Protein AF-0000000072739722 (afdb_homodimer)

Solvent-accessible surface area (backbone atoms only — not comparable to full-atom values): 43344 Å² total; per-residue (Å²): 137,77,77,86,69,63,78,82,60,62,84,70,64,74,83,80,77,74,70,77,71,75,68,73,70,76,63,82,59,61,72,78,64,69,53,82,71,50,84,44,70,66,49,48,28,52,50,44,19,50,54,26,51,73,70,68,40,77,62,25,57,60,46,25,44,50,48,49,52,48,44,70,29,68,70,43,42,50,49,52,45,50,50,48,41,50,52,53,49,50,44,39,73,71,40,45,50,62,46,50,70,68,33,42,41,74,51,90,91,37,78,34,63,37,53,81,36,43,61,73,84,46,52,48,72,75,61,60,59,60,60,54,54,60,68,69,51,67,74,81,73,53,73,79,70,64,85,65,76,84,73,77,79,76,82,75,86,82,76,86,77,71,81,71,76,77,70,82,64,84,54,74,76,63,26,43,45,65,61,51,50,50,51,49,52,51,52,52,51,54,57,47,46,72,68,65,66,60,91,73,39,58,40,32,35,29,45,52,32,33,46,23,62,64,57,51,45,48,43,73,75,32,84,57,34,36,35,38,33,25,22,67,47,64,69,20,50,52,40,22,51,51,36,28,52,77,67,73,44,52,88,45,45,46,80,42,86,40,48,75,79,43,86,71,42,61,60,76,52,48,88,72,51,56,23,45,31,38,39,30,60,51,24,26,39,33,46,82,52,55,81,71,46,58,65,41,49,66,73,49,36,43,61,76,60,38,50,7,40,80,78,14,42,57,55,53,54,41,48,60,70,42,38,64,73,42,36,32,80,64,10,39,38,40,36,48,47,42,65,73,38,62,62,53,49,53,55,52,46,67,72,43,72,85,55,44,62,40,82,75,45,75,39,58,41,98,86,64,44,46,28,34,41,38,32,32,32,53,66,132,140,78,76,85,71,65,78,82,60,63,84,70,64,75,85,81,82,76,74,77,69,75,69,72,70,73,63,80,59,60,73,77,63,70,53,83,71,51,83,44,72,66,49,47,29,52,51,45,18,50,53,27,52,73,71,68,41,78,62,24,56,61,47,26,46,50,47,49,51,49,43,70,30,69,68,42,42,51,48,54,46,51,50,49,40,50,52,53,48,50,45,38,73,70,40,45,49,62,45,51,70,66,33,40,42,76,50,92,90,35,80,34,65,37,55,81,37,43,61,73,84,45,53,48,72,75,62,60,58,60,59,55,52,60,68,68,51,68,74,81,73,53,73,79,71,62,83,67,76,84,73,78,81,77,82,79,84,84,75,87,76,71,80,73,76,78,66,82,65,83,54,75,74,63,26,42,45,65,61,52,50,50,51,50,52,50,51,52,51,54,57,48,46,71,68,65,66,59,91,72,40,57,39,31,36,28,45,51,33,32,45,23,62,63,58,52,47,49,43,73,75,34,83,58,34,36,36,40,33,25,20,67,48,65,69,22,49,53,40,22,50,52,36,27,53,75,67,72,46,53,89,46,45,48,79,43,86,40,49,75,79,43,88,74,42,61,61,78,51,49,89,72,52,55,23,44,32,38,38,29,60,49,24,27,39,31,47,84,51,55,81,71,48,55,66,41,50,66,72,48,36,44,60,75,60,38,50,7,40,80,80,14,41,58,54,54,53,42,48,60,69,43,38,65,74,42,35,32,79,64,11,37,36,40,35,47,48,41,64,71,39,64,61,55,52,52,53,52,48,68,73,44,70,84,57,44,61,41,83,76,46,75,39,55,39,100,87,66,44,48,28,33,40,36,32,35,33,54,67,133

Organism: Galemys pyrenaicus (NCBI:txid202257)

Sequence (760 aa):
MELWGQMLRILLSGPGRRGRSRCWAFSSWLPHLPLAGLSNATELVSHWTAVFKKQGIPEAQESSEYIVAHVLGAKTVKFITLQHVQELSHRRLQRMPVQYILGEWDFQGLSLKMVPPVFIPRPETEALTHHWLEALRPWKQRPYTSPSPAVASMRSPCSDRTPRAQVSASSDPDSSALQELVEWVLEEVTQRSCEVGAHGGPLILDVGCGSGAISLSLLSQLPQSRVIAVDKEEAAICLTRENAQRLWLQDRIRIVPLDVTLEGSWTHLLPWGPVDLVVSNPPYVFHRDMEQLAPEIRSYEDPVALDGGKEGMDVITHLLSLAPRLLKDSGSLFLEVDPRHPELVGNWLQSRTDLSLSLVAVRKDFCGRPRFLHIRRSEPMELWGQMLRILLSGPGRRGRSRCWAFSSWLPHLPLAGLSNATELVSHWTAVFKKQGIPEAQESSEYIVAHVLGAKTVKFITLQHVQELSHRRLQRMPVQYILGEWDFQGLSLKMVPPVFIPRPETEALTHHWLEALRPWKQRPYTSPSPAVASMRSPCSDRTPRAQVSASSDPDSSALQELVEWVLEEVTQRSCEVGAHGGPLILDVGCGSGAISLSLLSQLPQSRVIAVDKEEAAICLTRENAQRLWLQDRIRIVPLDVTLEGSWTHLLPWGPVDLVVSNPPYVFHRDMEQLAPEIRSYEDPVALDGGKEGMDVITHLLSLAPRLLKDSGSLFLEVDPRHPELVGNWLQSRTDLSLSLVAVRKDFCGRPRFLHIRRSEP

Structure (mmCIF, N/CA/C/O backbone):
data_AF-0000000072739722-model_v1
#
loop_
_entity.id
_entity.type
_entity.pdbx_description
1 polymer 'MTRF1L release factor glutamine methyltransferase'
#
loop_
_atom_site.group_PDB
_atom_site.id
_atom_site.type_symbol
_atom_site.label_atom_id
_atom_site.label_alt_id
_atom_site.label_comp_id
_atom_site.label_asym_id
_atom_site.label_entity_id
_atom_site.label_seq_id
_atom_site.pdbx_PDB_ins_code
_atom_site.Cartn_x
_atom_site.Cartn_y
_atom_site.Cartn_z
_atom_site.occupancy
_atom_site.B_iso_or_equiv
_atom_site.auth_seq_id
_atom_site.auth_comp_id
_atom_site.auth_asym_id
_atom_site.auth_atom_id
_atom_site.pdbx_PDB_model_num
ATOM 1 N N . MET A 1 1 ? 23.203 -12.078 -27.281 1 19.2 1 MET A N 1
ATOM 2 C CA . MET A 1 1 ? 23.266 -10.898 -26.422 1 19.2 1 MET A CA 1
ATOM 3 C C . MET A 1 1 ? 22.297 -9.82 -26.922 1 19.2 1 MET A C 1
ATOM 5 O O . MET A 1 1 ? 21.672 -9.133 -26.109 1 19.2 1 MET A O 1
ATOM 9 N N . GLU A 1 2 ? 22.312 -9.555 -28.219 1 19.84 2 GLU A N 1
ATOM 10 C CA . GLU A 1 2 ? 21.828 -8.523 -29.141 1 19.84 2 GLU A CA 1
ATOM 11 C C . GLU A 1 2 ? 20.312 -8.594 -29.297 1 19.84 2 GLU A C 1
ATOM 13 O O . GLU A 1 2 ? 19.656 -7.566 -29.484 1 19.84 2 GLU A O 1
ATOM 18 N N . LEU A 1 3 ? 19.844 -9.789 -29.469 1 19.78 3 LEU A N 1
ATOM 19 C CA . LEU A 1 3 ? 18.656 -10.102 -30.25 1 19.78 3 LEU A CA 1
ATOM 20 C C . LEU A 1 3 ? 17.391 -9.719 -29.484 1 19.78 3 LEU A C 1
ATOM 22 O O . LEU A 1 3 ? 16.281 -9.891 -29.984 1 19.78 3 LEU A O 1
ATOM 26 N N . TRP A 1 4 ? 17.562 -9.578 -28.078 1 19.86 4 TRP A N 1
ATOM 27 C CA . TRP A 1 4 ? 16.359 -9.688 -27.25 1 19.86 4 TRP A CA 1
ATOM 28 C C . TRP A 1 4 ? 15.461 -8.477 -27.438 1 19.86 4 TRP A C 1
ATOM 30 O O . TRP A 1 4 ? 14.508 -8.273 -26.672 1 19.86 4 TRP A O 1
ATOM 40 N N . GLY A 1 5 ? 15.852 -7.48 -28.375 1 21.14 5 GLY A N 1
ATOM 41 C CA . GLY A 1 5 ? 15.406 -6.105 -28.516 1 21.14 5 GLY A CA 1
ATOM 42 C C . GLY A 1 5 ? 13.992 -5.988 -29.047 1 21.14 5 GLY A C 1
ATOM 43 O O . GLY A 1 5 ? 13.219 -5.145 -28.578 1 21.14 5 GLY A O 1
ATOM 44 N N . GLN A 1 6 ? 13.711 -6.605 -30.188 1 19.86 6 GLN A N 1
ATOM 45 C CA . GLN A 1 6 ? 12.867 -6.086 -31.25 1 19.86 6 GLN A CA 1
ATOM 46 C C . GLN A 1 6 ? 11.391 -6.359 -30.969 1 19.86 6 GLN A C 1
ATOM 48 O O . GLN A 1 6 ? 10.516 -5.758 -31.594 1 19.86 6 GLN A O 1
ATOM 53 N N . MET A 1 7 ? 11.133 -7.484 -30.281 1 19.56 7 MET A N 1
ATOM 54 C CA . MET A 1 7 ? 9.867 -8.094 -30.688 1 19.56 7 MET A CA 1
ATOM 55 C C . MET A 1 7 ? 8.688 -7.262 -30.203 1 19.56 7 MET A C 1
ATOM 57 O O . MET A 1 7 ? 7.531 -7.617 -30.453 1 19.56 7 MET A O 1
ATOM 61 N N . LEU A 1 8 ? 8.93 -6.188 -29.328 1 20.28 8 LEU A N 1
ATOM 62 C CA . LEU A 1 8 ? 7.75 -5.605 -28.703 1 20.28 8 LEU A CA 1
ATOM 63 C C . LEU A 1 8 ? 6.914 -4.836 -29.719 1 20.28 8 LEU A C 1
ATOM 65 O O . LEU A 1 8 ? 5.926 -4.195 -29.344 1 20.28 8 LEU A O 1
ATOM 69 N N . ARG A 1 9 ? 7.484 -4.742 -30.953 1 19.98 9 ARG A N 1
ATOM 70 C CA . ARG A 1 9 ? 7.012 -3.641 -31.781 1 19.98 9 ARG A CA 1
ATOM 71 C C . ARG A 1 9 ? 5.602 -3.912 -32.312 1 19.98 9 ARG A C 1
ATOM 73 O O . ARG A 1 9 ? 4.934 -3.006 -32.812 1 19.98 9 ARG A O 1
ATOM 80 N N . ILE A 1 10 ? 5.438 -5.172 -32.625 1 21.75 10 ILE A N 1
ATOM 81 C CA . ILE A 1 10 ? 4.66 -5.328 -33.844 1 21.75 10 ILE A CA 1
ATOM 82 C C . ILE A 1 10 ? 3.252 -4.777 -33.625 1 21.75 10 ILE A C 1
ATOM 84 O O . ILE A 1 10 ? 2.717 -4.086 -34.5 1 21.75 10 ILE A O 1
ATOM 88 N N . LEU A 1 11 ? 2.547 -5.34 -32.594 1 21.67 11 LEU A N 1
ATOM 89 C CA . LEU A 1 11 ? 1.158 -5.574 -33 1 21.67 11 LEU A CA 1
ATOM 90 C C . LEU A 1 11 ? 0.378 -4.262 -33.031 1 21.67 11 LEU A C 1
ATOM 92 O O . LEU A 1 11 ? -0.85 -4.27 -33.156 1 21.67 11 LEU A O 1
ATOM 96 N N . LEU A 1 12 ? 1.117 -3.098 -32.969 1 21.69 12 LEU A N 1
ATOM 97 C CA . LEU A 1 12 ? 0.304 -1.914 -32.688 1 21.69 12 LEU A CA 1
ATOM 98 C C . LEU A 1 12 ? -0.398 -1.448 -33.969 1 21.69 12 LEU A C 1
ATOM 100 O O . LEU A 1 12 ? -0.969 -0.356 -34 1 21.69 12 LEU A O 1
ATOM 104 N N . SER A 1 13 ? -0.214 -2.148 -35.125 1 21.84 13 SER A N 1
ATOM 105 C CA . SER A 1 13 ? -0.499 -1.205 -36.219 1 21.84 13 SER A CA 1
ATOM 106 C C . SER A 1 13 ? -1.999 -0.993 -36.375 1 21.84 13 SER A C 1
ATOM 108 O O . SER A 1 13 ? -2.43 -0.217 -37.219 1 21.84 13 SER A O 1
ATOM 110 N N . GLY A 1 14 ? -2.84 -1.872 -35.938 1 21.38 14 GLY A N 1
ATOM 111 C CA . GLY A 1 14 ? -4.004 -1.85 -36.812 1 21.38 14 GLY A CA 1
ATOM 112 C C . GLY A 1 14 ? -4.656 -0.483 -36.906 1 21.38 14 GLY A C 1
ATOM 113 O O . GLY A 1 14 ? -4.398 0.389 -36.094 1 21.38 14 GLY A O 1
ATOM 114 N N . PRO A 1 15 ? -5.375 -0.159 -38.094 1 23.97 15 PRO A N 1
ATOM 115 C CA . PRO A 1 15 ? -5.996 1.041 -38.656 1 23.97 15 PRO A CA 1
ATOM 116 C C . PRO A 1 15 ? -6.871 1.78 -37.656 1 23.97 15 PRO A C 1
ATOM 118 O O . PRO A 1 15 ? -7.199 1.234 -36.594 1 23.97 15 PRO A O 1
ATOM 121 N N . GLY A 1 16 ? -7.582 2.959 -38.125 1 22.41 16 GLY A N 1
ATOM 122 C CA . GLY A 1 16 ? -8.094 4.258 -37.719 1 22.41 16 GLY A CA 1
ATOM 123 C C . GLY A 1 16 ? -9.312 4.168 -36.844 1 22.41 16 GLY A C 1
ATOM 124 O O . GLY A 1 16 ? -9.828 5.188 -36.375 1 22.41 16 GLY A O 1
ATOM 125 N N . ARG A 1 17 ? -10.125 3.121 -37.062 1 22.06 17 ARG A N 1
ATOM 126 C CA . ARG A 1 17 ? -11.523 3.432 -36.781 1 22.06 17 ARG A CA 1
ATOM 127 C C . ARG A 1 17 ? -11.703 3.82 -35.312 1 22.06 17 ARG A C 1
ATOM 129 O O . ARG A 1 17 ? -11.07 3.232 -34.438 1 22.06 17 ARG A O 1
ATOM 136 N N . ARG A 1 18 ? -12.352 5.012 -35.031 1 24.36 18 ARG A N 1
ATOM 137 C CA . ARG A 1 18 ? -12.617 5.918 -33.938 1 24.36 18 ARG A CA 1
ATOM 138 C C . ARG A 1 18 ? -13.273 5.184 -32.781 1 24.36 18 ARG A C 1
ATOM 140 O O . ARG A 1 18 ? -13.961 5.793 -31.953 1 24.36 18 ARG A O 1
ATOM 147 N N . GLY A 1 19 ? -13.391 3.854 -32.938 1 20.78 19 GLY A N 1
ATOM 148 C CA . GLY A 1 19 ? -14.422 3.441 -32 1 20.78 19 GLY A CA 1
ATOM 149 C C . GLY A 1 19 ? -14.117 3.83 -30.562 1 20.78 19 GLY A C 1
ATOM 150 O O . GLY A 1 19 ? -12.953 3.865 -30.156 1 20.78 19 GLY A O 1
ATOM 151 N N . ARG A 1 20 ? -15.07 4.664 -29.984 1 21.92 20 ARG A N 1
ATOM 152 C CA . ARG A 1 20 ? -15.18 5.266 -28.656 1 21.92 20 ARG A CA 1
ATOM 153 C C . ARG A 1 20 ? -14.812 4.266 -27.562 1 21.92 20 ARG A C 1
ATOM 155 O O . ARG A 1 20 ? -15.539 3.291 -27.344 1 21.92 20 ARG A O 1
ATOM 162 N N . SER A 1 21 ? -13.656 3.764 -27.703 1 20.97 21 SER A N 1
ATOM 163 C CA . SER A 1 21 ? -13.273 2.742 -26.734 1 20.97 21 SER A CA 1
ATOM 164 C C . SER A 1 21 ? -13.555 3.201 -25.312 1 20.97 21 SER A C 1
ATOM 166 O O . SER A 1 21 ? -13.016 4.219 -24.859 1 20.97 21 SER A O 1
ATOM 168 N N . ARG A 1 22 ? -14.906 3.049 -24.906 1 21.06 22 ARG A N 1
ATOM 169 C CA . ARG A 1 22 ? -15.469 3.291 -23.594 1 21.06 22 ARG A CA 1
ATOM 170 C C . ARG A 1 22 ? -14.523 2.814 -22.5 1 21.06 22 ARG A C 1
ATOM 172 O O . ARG A 1 22 ? -14.305 1.611 -22.328 1 21.06 22 ARG A O 1
ATOM 179 N N . CYS A 1 23 ? -13.383 3.402 -22.578 1 21.27 23 CYS A N 1
ATOM 180 C CA . CYS A 1 23 ? -12.438 3.207 -21.484 1 21.27 23 CYS A CA 1
ATOM 181 C C . CYS A 1 23 ? -13.148 3.18 -20.141 1 21.27 23 CYS A C 1
ATOM 183 O O . CYS A 1 23 ? -13.766 4.168 -19.734 1 21.27 23 CYS A O 1
ATOM 185 N N . TRP A 1 24 ? -13.914 2.139 -19.906 1 21.28 24 TRP A N 1
ATOM 186 C CA . TRP A 1 24 ? -14.562 1.948 -18.609 1 21.28 24 TRP A CA 1
ATOM 187 C C . TRP A 1 24 ? -13.664 2.432 -17.484 1 21.28 24 TRP A C 1
ATOM 189 O O . TRP A 1 24 ? -12.539 1.954 -17.328 1 21.28 24 TRP A O 1
ATOM 199 N N . ALA A 1 25 ? -13.609 3.762 -17.266 1 23.16 25 ALA A N 1
ATOM 200 C CA . ALA A 1 25 ? -13.227 4.406 -16.016 1 23.16 25 ALA A CA 1
ATOM 201 C C . ALA A 1 25 ? -13.516 3.502 -14.82 1 23.16 25 ALA A C 1
ATOM 203 O O . ALA A 1 25 ? -14.68 3.289 -14.469 1 23.16 25 ALA A O 1
ATOM 204 N N . PHE A 1 26 ? -13.031 2.32 -14.891 1 24.44 26 PHE A N 1
ATOM 205 C CA . PHE A 1 26 ? -13.125 1.635 -13.609 1 24.44 26 PHE A CA 1
ATOM 206 C C . PHE A 1 26 ? -12.898 2.607 -12.453 1 24.44 26 PHE A C 1
ATOM 208 O O . PHE A 1 26 ? -11.797 3.137 -12.289 1 24.44 26 PHE A O 1
ATOM 215 N N . SER A 1 27 ? -13.766 3.576 -12.273 1 25.23 27 SER A N 1
ATOM 216 C CA . SER A 1 27 ? -13.984 4.43 -11.109 1 25.23 27 SER A CA 1
ATOM 217 C C . SER A 1 27 ? -13.484 3.766 -9.828 1 25.23 27 SER A C 1
ATOM 219 O O . SER A 1 27 ? -13.891 2.648 -9.508 1 25.23 27 SER A O 1
ATOM 221 N N . SER A 1 28 ? -12.305 3.908 -9.609 1 30.59 28 SER A N 1
ATOM 222 C CA . SER A 1 28 ? -11.664 3.68 -8.32 1 30.59 28 SER A CA 1
ATOM 223 C C . SER A 1 28 ? -12.625 3.947 -7.164 1 30.59 28 SER A C 1
ATOM 225 O O . SER A 1 28 ? -12.195 4.242 -6.047 1 30.59 28 SER A O 1
ATOM 227 N N . TRP A 1 29 ? -13.891 4.41 -7.562 1 27.86 29 TRP A N 1
ATOM 228 C CA . TRP A 1 29 ? -14.914 4.586 -6.539 1 27.86 29 TRP A CA 1
ATOM 229 C C . TRP A 1 29 ? -15.133 3.291 -5.766 1 27.86 29 TRP A C 1
ATOM 231 O O . TRP A 1 29 ? -16.188 3.107 -5.141 1 27.86 29 TRP A O 1
ATOM 241 N N . LEU A 1 30 ? -14.312 2.316 -5.922 1 31.73 30 LEU A N 1
ATOM 242 C CA . LEU A 1 30 ? -14.852 1.385 -4.938 1 31.73 30 LEU A CA 1
ATOM 243 C C . LEU A 1 30 ? -15.352 2.127 -3.701 1 31.73 30 LEU A C 1
ATOM 245 O O . LEU A 1 30 ? -14.68 3.035 -3.205 1 31.73 30 LEU A O 1
ATOM 249 N N . PRO A 1 31 ? -16.609 2.307 -3.514 1 32.41 31 PRO A N 1
ATOM 250 C CA . PRO A 1 31 ? -17.094 2.861 -2.246 1 32.41 31 PRO A CA 1
ATOM 251 C C . PRO A 1 31 ? -16.125 2.602 -1.085 1 32.41 31 PRO A C 1
ATOM 253 O O . PRO A 1 31 ? -15.492 1.545 -1.026 1 32.41 31 PRO A O 1
ATOM 256 N N . HIS A 1 32 ? -15.258 3.535 -0.748 1 37.5 32 HIS A N 1
ATOM 257 C CA . HIS A 1 32 ? -14.578 3.514 0.542 1 37.5 32 HIS A CA 1
ATOM 258 C C . HIS A 1 32 ? -15.383 2.732 1.575 1 37.5 32 HIS A C 1
ATOM 260 O O . HIS A 1 32 ? -16.328 3.264 2.16 1 37.5 32 HIS A O 1
ATOM 266 N N . LEU A 1 33 ? -15.961 1.682 1.269 1 39.44 33 LEU A N 1
ATOM 267 C CA . LEU A 1 33 ? -16.547 0.984 2.406 1 39.44 33 LEU A CA 1
ATOM 268 C C . LEU A 1 33 ? -15.695 1.168 3.656 1 39.44 33 LEU A C 1
ATOM 270 O O . LEU A 1 33 ? -14.469 1.047 3.6 1 39.44 33 LEU A O 1
ATOM 274 N N . PRO A 1 34 ? -16.156 1.918 4.605 1 44.44 34 PRO A N 1
ATOM 275 C CA . PRO A 1 34 ? -15.516 2.141 5.902 1 44.44 34 PRO A CA 1
ATOM 276 C C . PRO A 1 34 ? -14.906 0.866 6.484 1 44.44 34 PRO A C 1
ATOM 278 O O . PRO A 1 34 ? -15.594 0.115 7.184 1 44.44 34 PRO A O 1
ATOM 281 N N . LEU A 1 35 ? -14.289 0.113 5.719 1 51.41 35 LEU A N 1
ATOM 282 C CA . LEU A 1 35 ? -13.602 -0.97 6.414 1 51.41 35 LEU A CA 1
ATOM 283 C C . LEU A 1 35 ? -12.984 -0.474 7.719 1 51.41 35 LEU A C 1
ATOM 285 O O . LEU A 1 35 ? -12.492 -1.271 8.523 1 51.41 35 LEU A O 1
ATOM 289 N N . ALA A 1 36 ? -12.953 0.894 7.762 1 52.19 36 ALA A N 1
ATOM 290 C CA . ALA A 1 36 ? -12.352 1.534 8.93 1 52.19 36 ALA A CA 1
ATOM 291 C C . ALA A 1 36 ? -12.906 0.945 10.227 1 52.19 36 ALA A C 1
ATOM 293 O O . ALA A 1 36 ? -12.195 0.859 11.227 1 52.19 36 ALA A O 1
ATOM 294 N N . GLY A 1 37 ? -14.148 0.397 10.047 1 53.19 37 GLY A N 1
ATOM 295 C CA . GLY A 1 37 ? -14.734 -0.182 11.242 1 53.19 37 GLY A CA 1
ATOM 296 C C . GLY A 1 37 ? -14.391 -1.649 11.422 1 53.19 37 GLY A C 1
ATOM 297 O O . GLY A 1 37 ? -14.734 -2.252 12.438 1 53.19 37 GLY A O 1
ATOM 298 N N . LEU A 1 38 ? -13.828 -2.211 10.344 1 60.09 38 LEU A N 1
ATOM 299 C CA . LEU A 1 38 ? -13.594 -3.643 10.492 1 60.09 38 LEU A CA 1
ATOM 300 C C . LEU A 1 38 ? -12.312 -3.902 11.281 1 60.09 38 LEU A C 1
ATOM 302 O O . LEU A 1 38 ? -11.234 -3.475 10.883 1 60.09 38 LEU A O 1
ATOM 306 N N . SER A 1 39 ? -12.492 -4.227 12.508 1 63.97 39 SER A N 1
ATOM 307 C CA . SER A 1 39 ? -11.461 -4.242 13.539 1 63.97 39 SER A CA 1
ATOM 308 C C . SER A 1 39 ? -10.719 -5.574 13.555 1 63.97 39 SER A C 1
ATOM 310 O O . SER A 1 39 ? -9.617 -5.672 14.109 1 63.97 39 SER A O 1
ATOM 312 N N . ASN A 1 40 ? -11.352 -6.664 12.883 1 80.44 40 ASN A N 1
ATOM 313 C CA . ASN A 1 40 ? -10.617 -7.91 13.055 1 80.44 40 ASN A CA 1
ATOM 314 C C . ASN A 1 40 ? -10.672 -8.773 11.797 1 80.44 40 ASN A C 1
ATOM 316 O O . ASN A 1 40 ? -11.422 -8.469 10.867 1 80.44 40 ASN A O 1
ATOM 320 N N . ALA A 1 41 ? -9.859 -9.672 11.711 1 85.5 41 ALA A N 1
ATOM 321 C CA . ALA A 1 41 ? -9.664 -10.547 10.555 1 85.5 41 ALA A CA 1
ATOM 322 C C . ALA A 1 41 ? -10.969 -11.234 10.172 1 85.5 41 ALA A C 1
ATOM 324 O O . ALA A 1 41 ? -11.289 -11.359 8.984 1 85.5 41 ALA A O 1
ATOM 325 N N . THR A 1 42 ? -11.703 -11.523 11.141 1 87.81 42 THR A N 1
ATOM 326 C CA . THR A 1 42 ? -12.953 -12.242 10.906 1 87.81 42 THR A CA 1
ATOM 327 C C . THR A 1 42 ? -13.969 -11.344 10.203 1 87.81 42 THR A C 1
ATOM 329 O O . THR A 1 42 ? -14.664 -11.781 9.281 1 87.81 42 THR A O 1
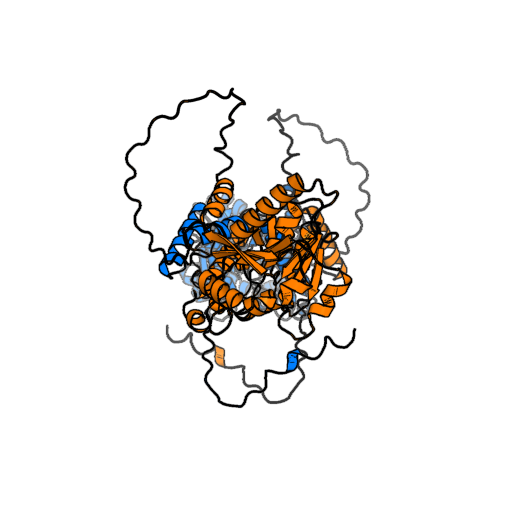ATOM 332 N N . GLU A 1 43 ? -13.938 -10.164 10.641 1 89.81 43 GLU A N 1
ATOM 333 C CA . GLU A 1 43 ? -14.859 -9.203 10.039 1 89.81 43 GLU A CA 1
ATOM 334 C C . GLU A 1 43 ? -14.477 -8.914 8.594 1 89.81 43 GLU A C 1
ATOM 336 O O . GLU A 1 43 ? -15.344 -8.773 7.727 1 89.81 43 GLU A O 1
ATOM 341 N N . LEU A 1 44 ? -13.25 -8.836 8.406 1 90.44 44 LEU A N 1
ATOM 342 C CA . LEU A 1 44 ? -12.766 -8.594 7.055 1 90.44 44 LEU A CA 1
ATOM 343 C C . LEU A 1 44 ? -13.148 -9.742 6.125 1 90.44 44 LEU A C 1
ATOM 345 O O . LEU A 1 44 ? -13.617 -9.516 5.008 1 90.44 44 LEU A O 1
ATOM 349 N N . VAL A 1 45 ? -12.984 -10.977 6.598 1 92.06 45 VAL A N 1
ATOM 350 C CA . VAL A 1 45 ? -13.312 -12.156 5.805 1 92.06 45 VAL A CA 1
ATOM 351 C C . VAL A 1 45 ? -14.805 -12.172 5.504 1 92.06 45 VAL A C 1
ATOM 353 O O . VAL A 1 45 ? -15.211 -12.391 4.359 1 92.06 45 VAL A O 1
ATOM 356 N N . SER A 1 46 ? -15.539 -11.875 6.527 1 92.94 46 SER A N 1
ATOM 357 C CA . SER A 1 46 ? -16.984 -11.883 6.355 1 92.94 46 SER A CA 1
ATOM 358 C C . SER A 1 46 ? -17.438 -10.82 5.355 1 92.94 46 SER A C 1
ATOM 360 O O . SER A 1 46 ? -18.297 -11.078 4.504 1 92.94 46 SER A O 1
ATOM 362 N N . HIS A 1 47 ? -16.859 -9.711 5.527 1 93.62 47 HIS A N 1
ATOM 363 C CA . HIS A 1 47 ? -17.219 -8.609 4.645 1 93.62 47 HIS A CA 1
ATOM 364 C C . HIS A 1 47 ? -16.953 -8.961 3.184 1 93.62 47 HIS A C 1
ATOM 366 O O . HIS A 1 47 ? -17.844 -8.867 2.34 1 93.62 47 HIS A O 1
ATOM 372 N N . TRP A 1 48 ? -15.836 -9.398 2.896 1 93.88 48 TRP A N 1
ATOM 373 C CA . TRP A 1 48 ? -15.453 -9.648 1.509 1 93.88 48 TRP A CA 1
ATOM 374 C C . TRP A 1 48 ? -16.125 -10.914 0.982 1 93.88 48 TRP A C 1
ATOM 376 O O . TRP A 1 48 ? -16.438 -11.008 -0.207 1 93.88 48 TRP A O 1
ATOM 386 N N . THR A 1 49 ? -16.328 -11.883 1.849 1 95.31 49 THR A N 1
ATOM 387 C CA . THR A 1 49 ? -17.125 -13.039 1.44 1 95.31 49 THR A CA 1
ATOM 388 C C . THR A 1 49 ? -18.5 -12.602 0.92 1 95.31 49 THR A C 1
ATOM 390 O O . THR A 1 49 ? -18.938 -13.055 -0.137 1 95.31 49 THR A O 1
ATOM 393 N N . ALA A 1 50 ? -19.047 -11.664 1.672 1 95.56 50 ALA A N 1
ATOM 394 C CA . ALA A 1 50 ? -20.359 -11.164 1.274 1 95.56 50 ALA A CA 1
ATOM 395 C C . ALA A 1 50 ? -20.281 -10.422 -0.056 1 95.56 50 ALA A C 1
ATOM 397 O O . ALA A 1 50 ? -21.141 -10.602 -0.926 1 95.56 50 ALA A O 1
ATOM 398 N N . VAL A 1 51 ? -19.312 -9.617 -0.182 1 95 51 VAL A N 1
ATOM 399 C CA . VAL A 1 51 ? -19.125 -8.844 -1.406 1 95 51 VAL A CA 1
ATOM 400 C C . VAL A 1 51 ? -18.922 -9.789 -2.588 1 95 51 VAL A C 1
ATOM 402 O O . VAL A 1 51 ? -19.516 -9.609 -3.646 1 95 51 VAL A O 1
ATOM 405 N N . PHE A 1 52 ? -18.141 -10.828 -2.465 1 95.88 52 PHE A N 1
ATOM 406 C CA . PHE A 1 52 ? -17.844 -11.789 -3.523 1 95.88 52 PHE A CA 1
ATOM 407 C C . PHE A 1 52 ? -19.109 -12.555 -3.91 1 95.88 52 PHE A C 1
ATOM 409 O O . PHE A 1 52 ? -19.391 -12.742 -5.098 1 95.88 52 PHE A O 1
ATOM 416 N N . LYS A 1 53 ? -19.797 -13 -2.906 1 95.88 53 LYS A N 1
ATOM 417 C CA . LYS A 1 53 ? -21.031 -13.734 -3.176 1 95.88 53 LYS A CA 1
ATOM 418 C C . LYS A 1 53 ? -22.016 -12.883 -3.975 1 95.88 53 LYS A C 1
ATOM 420 O O . LYS A 1 53 ? -22.609 -13.352 -4.945 1 95.88 53 LYS A O 1
ATOM 425 N N . LYS A 1 54 ? -22.094 -11.664 -3.508 1 96.25 54 LYS A N 1
ATOM 426 C CA . LYS A 1 54 ? -23 -10.742 -4.176 1 96.25 54 LYS A CA 1
ATOM 427 C C . LYS A 1 54 ? -22.609 -10.539 -5.637 1 96.25 54 LYS A C 1
ATOM 429 O O . LYS A 1 54 ? -23.484 -10.383 -6.5 1 96.25 54 LYS A O 1
ATOM 434 N N . GLN A 1 55 ? -21.422 -10.562 -5.914 1 95.12 55 GLN A N 1
ATOM 435 C CA . GLN A 1 55 ? -20.938 -10.305 -7.266 1 95.12 55 GLN A CA 1
ATOM 436 C C . GLN A 1 55 ? -20.766 -11.609 -8.039 1 95.12 55 GLN A C 1
ATOM 438 O O . GLN A 1 55 ? -20.219 -11.609 -9.148 1 95.12 55 GLN A O 1
ATOM 443 N N . GLY A 1 56 ? -21 -12.789 -7.449 1 94 56 GLY A N 1
ATOM 444 C CA . GLY A 1 56 ? -20.984 -14.062 -8.141 1 94 56 GLY A CA 1
ATOM 445 C C . GLY A 1 56 ? -19.594 -14.641 -8.297 1 94 56 GLY A C 1
ATOM 446 O O . GLY A 1 56 ? -19.312 -15.375 -9.242 1 94 56 GLY A O 1
ATOM 447 N N . ILE A 1 57 ? -18.688 -14.234 -7.48 1 92.75 57 ILE A N 1
ATOM 448 C CA . ILE A 1 57 ? -17.328 -14.766 -7.504 1 92.75 57 ILE A CA 1
ATOM 449 C C . ILE A 1 57 ? -17.312 -16.156 -6.871 1 92.75 57 ILE A C 1
ATOM 451 O O . ILE A 1 57 ? -17.781 -16.344 -5.746 1 92.75 57 ILE A O 1
ATOM 455 N N . PRO A 1 58 ? -16.734 -17.172 -7.543 1 90.38 58 PRO A N 1
ATOM 456 C CA . PRO A 1 58 ? -16.672 -18.5 -6.945 1 90.38 58 PRO A CA 1
ATOM 457 C C . PRO A 1 58 ? -15.711 -18.594 -5.77 1 90.38 58 PRO A C 1
ATOM 459 O O . PRO A 1 58 ? -14.789 -17.781 -5.664 1 90.38 58 PRO A O 1
ATOM 462 N N . GLU A 1 59 ? -15.953 -19.562 -4.91 1 89.69 59 GLU A N 1
ATOM 463 C CA . GLU A 1 59 ? -15.102 -19.781 -3.744 1 89.69 59 GLU A CA 1
ATOM 464 C C . GLU A 1 59 ? -14.922 -18.5 -2.938 1 89.69 59 GLU A C 1
ATOM 466 O O . GLU A 1 59 ? -13.805 -18.125 -2.604 1 89.69 59 GLU A O 1
ATOM 471 N N . ALA A 1 60 ? -16.016 -17.844 -2.699 1 93 60 ALA A N 1
ATOM 472 C CA . ALA A 1 60 ? -16.031 -16.516 -2.1 1 93 60 ALA A CA 1
ATOM 473 C C . ALA A 1 60 ? -15.375 -16.516 -0.725 1 93 60 ALA A C 1
ATOM 475 O O . ALA A 1 60 ? -14.484 -15.711 -0.455 1 93 60 ALA A O 1
ATOM 476 N N . GLN A 1 61 ? -15.734 -17.422 0.151 1 91.94 61 GLN A N 1
ATOM 477 C CA . GLN A 1 61 ? -15.211 -17.484 1.51 1 91.94 61 GLN A CA 1
ATOM 478 C C . GLN A 1 61 ? -13.727 -17.844 1.509 1 91.94 61 GLN A C 1
ATOM 480 O O . GLN A 1 61 ? -12.922 -17.188 2.178 1 91.94 61 GLN A O 1
ATOM 485 N N . GLU A 1 62 ? -13.422 -18.891 0.711 1 89.62 62 GLU A N 1
ATOM 486 C CA . GLU A 1 62 ? -12.031 -19.328 0.648 1 89.62 62 GLU A CA 1
ATOM 487 C C . GLU A 1 62 ? -11.125 -18.234 0.103 1 89.62 62 GLU A C 1
ATOM 489 O O . GLU A 1 62 ? -10.023 -18.016 0.618 1 89.62 62 GLU A O 1
ATOM 494 N N . SER A 1 63 ? -11.633 -17.609 -0.924 1 92.69 63 SER A N 1
ATOM 495 C CA . SER A 1 63 ? -10.852 -16.516 -1.502 1 92.69 63 SER A CA 1
ATOM 496 C C . SER A 1 63 ? -10.57 -15.422 -0.468 1 92.69 63 SER A C 1
ATOM 498 O O . SER A 1 63 ? -9.438 -14.961 -0.342 1 92.69 63 SER A O 1
ATOM 500 N N . SER A 1 64 ? -11.602 -15.055 0.233 1 93.75 64 SER A N 1
ATOM 501 C CA . SER A 1 64 ? -11.461 -14.016 1.246 1 93.75 64 SER A CA 1
ATOM 502 C C . SER A 1 64 ? -10.492 -14.438 2.346 1 93.75 64 SER A C 1
ATOM 504 O O . SER A 1 64 ? -9.648 -13.648 2.768 1 93.75 64 SER A O 1
ATOM 506 N N . GLU A 1 65 ? -10.609 -15.641 2.719 1 90.44 65 GLU A N 1
ATOM 507 C CA . GLU A 1 65 ? -9.734 -16.172 3.764 1 90.44 65 GLU A CA 1
ATOM 508 C C . GLU A 1 65 ? -8.273 -16.172 3.322 1 90.44 65 GLU A C 1
ATOM 510 O O . GLU A 1 65 ? -7.395 -15.758 4.082 1 90.44 65 GLU A O 1
ATOM 515 N N . TYR A 1 66 ? -8.078 -16.547 2.127 1 90.62 66 TYR A N 1
ATOM 516 C CA . TYR A 1 66 ? -6.711 -16.594 1.615 1 90.62 66 TYR A CA 1
ATOM 517 C C . TYR A 1 66 ? -6.113 -15.203 1.526 1 90.62 66 TYR A C 1
ATOM 519 O O . TYR A 1 66 ? -4.961 -14.984 1.911 1 90.62 66 TYR A O 1
ATOM 527 N N . ILE A 1 67 ? -6.852 -14.312 1.068 1 94.31 67 ILE A N 1
ATOM 528 C CA . ILE A 1 67 ? -6.359 -12.953 0.872 1 94.31 67 ILE A CA 1
ATOM 529 C C . ILE A 1 67 ? -6.039 -12.312 2.223 1 94.31 67 ILE A C 1
ATOM 531 O O . ILE A 1 67 ? -4.949 -11.773 2.42 1 94.31 67 ILE A O 1
ATOM 535 N N . VAL A 1 68 ? -6.996 -12.445 3.129 1 92.06 68 VAL A N 1
ATOM 536 C CA . VAL A 1 68 ? -6.809 -11.828 4.441 1 92.06 68 VAL A CA 1
ATOM 537 C C . VAL A 1 68 ? -5.629 -12.492 5.156 1 92.06 68 VAL A C 1
ATOM 539 O O . VAL A 1 68 ? -4.777 -11.805 5.719 1 92.06 68 VAL A O 1
ATOM 542 N N . ALA A 1 69 ? -5.555 -13.836 5.051 1 88.38 69 ALA A N 1
ATOM 543 C CA . ALA A 1 69 ? -4.457 -14.562 5.68 1 88.38 69 ALA A CA 1
ATOM 544 C C . ALA A 1 69 ? -3.115 -14.156 5.078 1 88.38 69 ALA A C 1
ATOM 546 O O . ALA A 1 69 ? -2.129 -13.992 5.801 1 88.38 69 ALA A O 1
ATOM 547 N N . HIS A 1 70 ? -3.109 -13.984 3.852 1 90.56 70 HIS A N 1
ATOM 548 C CA . HIS A 1 70 ? -1.887 -13.602 3.152 1 90.56 70 HIS A CA 1
ATOM 549 C C . HIS A 1 70 ? -1.407 -12.227 3.588 1 90.56 70 HIS A C 1
ATOM 551 O O . HIS A 1 70 ? -0.227 -12.039 3.895 1 90.56 70 HIS A O 1
ATOM 557 N N . VAL A 1 71 ? -2.32 -11.273 3.666 1 91.5 71 VAL A N 1
ATOM 558 C CA . VAL A 1 71 ? -1.964 -9.891 3.975 1 91.5 71 VAL A CA 1
ATOM 559 C C . VAL A 1 71 ? -1.531 -9.781 5.434 1 91.5 71 VAL A C 1
ATOM 561 O O . VAL A 1 71 ? -0.613 -9.031 5.762 1 91.5 71 VAL A O 1
ATOM 564 N N . LEU A 1 72 ? -2.102 -10.539 6.27 1 87.81 72 LEU A N 1
ATOM 565 C CA . LEU A 1 72 ? -1.817 -10.445 7.699 1 87.81 72 LEU A CA 1
ATOM 566 C C . LEU A 1 72 ? -0.58 -11.258 8.062 1 87.81 72 LEU A C 1
ATOM 568 O O . LEU A 1 72 ? -0.093 -11.188 9.188 1 87.81 72 LEU A O 1
ATOM 572 N N . GLY A 1 73 ? -0.112 -12.078 7.102 1 84.88 73 GLY A N 1
ATOM 573 C CA . GLY A 1 73 ? 1.129 -12.797 7.344 1 84.88 73 GLY A CA 1
ATOM 574 C C . GLY A 1 73 ? 2.301 -11.883 7.641 1 84.88 73 GLY A C 1
ATOM 575 O O . GLY A 1 73 ? 2.402 -10.789 7.07 1 84.88 73 GLY A O 1
ATOM 576 N N . ALA A 1 74 ? 3.217 -12.312 8.406 1 77.44 74 ALA A N 1
ATOM 577 C CA . ALA A 1 74 ? 4.34 -11.508 8.875 1 77.44 74 ALA A CA 1
ATOM 578 C C . ALA A 1 74 ? 5.168 -10.984 7.707 1 77.44 74 ALA A C 1
ATOM 580 O O . ALA A 1 74 ? 5.555 -9.812 7.688 1 77.44 74 ALA A O 1
ATOM 581 N N . LYS A 1 75 ? 5.375 -11.836 6.789 1 81.38 75 LYS A N 1
ATOM 582 C CA . LYS A 1 75 ? 6.203 -11.461 5.645 1 81.38 75 LYS A CA 1
ATOM 583 C C . LYS A 1 75 ? 5.527 -10.367 4.82 1 81.38 75 LYS A C 1
ATOM 585 O O . LYS A 1 75 ? 6.18 -9.414 4.395 1 81.38 75 LYS A O 1
ATOM 590 N N . THR A 1 76 ? 4.277 -10.57 4.652 1 85.25 76 THR A N 1
ATOM 591 C CA . THR A 1 76 ? 3.539 -9.602 3.844 1 85.25 76 THR A CA 1
ATOM 592 C C . THR A 1 76 ? 3.42 -8.266 4.57 1 85.25 76 THR A C 1
ATOM 594 O O . THR A 1 76 ? 3.607 -7.207 3.969 1 85.25 76 THR A O 1
ATOM 597 N N . VAL A 1 77 ? 3.152 -8.273 5.852 1 85.12 77 VAL A N 1
ATOM 598 C CA . VAL A 1 77 ? 3.053 -7.051 6.641 1 85.12 77 VAL A CA 1
ATOM 599 C C . VAL A 1 77 ? 4.379 -6.297 6.598 1 85.12 77 VAL A C 1
ATOM 601 O O . VAL A 1 77 ? 4.402 -5.074 6.426 1 85.12 77 VAL A O 1
ATOM 604 N N . LYS A 1 78 ? 5.438 -7.105 6.734 1 85 78 LYS A N 1
ATOM 605 C CA . LYS A 1 78 ? 6.758 -6.492 6.652 1 85 78 LYS A CA 1
ATOM 606 C C . LYS A 1 78 ? 6.977 -5.832 5.297 1 85 78 LYS A C 1
ATOM 608 O O . LYS A 1 78 ? 7.488 -4.711 5.219 1 85 78 LYS A O 1
ATOM 613 N N . PHE A 1 79 ? 6.547 -6.555 4.301 1 87.81 79 PHE A N 1
ATOM 614 C CA . PHE A 1 79 ? 6.715 -6.039 2.947 1 87.81 79 PHE A CA 1
ATOM 615 C C . PHE A 1 79 ? 5.922 -4.754 2.756 1 87.81 79 PHE A C 1
ATOM 617 O O . PHE A 1 79 ? 6.453 -3.762 2.246 1 87.81 79 PHE A O 1
ATOM 624 N N . ILE A 1 80 ? 4.691 -4.758 3.158 1 88.62 80 ILE A N 1
ATOM 625 C CA . ILE A 1 80 ? 3.834 -3.604 2.908 1 88.62 80 ILE A CA 1
ATOM 626 C C . ILE A 1 80 ? 4.305 -2.42 3.75 1 88.62 80 ILE A C 1
ATOM 628 O O . ILE A 1 80 ? 4.227 -1.269 3.314 1 88.62 80 ILE A O 1
ATOM 632 N N . THR A 1 81 ? 4.754 -2.648 4.938 1 89.12 81 THR A N 1
ATOM 633 C CA . THR A 1 81 ? 5.273 -1.587 5.793 1 89.12 81 THR A CA 1
ATOM 634 C C . THR A 1 81 ? 6.516 -0.955 5.176 1 89.12 81 THR A C 1
ATOM 636 O O . THR A 1 81 ? 6.66 0.27 5.164 1 89.12 81 THR A O 1
ATOM 639 N N . LEU A 1 82 ? 7.375 -1.807 4.676 1 89.81 82 LEU A N 1
ATOM 640 C CA . LEU A 1 82 ? 8.594 -1.315 4.035 1 89.81 82 LEU A CA 1
ATOM 641 C C . LEU A 1 82 ? 8.258 -0.451 2.826 1 89.81 82 LEU A C 1
ATOM 643 O O . LEU A 1 82 ? 8.867 0.598 2.619 1 89.81 82 LEU A O 1
ATOM 647 N N . GLN A 1 83 ? 7.281 -0.937 2.131 1 90.38 83 GLN A N 1
ATOM 648 C CA . GLN A 1 83 ? 6.859 -0.186 0.953 1 90.38 83 GLN A CA 1
ATOM 649 C C . GLN A 1 83 ? 6.301 1.18 1.343 1 90.38 83 GLN A C 1
ATOM 651 O O . GLN A 1 83 ? 6.539 2.174 0.655 1 90.38 83 GLN A O 1
ATOM 656 N N . HIS A 1 84 ? 5.574 1.191 2.393 1 91.94 84 HIS A N 1
ATOM 657 C CA . HIS A 1 84 ? 4.988 2.453 2.832 1 91.94 84 HIS A CA 1
ATOM 658 C C . HIS A 1 84 ? 6.059 3.406 3.352 1 91.94 84 HIS A C 1
ATOM 660 O O . HIS A 1 84 ? 5.992 4.613 3.111 1 91.94 84 HIS A O 1
ATOM 666 N N . VAL A 1 85 ? 7.059 2.906 4.055 1 93 85 VAL A N 1
ATOM 667 C CA . VAL A 1 85 ? 8.188 3.721 4.492 1 93 85 VAL A CA 1
ATOM 668 C C . VAL A 1 85 ? 8.883 4.336 3.281 1 93 85 VAL A C 1
ATOM 670 O O . VAL A 1 85 ? 9.211 5.523 3.281 1 93 85 VAL A O 1
ATOM 673 N N . GLN A 1 86 ? 9.07 3.5 2.303 1 93.56 86 GLN A N 1
ATOM 674 C CA . GLN A 1 86 ? 9.719 3.965 1.084 1 93.56 86 GLN A CA 1
ATOM 675 C C . GLN A 1 86 ? 8.922 5.082 0.422 1 93.56 86 GLN A C 1
ATOM 677 O O . GLN A 1 86 ? 9.492 6.086 -0.016 1 93.56 86 GLN A O 1
ATOM 682 N N . GLU A 1 87 ? 7.672 4.867 0.378 1 94.19 87 GLU A N 1
ATOM 683 C CA . GLU A 1 87 ? 6.801 5.855 -0.248 1 94.19 87 GLU A CA 1
ATOM 684 C C . GLU A 1 87 ? 6.867 7.195 0.481 1 94.19 87 GLU A C 1
ATOM 686 O O . GLU A 1 87 ? 7.051 8.242 -0.146 1 94.19 87 GLU A O 1
ATOM 691 N N . LEU A 1 88 ? 6.691 7.199 1.784 1 94.75 88 LEU A N 1
ATOM 692 C CA . LEU A 1 88 ? 6.734 8.43 2.574 1 94.75 88 LEU A CA 1
ATOM 693 C C . LEU A 1 88 ? 8.117 9.062 2.52 1 94.75 88 LEU A C 1
ATOM 695 O O . LEU A 1 88 ? 8.242 10.289 2.473 1 94.75 88 LEU A O 1
ATOM 699 N N . SER A 1 89 ? 9.141 8.25 2.5 1 95.44 89 SER A N 1
ATOM 700 C CA . SER A 1 89 ? 10.508 8.758 2.42 1 95.44 89 SER A CA 1
ATOM 701 C C . SER A 1 89 ? 10.766 9.438 1.081 1 95.44 89 SER A C 1
ATOM 703 O O . SER A 1 89 ? 11.484 10.438 1.017 1 95.44 89 SER A O 1
ATOM 705 N N . HIS A 1 90 ? 10.117 8.898 0.094 1 96 90 HIS A N 1
ATOM 706 C CA . HIS A 1 90 ? 10.258 9.531 -1.213 1 96 90 HIS A CA 1
ATOM 707 C C . HIS A 1 90 ? 9.609 10.906 -1.235 1 96 90 HIS A C 1
ATOM 709 O O . HIS A 1 90 ? 10.086 11.82 -1.913 1 96 90 HIS A O 1
ATOM 715 N N . ARG A 1 91 ? 8.562 11.047 -0.593 1 95.75 91 ARG A N 1
ATOM 716 C CA . ARG A 1 91 ? 7.941 12.367 -0.462 1 95.75 91 ARG A CA 1
ATOM 717 C C . ARG A 1 91 ? 8.875 13.336 0.252 1 95.75 91 ARG A C 1
ATOM 719 O O . ARG A 1 91 ? 8.977 14.508 -0.133 1 95.75 91 ARG A O 1
ATOM 726 N N . ARG A 1 92 ? 9.594 12.844 1.276 1 96.69 92 ARG A N 1
ATOM 727 C CA . ARG A 1 92 ? 10.539 13.688 1.998 1 96.69 92 ARG A CA 1
ATOM 728 C C . ARG A 1 92 ? 11.711 14.078 1.107 1 96.69 92 ARG A C 1
ATOM 730 O O . ARG A 1 92 ? 12.227 15.195 1.201 1 96.69 92 ARG A O 1
ATOM 737 N N . LEU A 1 93 ? 12.055 13.141 0.221 1 96.06 93 LEU A N 1
ATOM 738 C CA . LEU A 1 93 ? 13.117 13.43 -0.729 1 96.06 93 LEU A CA 1
ATOM 739 C C . LEU A 1 93 ? 12.742 14.594 -1.641 1 96.06 93 LEU A C 1
ATOM 741 O O . LEU A 1 93 ? 13.609 15.289 -2.158 1 96.06 93 LEU A O 1
ATOM 745 N N . GLN A 1 94 ? 11.461 14.75 -1.794 1 95.75 94 GLN A N 1
ATOM 746 C CA . GLN A 1 94 ? 10.969 15.875 -2.582 1 95.75 94 GLN A CA 1
ATOM 747 C C . GLN A 1 94 ? 10.805 17.125 -1.717 1 95.75 94 GLN A C 1
ATOM 749 O O . GLN A 1 94 ? 10.117 18.062 -2.105 1 95.75 94 GLN A O 1
ATOM 754 N N . ARG A 1 95 ? 11.289 17.078 -0.508 1 95.12 95 ARG A N 1
ATOM 755 C CA . ARG A 1 95 ? 11.383 18.188 0.444 1 95.12 95 ARG A CA 1
ATOM 756 C C . ARG A 1 95 ? 10.023 18.484 1.067 1 95.12 95 ARG A C 1
ATOM 758 O O . ARG A 1 95 ? 9.828 19.547 1.67 1 95.12 95 ARG A O 1
ATOM 765 N N . MET A 1 96 ? 9.109 17.531 0.904 1 95.38 96 MET A N 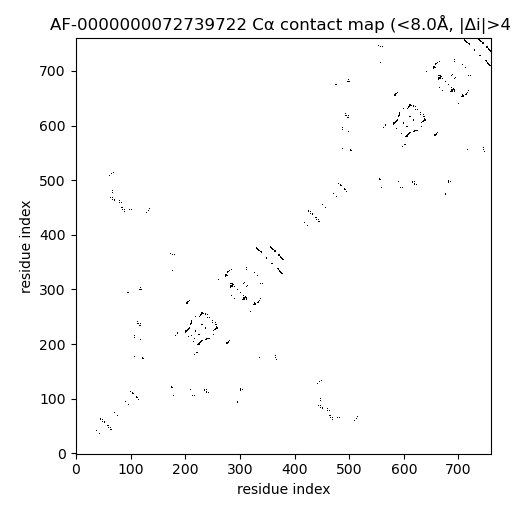1
ATOM 766 C CA . MET A 1 96 ? 7.848 17.734 1.605 1 95.38 96 MET A CA 1
ATOM 767 C C . MET A 1 96 ? 8.047 17.672 3.115 1 95.38 96 MET A C 1
ATOM 769 O O . MET A 1 96 ? 8.711 16.781 3.627 1 95.38 96 MET A O 1
ATOM 773 N N . PRO A 1 97 ? 7.504 18.672 3.846 1 93 97 PRO A N 1
ATOM 774 C CA . PRO A 1 97 ? 7.641 18.641 5.305 1 93 97 PRO A CA 1
ATOM 775 C C . PRO A 1 97 ? 7.102 17.359 5.926 1 93 97 PRO A C 1
ATOM 777 O O . PRO A 1 97 ? 6.074 16.844 5.484 1 93 97 PRO A O 1
ATOM 780 N N . VAL A 1 98 ? 7.797 16.828 6.914 1 93.56 98 VAL A N 1
ATOM 781 C CA . VAL A 1 98 ? 7.453 15.562 7.539 1 93.56 98 VAL A CA 1
ATOM 782 C C . VAL A 1 98 ? 6.043 15.648 8.125 1 93.56 98 VAL A C 1
ATOM 784 O O . VAL A 1 98 ? 5.309 14.656 8.133 1 93.56 98 VAL A O 1
ATOM 787 N N . GLN A 1 99 ? 5.594 16.844 8.578 1 92.56 99 GLN A N 1
ATOM 788 C CA . GLN A 1 99 ? 4.27 17.047 9.156 1 92.56 99 GLN A CA 1
ATOM 789 C C . GLN A 1 99 ? 3.172 16.766 8.133 1 92.56 99 GLN A C 1
ATOM 791 O O . GLN A 1 99 ? 2.137 16.188 8.477 1 92.56 99 GLN A O 1
ATOM 796 N N . TYR A 1 100 ? 3.424 17.219 6.902 1 94.69 100 TYR A N 1
ATOM 797 C CA . TYR A 1 100 ? 2.48 16.938 5.824 1 94.69 100 TYR A CA 1
ATOM 798 C C . TYR A 1 100 ? 2.49 15.453 5.465 1 94.69 100 TYR A C 1
ATOM 800 O O . TYR A 1 100 ? 1.441 14.867 5.188 1 94.69 100 TYR A O 1
ATOM 808 N N . ILE A 1 101 ? 3.686 14.922 5.492 1 94.75 101 ILE A N 1
ATOM 809 C CA . ILE A 1 101 ? 3.854 13.523 5.117 1 94.75 101 ILE A CA 1
ATOM 810 C C . ILE A 1 101 ? 3.102 12.633 6.102 1 94.75 101 ILE A C 1
ATOM 812 O O . ILE A 1 101 ? 2.383 11.711 5.691 1 94.75 101 ILE A O 1
ATOM 816 N N . LEU A 1 102 ? 3.225 12.922 7.371 1 91.81 102 LEU A N 1
ATOM 817 C CA . LEU A 1 102 ? 2.584 12.125 8.414 1 91.81 102 LEU A CA 1
ATOM 818 C C . LEU A 1 102 ? 1.089 12.414 8.477 1 91.81 102 LEU A C 1
ATOM 820 O O . LEU A 1 102 ? 0.302 11.562 8.898 1 91.81 102 LEU A O 1
ATOM 824 N N . GLY A 1 103 ? 0.744 13.617 8.18 1 93 103 GLY A N 1
ATOM 825 C CA . GLY A 1 103 ? -0.654 14.023 8.172 1 93 103 GLY A CA 1
ATOM 826 C C . GLY A 1 103 ? -1.146 14.484 9.539 1 93 103 GLY A C 1
ATOM 827 O O . GLY A 1 103 ? -2.299 14.898 9.68 1 93 103 GLY A O 1
ATOM 828 N N . GLU A 1 104 ? -0.328 14.352 10.523 1 90.56 104 GLU A N 1
ATOM 829 C CA . GLU A 1 104 ? -0.63 14.805 11.883 1 90.56 104 GLU A CA 1
ATOM 830 C C . GLU A 1 104 ? 0.629 15.281 12.594 1 90.56 104 GLU A C 1
ATOM 832 O O . GLU A 1 104 ? 1.741 14.898 12.234 1 90.56 104 GLU A O 1
ATOM 837 N N . TRP A 1 105 ? 0.367 16.094 13.539 1 89.25 105 TRP A N 1
ATOM 838 C CA . TRP A 1 105 ? 1.495 16.656 14.281 1 89.25 105 TRP A CA 1
ATOM 839 C C . TRP A 1 105 ? 1.084 17.031 15.695 1 89.25 105 TRP A C 1
ATOM 841 O O . TRP A 1 105 ? -0.045 17.469 15.93 1 89.25 105 TRP A O 1
ATOM 851 N N . ASP A 1 106 ? 2.047 16.844 16.578 1 82.31 106 ASP A N 1
ATOM 852 C CA . ASP A 1 106 ? 1.793 17.156 17.984 1 82.31 106 ASP A CA 1
ATOM 853 C C . ASP A 1 106 ? 2.064 18.641 18.266 1 82.31 106 ASP A C 1
ATOM 855 O O . ASP A 1 106 ? 3.113 19.172 17.875 1 82.31 106 ASP A O 1
ATOM 859 N N . PHE A 1 107 ? 1.172 19.297 18.859 1 87.25 107 PHE A N 1
ATOM 860 C CA . PHE A 1 107 ? 1.277 20.703 19.281 1 87.25 107 PHE A CA 1
ATOM 861 C C . PHE A 1 107 ? 0.694 20.891 20.672 1 87.25 107 PHE A C 1
ATOM 863 O O . PHE A 1 107 ? -0.523 20.828 20.859 1 87.25 107 PHE A O 1
ATOM 870 N N . GLN A 1 108 ? 1.55 21.172 21.578 1 82 108 GLN A N 1
ATOM 871 C CA . GLN A 1 108 ? 1.137 21.422 22.953 1 82 108 GLN A CA 1
ATOM 872 C C . GLN A 1 108 ? 0.274 20.281 23.469 1 82 108 GLN A C 1
ATOM 874 O O . GLN A 1 108 ? -0.805 20.5 24.016 1 82 108 GLN A O 1
ATOM 879 N N . GLY A 1 109 ? 0.688 19.094 23.203 1 79 109 GLY A N 1
ATOM 880 C CA . GLY A 1 109 ? 0.014 17.906 23.719 1 79 109 GLY A CA 1
ATOM 881 C C . GLY A 1 109 ? -1.175 17.484 22.875 1 79 109 GLY A C 1
ATOM 882 O O . GLY A 1 109 ? -1.807 16.453 23.156 1 79 109 GLY A O 1
ATOM 883 N N . LEU A 1 110 ? -1.497 18.266 21.859 1 88.88 110 LEU A N 1
ATOM 884 C CA . LEU A 1 110 ? -2.596 17.922 20.953 1 88.88 110 LEU A CA 1
ATOM 885 C C . LEU A 1 110 ? -2.07 17.328 19.656 1 88.88 110 LEU A C 1
ATOM 887 O O . LEU A 1 110 ? -1.045 17.766 19.141 1 88.88 110 LEU A O 1
ATOM 891 N N . SER A 1 111 ? -2.697 16.297 19.234 1 89.12 111 SER A N 1
ATOM 892 C CA . SER A 1 111 ? -2.408 15.773 17.906 1 89.12 111 SER A CA 1
ATOM 893 C C . SER A 1 111 ? -3.303 16.422 16.859 1 89.12 111 SER A C 1
ATOM 895 O O . SER A 1 111 ? -4.512 16.188 16.828 1 89.12 111 SER A O 1
ATOM 897 N N . LEU A 1 112 ? -2.707 17.203 16 1 94.25 112 LEU A N 1
ATOM 898 C CA . LEU A 1 112 ? -3.459 17.953 15 1 94.25 112 LEU A CA 1
ATOM 899 C C . LEU A 1 112 ? -3.25 17.359 13.609 1 94.25 112 LEU A C 1
ATOM 901 O O . LEU A 1 112 ? -2.133 16.969 13.258 1 94.25 112 LEU A O 1
ATOM 905 N N . LYS A 1 113 ? -4.352 17.281 12.906 1 96 113 LYS A N 1
ATOM 906 C CA . LYS A 1 113 ? -4.23 16.953 11.484 1 96 113 LYS A CA 1
ATOM 907 C C . LYS A 1 113 ? -3.5 18.047 10.719 1 96 113 LYS A C 1
ATOM 909 O O . LYS A 1 113 ? -3.699 19.234 10.984 1 96 113 LYS A O 1
ATOM 914 N N . MET A 1 114 ? -2.621 17.641 9.828 1 95.75 114 MET A N 1
ATOM 915 C CA . MET A 1 114 ? -1.872 18.547 8.977 1 95.75 114 MET A CA 1
ATOM 916 C C . MET A 1 114 ? -2.139 18.266 7.504 1 95.75 114 MET A C 1
ATOM 918 O O . MET A 1 114 ? -2.139 17.109 7.082 1 95.75 114 MET A O 1
ATOM 922 N N . VAL A 1 115 ? -2.441 19.328 6.75 1 95.94 115 VAL A N 1
ATOM 923 C CA . VAL A 1 115 ? -2.717 19.188 5.324 1 95.94 115 VAL A CA 1
ATOM 924 C C . VAL A 1 115 ? -2.135 20.359 4.559 1 95.94 115 VAL A C 1
ATOM 926 O O . VAL A 1 115 ? -2.314 21.516 4.961 1 95.94 115 VAL A O 1
ATOM 929 N N . PRO A 1 116 ? -1.354 20.031 3.482 1 94.31 116 PRO A N 1
ATOM 930 C CA . PRO A 1 116 ? -0.98 21.156 2.627 1 94.31 116 PRO A CA 1
ATOM 931 C C . PRO A 1 116 ? -2.191 21.875 2.025 1 94.31 116 PRO A C 1
ATOM 933 O O . PRO A 1 116 ? -3.219 21.234 1.772 1 94.31 116 PRO A O 1
ATOM 936 N N . PRO A 1 117 ? -2.064 23.141 1.9 1 96.38 117 PRO A N 1
ATOM 937 C CA . PRO A 1 117 ? -0.894 23.984 2.131 1 96.38 117 PRO A CA 1
ATOM 938 C C . PRO A 1 117 ? -0.981 24.781 3.439 1 96.38 117 PRO A C 1
ATOM 940 O O . PRO A 1 117 ? -0.338 25.812 3.584 1 96.38 117 PRO A O 1
ATOM 943 N N . VAL A 1 118 ? -1.88 24.328 4.375 1 96.5 118 VAL A N 1
ATOM 944 C CA . VAL A 1 118 ? -2.104 25.062 5.613 1 96.5 118 VAL A CA 1
ATOM 945 C C . VAL A 1 118 ? -0.793 25.172 6.387 1 96.5 118 VAL A C 1
ATOM 947 O O . VAL A 1 118 ? -0.019 24.219 6.461 1 96.5 118 VAL A O 1
ATOM 950 N N . PHE A 1 119 ? -0.56 26.312 6.957 1 93.62 119 PHE A N 1
ATOM 951 C CA . PHE A 1 119 ? 0.652 26.625 7.707 1 93.62 119 PHE A CA 1
ATOM 952 C C . PHE A 1 119 ? 0.928 25.562 8.758 1 93.62 119 PHE A C 1
ATOM 954 O O . PHE A 1 119 ? 0.013 25.109 9.453 1 93.62 119 PHE A O 1
ATOM 961 N N . ILE A 1 120 ? 2.111 25.047 8.875 1 91.38 120 ILE A N 1
ATOM 962 C CA . ILE A 1 120 ? 2.543 24.078 9.867 1 91.38 120 ILE A CA 1
ATOM 963 C C . ILE A 1 120 ? 3.041 24.812 11.117 1 91.38 120 ILE A C 1
ATOM 965 O O . ILE A 1 120 ? 3.949 25.641 11.039 1 91.38 120 ILE A O 1
ATOM 969 N N . PRO A 1 121 ? 2.393 24.453 12.25 1 86.81 121 PRO A N 1
ATOM 970 C CA . PRO A 1 121 ? 2.955 25.016 13.477 1 86.81 121 PRO A CA 1
ATOM 971 C C . PRO A 1 121 ? 4.336 24.453 13.805 1 86.81 121 PRO A C 1
ATOM 973 O O . PRO A 1 121 ? 4.496 23.234 13.945 1 86.81 121 PRO A O 1
ATOM 976 N N . ARG A 1 122 ? 5.43 24.875 13.5 1 69.5 122 ARG A N 1
ATOM 977 C CA . ARG A 1 122 ? 6.812 24.422 13.562 1 69.5 122 ARG A CA 1
ATOM 978 C C . ARG A 1 122 ? 7.172 23.938 14.969 1 69.5 122 ARG A C 1
ATOM 980 O O . ARG A 1 122 ? 6.801 24.578 15.953 1 69.5 122 ARG A O 1
ATOM 987 N N . PRO A 1 123 ? 7.578 22.422 15.008 1 54.97 123 PRO A N 1
ATOM 988 C CA . PRO A 1 123 ? 7.887 21.844 16.312 1 54.97 123 PRO A CA 1
ATOM 989 C C . PRO A 1 123 ? 9.031 22.547 17.031 1 54.97 123 PRO A C 1
ATOM 991 O O . PRO A 1 123 ? 9.828 23.234 16.391 1 54.97 123 PRO A O 1
ATOM 994 N N . GLU A 1 124 ? 9.031 22.422 18.391 1 43.38 124 GLU A N 1
ATOM 995 C CA . GLU A 1 124 ? 10.297 22.484 19.109 1 43.38 124 GLU A CA 1
ATOM 996 C C . GLU A 1 124 ? 11.227 21.344 18.703 1 43.38 124 GLU A C 1
ATOM 998 O O . GLU A 1 124 ? 10.844 20.172 18.781 1 43.38 124 GLU A O 1
ATOM 1003 N N . THR A 1 125 ? 11.93 21.297 17.594 1 37.91 125 THR A N 1
ATOM 1004 C CA . THR A 1 125 ? 12.797 20.156 17.281 1 37.91 125 THR A CA 1
ATOM 1005 C C . THR A 1 125 ? 13.141 19.375 18.547 1 37.91 125 THR A C 1
ATOM 1007 O O . THR A 1 125 ? 13.312 18.156 18.5 1 37.91 125 THR A O 1
ATOM 1010 N N . GLU A 1 126 ? 13.43 20.016 19.609 1 37.66 126 GLU A N 1
ATOM 1011 C CA . GLU A 1 126 ? 13.891 19.312 20.797 1 37.66 126 GLU A CA 1
ATOM 1012 C C . GLU A 1 126 ? 12.836 18.328 21.297 1 37.66 126 GLU A C 1
ATOM 1014 O O . GLU A 1 126 ? 13.18 17.25 21.781 1 37.66 126 GLU A O 1
ATOM 1019 N N . ALA A 1 127 ? 11.633 18.641 21.234 1 37.91 127 ALA A N 1
ATOM 1020 C CA . ALA A 1 127 ? 10.609 17.875 21.938 1 37.91 127 ALA A CA 1
ATOM 1021 C C . ALA A 1 127 ? 10.211 16.641 21.125 1 37.91 127 ALA A C 1
ATOM 1023 O O . ALA A 1 127 ? 9.758 15.641 21.688 1 37.91 127 ALA A O 1
ATOM 1024 N N . LEU A 1 128 ? 10.234 16.656 19.922 1 37.88 128 LEU A N 1
ATOM 1025 C CA . LEU A 1 128 ? 9.688 15.578 19.094 1 37.88 128 LEU A CA 1
ATOM 1026 C C . LEU A 1 128 ? 10.516 14.305 19.25 1 37.88 128 LEU A C 1
ATOM 1028 O O . LEU A 1 128 ? 9.961 13.203 19.266 1 37.88 128 LEU A O 1
ATOM 1032 N N . THR A 1 129 ? 11.805 14.43 19.25 1 37.53 129 THR A N 1
ATOM 1033 C CA . THR A 1 129 ? 12.703 13.281 19.234 1 37.53 129 THR A CA 1
ATOM 1034 C C . THR A 1 129 ? 12.516 12.43 20.5 1 37.53 129 THR A C 1
ATOM 1036 O O . THR A 1 129 ? 12.656 11.203 20.453 1 37.53 129 THR A O 1
ATOM 1039 N N . HIS A 1 130 ? 12.195 13.078 21.578 1 36.81 130 HIS A N 1
ATOM 1040 C CA . HIS A 1 130 ? 12.266 12.312 22.812 1 36.81 130 HIS A CA 1
ATOM 1041 C C . HIS A 1 130 ? 11.148 11.273 22.891 1 36.81 130 HIS A C 1
ATOM 1043 O O . HIS A 1 130 ? 11.383 10.141 23.312 1 36.81 130 HIS A O 1
ATOM 1049 N N . HIS A 1 131 ? 10.008 11.656 22.516 1 39.56 131 HIS A N 1
ATOM 1050 C CA . HIS A 1 131 ? 8.891 10.75 22.797 1 39.56 131 HIS A CA 1
ATOM 1051 C C . HIS A 1 131 ? 8.867 9.594 21.812 1 39.56 131 HIS A C 1
ATOM 1053 O O . HIS A 1 131 ? 8.602 8.453 22.188 1 39.56 131 HIS A O 1
ATOM 1059 N N . TRP A 1 132 ? 9.148 9.859 20.672 1 38.78 132 TRP A N 1
ATOM 1060 C CA . TRP A 1 132 ? 8.977 8.82 19.672 1 38.78 132 TRP A CA 1
ATOM 1061 C C . TRP A 1 132 ? 10.062 7.762 19.781 1 38.78 132 TRP A C 1
ATOM 1063 O O . TRP A 1 132 ? 9.812 6.57 19.578 1 38.78 132 TRP A O 1
ATOM 1073 N N . LEU A 1 133 ? 11.242 8.195 20.188 1 40.34 133 LEU A N 1
ATOM 1074 C CA . LEU A 1 133 ? 12.312 7.211 20.312 1 40.34 133 LEU A CA 1
ATOM 1075 C C . LEU A 1 133 ? 11.984 6.191 21.406 1 40.34 133 LEU A C 1
ATOM 1077 O O . LEU A 1 133 ? 12.352 5.02 21.281 1 40.34 133 LEU A O 1
ATOM 1081 N N . GLU A 1 134 ? 11.273 6.664 22.328 1 41.81 134 GLU A N 1
ATOM 1082 C CA . GLU A 1 134 ? 10.914 5.711 23.375 1 41.81 134 GLU A CA 1
ATOM 1083 C C . GLU A 1 134 ? 10.016 4.605 22.828 1 41.81 134 GLU A C 1
ATOM 1085 O O . GLU A 1 134 ? 10.086 3.461 23.281 1 41.81 134 GLU A O 1
ATOM 1090 N N . ALA A 1 135 ? 9.328 5 21.906 1 41.56 135 ALA A N 1
ATOM 1091 C CA . ALA A 1 135 ? 8.398 4.02 21.344 1 41.56 135 ALA A CA 1
ATOM 1092 C C . ALA A 1 135 ? 9.133 3.012 20.469 1 41.56 135 ALA A C 1
ATOM 1094 O O . ALA A 1 135 ? 8.641 1.909 20.234 1 41.56 135 ALA A O 1
ATOM 1095 N N . LEU A 1 136 ? 10.18 3.412 20 1 42.31 136 LEU A N 1
ATOM 1096 C CA . LEU A 1 136 ? 10.938 2.521 19.125 1 42.31 136 LEU A CA 1
ATOM 1097 C C . LEU A 1 136 ? 11.789 1.554 19.938 1 42.31 136 LEU A C 1
ATOM 1099 O O . LEU A 1 136 ? 12.469 0.692 19.375 1 42.31 136 LEU A O 1
ATOM 1103 N N . ARG A 1 137 ? 11.891 1.771 21.344 1 39.22 137 ARG A N 1
ATOM 1104 C CA . ARG A 1 137 ? 12.672 0.832 22.141 1 39.22 137 ARG A CA 1
ATOM 1105 C C . ARG A 1 137 ? 12.039 -0.556 22.125 1 39.22 137 ARG A C 1
ATOM 1107 O O . ARG A 1 137 ? 10.812 -0.687 22.188 1 39.22 137 ARG A O 1
ATOM 1114 N N . PRO A 1 138 ? 12.727 -1.579 21.844 1 41.19 138 PRO A N 1
ATOM 1115 C CA . PRO A 1 138 ? 12.266 -2.967 21.891 1 41.19 138 PRO A CA 1
ATOM 1116 C C . PRO A 1 138 ? 11.586 -3.324 23.203 1 41.19 138 PRO A C 1
ATOM 1118 O O . PRO A 1 138 ? 11.945 -2.777 24.25 1 41.19 138 PRO A O 1
ATOM 1121 N N . TRP A 1 139 ? 10.391 -3.828 23.312 1 32.53 139 TRP A N 1
ATOM 1122 C CA . TRP A 1 139 ? 9.633 -4.316 24.453 1 32.53 139 TRP A CA 1
ATOM 1123 C C . TRP A 1 139 ? 10.523 -5.109 25.406 1 32.53 139 TRP A C 1
ATOM 1125 O O . TRP A 1 139 ? 10.312 -5.105 26.609 1 32.53 139 TRP A O 1
ATOM 1135 N N . LYS A 1 140 ? 11.484 -5.922 25.016 1 38.62 140 LYS A N 1
ATOM 1136 C CA . LYS A 1 140 ? 12.148 -6.75 26.031 1 38.62 140 LYS A CA 1
ATOM 1137 C C . LYS A 1 140 ? 12.828 -5.891 27.078 1 38.62 140 LYS A C 1
ATOM 1139 O O . LYS A 1 140 ? 13.195 -6.387 28.156 1 38.62 140 LYS A O 1
ATOM 1144 N N . GLN A 1 141 ? 13.469 -4.895 26.766 1 32.88 141 GLN A N 1
ATOM 1145 C CA . GLN A 1 141 ? 14.258 -4.273 27.828 1 32.88 141 GLN A CA 1
ATOM 1146 C C . GLN A 1 141 ? 13.414 -3.275 28.625 1 32.88 141 GLN A C 1
ATOM 1148 O O . GLN A 1 141 ? 13.922 -2.234 29.047 1 32.88 141 GLN A O 1
ATOM 1153 N N . ARG A 1 142 ? 12.125 -3.463 28.438 1 34.78 142 ARG A N 1
ATOM 1154 C CA . ARG A 1 142 ? 11.508 -2.662 29.484 1 34.78 142 ARG A CA 1
ATOM 1155 C C . ARG A 1 142 ? 11.82 -3.229 30.859 1 34.78 142 ARG A C 1
ATOM 1157 O O . ARG A 1 142 ? 11.547 -4.398 31.141 1 34.78 142 ARG A O 1
ATOM 1164 N N . PRO A 1 143 ? 12.797 -2.795 31.656 1 28.72 143 PRO A N 1
ATOM 1165 C CA . PRO A 1 143 ? 12.875 -3.301 33.031 1 28.72 143 PRO A CA 1
ATOM 1166 C C . PRO A 1 143 ? 11.508 -3.439 33.688 1 28.72 143 PRO A C 1
ATOM 1168 O O . PRO A 1 143 ? 10.594 -2.664 33.406 1 28.72 143 PRO A O 1
ATOM 1171 N N . TYR A 1 144 ? 11.156 -4.684 34.031 1 27.98 144 TYR A N 1
ATOM 1172 C CA . TYR A 1 144 ? 10.117 -4.855 35.031 1 27.98 144 TYR A CA 1
ATOM 1173 C C . TYR A 1 144 ? 10.375 -3.961 36.25 1 27.98 144 TYR A C 1
ATOM 1175 O O . TYR A 1 144 ? 11.234 -4.266 37.062 1 27.98 144 TYR A O 1
ATOM 1183 N N . THR A 1 145 ? 10.688 -2.689 36.094 1 26.8 145 THR A N 1
ATOM 1184 C CA . THR A 1 145 ? 10.805 -1.972 37.344 1 26.8 145 THR A CA 1
ATOM 1185 C C . THR A 1 145 ? 9.586 -2.219 38.219 1 26.8 145 THR A C 1
ATOM 1187 O O . THR A 1 145 ? 8.445 -2.031 37.781 1 26.8 145 THR A O 1
ATOM 1190 N N . SER A 1 146 ? 9.695 -3.27 39 1 24.89 146 SER A N 1
ATOM 1191 C CA . SER A 1 146 ? 8.898 -3.291 40.25 1 24.89 146 SER A CA 1
ATOM 1192 C C . SER A 1 146 ? 8.719 -1.887 40.812 1 24.89 146 SER A C 1
ATOM 1194 O O . SER A 1 146 ? 9.547 -1.004 40.562 1 24.89 146 SER A O 1
ATOM 1196 N N . PRO A 1 147 ? 7.512 -1.612 41.25 1 23.75 147 PRO A N 1
ATOM 1197 C CA . PRO A 1 147 ? 7.219 -0.345 41.938 1 23.75 147 PRO A CA 1
ATOM 1198 C C . PRO A 1 147 ? 8.242 0.005 43 1 23.75 147 PRO A C 1
ATOM 1200 O O . PRO A 1 147 ? 7.988 -0.18 44.188 1 23.75 147 PRO A O 1
ATOM 1203 N N . SER A 1 148 ? 9.484 -0.451 42.781 1 23.02 148 SER A N 1
ATOM 1204 C CA . SER A 1 148 ? 10.164 -0.118 44.031 1 23.02 148 SER A CA 1
ATOM 1205 C C . SER A 1 148 ? 10.062 1.374 44.312 1 23.02 148 SER A C 1
ATOM 1207 O O . SER A 1 148 ? 9.906 2.188 43.406 1 23.02 148 SER A O 1
ATOM 1209 N N . PRO A 1 149 ? 9.984 1.689 45.656 1 21.08 149 PRO A N 1
ATOM 1210 C CA . PRO A 1 149 ? 9.852 3.029 46.25 1 21.08 149 PRO A CA 1
ATOM 1211 C C . PRO A 1 149 ? 10.867 4.02 45.656 1 21.08 149 PRO A C 1
ATOM 1213 O O . PRO A 1 149 ? 11.875 3.611 45.094 1 21.08 149 PRO A O 1
ATOM 1216 N N . ALA A 1 150 ? 10.547 5.348 45.656 1 19.53 150 ALA A N 1
ATOM 1217 C CA . ALA A 1 150 ? 11.094 6.645 45.281 1 19.53 150 ALA A CA 1
ATOM 1218 C C . ALA A 1 150 ? 12.547 6.781 45.719 1 19.53 150 ALA A C 1
ATOM 1220 O O . ALA A 1 150 ? 12.82 7.18 46.844 1 19.53 150 ALA A O 1
ATOM 1221 N N . VAL A 1 151 ? 13.398 5.676 45.625 1 19.08 151 VAL A N 1
ATOM 1222 C CA . VAL A 1 151 ? 14.594 6.184 46.281 1 19.08 151 VAL A CA 1
ATOM 1223 C C . VAL A 1 151 ? 15.172 7.348 45.469 1 19.08 151 VAL A C 1
ATOM 1225 O O . VAL A 1 151 ? 15.172 7.312 44.219 1 19.08 151 VAL A O 1
ATOM 1228 N N . ALA A 1 152 ? 15.383 8.594 46.125 1 17.67 152 ALA A N 1
ATOM 1229 C CA . ALA A 1 152 ? 15.867 9.961 45.938 1 17.67 152 ALA A CA 1
ATOM 1230 C C . ALA A 1 152 ? 17.281 9.977 45.375 1 17.67 152 ALA A C 1
ATOM 1232 O O . ALA A 1 152 ? 18.219 10.469 46 1 17.67 152 ALA A O 1
ATOM 1233 N N . SER A 1 153 ? 17.641 8.922 44.562 1 18.84 153 SER A N 1
ATOM 1234 C CA . SER A 1 153 ? 19.094 9.008 44.438 1 18.84 153 SER A CA 1
ATOM 1235 C C . SER A 1 153 ? 19.516 10.367 43.906 1 18.84 153 SER A C 1
ATOM 1237 O O . SER A 1 153 ? 18.875 10.914 43 1 18.84 153 SER A O 1
ATOM 1239 N N . MET A 1 154 ? 20.406 11.023 44.594 1 17.39 154 MET A N 1
ATOM 1240 C CA . MET A 1 154 ? 21.172 12.266 44.625 1 17.39 154 MET A CA 1
ATOM 1241 C C . MET A 1 154 ? 21.938 12.461 43.312 1 17.39 154 MET A C 1
ATOM 1243 O O . MET A 1 154 ? 22.406 11.5 42.719 1 17.39 154 MET A O 1
ATOM 1247 N N . ARG A 1 155 ? 21.953 13.727 42.75 1 17.92 155 ARG A N 1
ATOM 1248 C CA . ARG A 1 155 ? 22.406 14.586 41.656 1 17.92 155 ARG A CA 1
ATOM 1249 C C . ARG A 1 155 ? 23.922 14.523 41.5 1 17.92 155 ARG A C 1
ATOM 1251 O O . ARG A 1 155 ? 24.656 15.039 42.344 1 17.92 155 ARG A O 1
ATOM 1258 N N . SER A 1 156 ? 24.516 13.211 41.375 1 19.28 156 SER A N 1
ATOM 1259 C CA . SER A 1 156 ? 25.906 13.625 41.406 1 19.28 156 SER A CA 1
ATOM 1260 C C . SER A 1 156 ? 26.219 14.609 40.281 1 19.28 156 SER A C 1
ATOM 1262 O O . SER A 1 156 ? 25.531 14.625 39.25 1 19.28 156 SER A O 1
ATOM 1264 N N . PRO A 1 157 ? 27.391 15.391 40.344 1 18.75 157 PRO A N 1
ATOM 1265 C CA . PRO A 1 157 ? 27.906 16.641 39.781 1 18.75 157 PRO A CA 1
ATOM 1266 C C . PRO A 1 157 ? 28.125 16.562 38.25 1 18.75 157 PRO A C 1
ATOM 1268 O O . PRO A 1 157 ? 28.125 15.469 37.688 1 18.75 157 PRO A O 1
ATOM 1271 N N . CYS A 1 158 ? 28.688 17.703 37.625 1 18.38 158 CYS A N 1
ATOM 1272 C CA . CYS A 1 158 ? 28.781 18.625 36.5 1 18.38 158 CYS A CA 1
ATOM 1273 C C . CYS A 1 158 ? 29.719 18.094 35.438 1 18.38 158 CYS A C 1
ATOM 1275 O O . CYS A 1 158 ? 30.172 18.844 34.562 1 18.38 158 CYS A O 1
ATOM 1277 N N . SER A 1 159 ? 30.109 16.719 35.375 1 20.27 159 SER A N 1
ATOM 1278 C CA . SER A 1 159 ? 31.391 16.766 34.688 1 20.27 159 SER A CA 1
ATOM 1279 C C . SER A 1 159 ? 31.25 17.344 33.281 1 20.27 159 SER A C 1
ATOM 1281 O O . SER A 1 159 ? 30.141 17.438 32.75 1 20.27 159 SER A O 1
ATOM 1283 N N . ASP A 1 160 ? 32.375 17.219 32.406 1 20.72 160 ASP A N 1
ATOM 1284 C CA . ASP A 1 160 ? 33.031 17.984 31.359 1 20.72 160 ASP A CA 1
ATOM 1285 C C . ASP A 1 160 ? 32.312 17.844 30.016 1 20.72 160 ASP A C 1
ATOM 1287 O O . ASP A 1 160 ? 32.094 16.719 29.547 1 20.72 160 ASP A O 1
ATOM 1291 N N . ARG A 1 161 ? 31.422 18.828 29.656 1 23.28 161 ARG A N 1
ATOM 1292 C CA . ARG A 1 161 ? 30.578 19.203 28.531 1 23.28 161 ARG A CA 1
ATOM 1293 C C . ARG A 1 161 ? 31.375 19.188 27.219 1 23.28 161 ARG A C 1
ATOM 1295 O O . ARG A 1 161 ? 32.188 20.062 26.984 1 23.28 161 ARG A O 1
ATOM 1302 N N . THR A 1 162 ? 31.938 18.016 26.828 1 23.16 162 THR A N 1
ATOM 1303 C CA . THR A 1 162 ? 32.656 18.172 25.562 1 23.16 162 THR A CA 1
ATOM 1304 C C . THR A 1 162 ? 31.766 18.844 24.531 1 23.16 162 THR A C 1
ATOM 1306 O O . THR A 1 162 ? 30.562 18.609 24.469 1 23.16 162 THR A O 1
ATOM 1309 N N . PRO A 1 163 ? 32.281 19.953 23.875 1 19.72 163 PRO A N 1
ATOM 1310 C CA . PRO A 1 163 ? 31.578 20.891 23.016 1 19.72 163 PRO A CA 1
ATOM 1311 C C . PRO A 1 163 ? 30.875 20.203 21.844 1 19.72 163 PRO A C 1
ATOM 1313 O O . PRO A 1 163 ? 31.484 19.359 21.172 1 19.72 163 PRO A O 1
ATOM 1316 N N . ARG A 1 164 ? 29.688 19.922 21.953 1 24.19 164 ARG A N 1
ATOM 1317 C CA . ARG A 1 164 ? 28.75 19.406 20.969 1 24.19 164 ARG A CA 1
ATOM 1318 C C . ARG A 1 164 ? 28.953 20.078 19.609 1 24.19 164 ARG A C 1
ATOM 1320 O O . ARG A 1 164 ? 29.109 21.297 19.547 1 24.19 164 ARG A O 1
ATOM 1327 N N . ALA A 1 165 ? 29.562 19.344 18.703 1 25.58 165 ALA A N 1
ATOM 1328 C CA . ALA A 1 165 ? 29.797 19.766 17.328 1 25.58 165 ALA A CA 1
ATOM 1329 C C . ALA A 1 165 ? 28.672 20.688 16.844 1 25.58 165 ALA A C 1
ATOM 1331 O O . ALA A 1 165 ? 27.516 20.5 17.203 1 25.58 165 ALA A O 1
ATOM 1332 N N . GLN A 1 166 ? 28.922 21.891 16.438 1 21.81 166 GLN A N 1
ATOM 1333 C CA . GLN A 1 166 ? 28.172 23.016 15.883 1 21.81 166 GLN A CA 1
ATOM 1334 C C . GLN A 1 166 ? 27.266 22.547 14.734 1 21.81 166 GLN A C 1
ATOM 1336 O O . GLN A 1 166 ? 27.75 22.156 13.68 1 21.81 166 GLN A O 1
ATOM 1341 N N . VAL A 1 167 ? 26.312 21.719 14.945 1 27.84 167 VAL A N 1
ATOM 1342 C CA . VA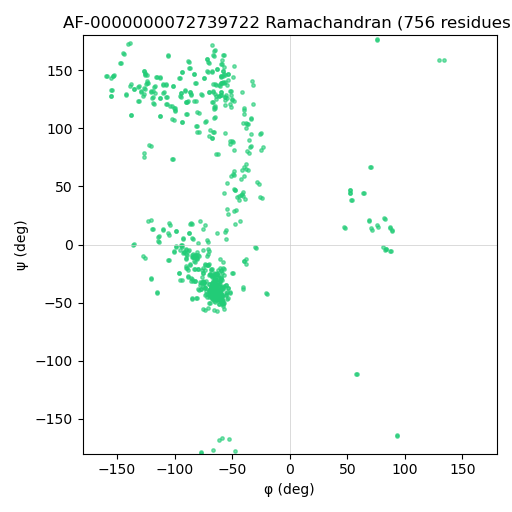L A 1 167 ? 25.266 21.547 13.938 1 27.84 167 VAL A CA 1
ATOM 1343 C C . VAL A 1 167 ? 24.984 22.891 13.258 1 27.84 167 VAL A C 1
ATOM 1345 O O . VAL A 1 167 ? 24.734 23.891 13.938 1 27.84 167 VAL A O 1
ATOM 1348 N N . SER A 1 168 ? 25.656 23.203 12.211 1 26.77 168 SER A N 1
ATOM 1349 C CA . SER A 1 168 ? 25.328 24.391 11.422 1 26.77 168 SER A CA 1
ATOM 1350 C C . SER A 1 168 ? 23.812 24.609 11.375 1 26.77 168 SER A C 1
ATOM 1352 O O . SER A 1 168 ? 23.062 23.688 11.078 1 26.77 168 SER A O 1
ATOM 1354 N N . ALA A 1 169 ? 23.328 25.5 12.078 1 30.09 169 ALA A N 1
ATOM 1355 C CA . ALA A 1 169 ? 22.094 26.234 12.391 1 30.09 169 ALA A CA 1
ATOM 1356 C C . ALA A 1 169 ? 21.391 26.688 11.125 1 30.09 169 ALA A C 1
ATOM 1358 O O . ALA A 1 169 ? 21.594 27.828 10.672 1 30.09 169 ALA A O 1
ATOM 1359 N N . SER A 1 170 ? 21.656 26.188 10.008 1 31.61 170 SER A N 1
ATOM 1360 C CA . SER A 1 170 ? 20.609 26.766 9.172 1 31.61 170 SER A CA 1
ATOM 1361 C C . SER A 1 170 ? 19.25 26.672 9.852 1 31.61 170 SER A C 1
ATOM 1363 O O . SER A 1 170 ? 18.562 25.656 9.734 1 31.61 170 SER A O 1
ATOM 1365 N N . SER A 1 171 ? 19.188 26.906 11.125 1 33.28 171 SER A N 1
ATOM 1366 C CA . SER A 1 171 ? 18.203 27.031 12.188 1 33.28 171 SER A CA 1
ATOM 1367 C C . SER A 1 171 ? 16.984 27.828 11.727 1 33.28 171 SER A C 1
ATOM 1369 O O . SER A 1 171 ? 17.047 29.062 11.625 1 33.28 171 SER A O 1
ATOM 1371 N N . ASP A 1 172 ? 16.484 27.656 10.617 1 37.94 172 ASP A N 1
ATOM 1372 C CA . ASP A 1 172 ? 15.266 28.438 10.547 1 37.94 172 ASP A CA 1
ATOM 1373 C C . ASP A 1 172 ? 14.578 28.5 11.914 1 37.94 172 ASP A C 1
ATOM 1375 O O . ASP A 1 172 ? 14.195 27.469 12.469 1 37.94 172 ASP A O 1
ATOM 1379 N N . PRO A 1 173 ? 14.945 29.406 12.773 1 40.66 173 PRO A N 1
ATOM 1380 C CA . PRO A 1 173 ? 14.656 29.766 14.164 1 40.66 173 PRO A CA 1
ATOM 1381 C C . PRO A 1 173 ? 13.18 29.625 14.516 1 40.66 173 PRO A C 1
ATOM 1383 O O . PRO A 1 173 ? 12.789 29.859 15.664 1 40.66 173 PRO A O 1
ATOM 1386 N N . ASP A 1 174 ? 12.359 29.5 13.602 1 46.34 174 ASP A N 1
ATOM 1387 C CA . ASP A 1 174 ? 10.969 29.797 13.93 1 46.34 174 ASP A CA 1
ATOM 1388 C C . ASP A 1 174 ? 10.297 28.578 14.57 1 46.34 174 ASP A C 1
ATOM 1390 O O . ASP A 1 174 ? 9.062 28.516 14.641 1 46.34 174 ASP A O 1
ATOM 1394 N N . SER A 1 175 ? 10.992 27.469 14.844 1 48.22 175 SER A N 1
ATOM 1395 C CA . SER A 1 175 ? 10.398 26.156 15.094 1 48.22 175 SER A CA 1
ATOM 1396 C C . SER A 1 175 ? 9.5 26.172 16.312 1 48.22 175 SER A C 1
ATOM 1398 O O . SER A 1 175 ? 8.477 25.5 16.359 1 48.22 175 SER A O 1
ATOM 1400 N N . SER A 1 176 ? 9.82 27.141 17.375 1 57.53 176 SER A N 1
ATOM 1401 C CA . SER A 1 176 ? 9.086 26.969 18.625 1 57.53 176 SER A CA 1
ATOM 1402 C C . SER A 1 176 ? 8.328 28.234 19 1 57.53 176 SER A C 1
ATOM 1404 O O . SER A 1 176 ? 7.707 28.297 20.062 1 57.53 176 SER A O 1
ATOM 1406 N N . ALA A 1 177 ? 8.133 29 18.078 1 71.56 177 ALA A N 1
ATOM 1407 C CA . ALA A 1 177 ? 7.652 30.328 18.406 1 71.56 177 ALA A CA 1
ATOM 1408 C C . ALA A 1 177 ? 6.156 30.312 18.719 1 71.56 177 ALA A C 1
ATOM 1410 O O . ALA A 1 177 ? 5.711 30.938 19.672 1 71.56 177 ALA A O 1
ATOM 1411 N N . LEU A 1 178 ? 5.473 29.453 18.078 1 76.62 178 LEU A N 1
ATOM 1412 C CA . LEU A 1 178 ? 4.02 29.453 18.234 1 76.62 178 LEU A CA 1
ATOM 1413 C C . LEU A 1 178 ? 3.623 28.891 19.594 1 76.62 178 LEU A C 1
ATOM 1415 O O . LEU A 1 178 ? 2.693 29.375 20.234 1 76.62 178 LEU A O 1
ATOM 1419 N N . GLN A 1 179 ? 4.336 27.922 20.031 1 76.69 179 GLN A N 1
ATOM 1420 C CA . GLN A 1 179 ? 4.07 27.328 21.344 1 76.69 179 GLN A CA 1
ATOM 1421 C C . GLN A 1 179 ? 4.32 28.344 22.453 1 76.69 179 GLN A C 1
ATOM 1423 O O . GLN A 1 179 ? 3.555 28.406 23.422 1 76.69 179 GLN A O 1
ATOM 1428 N N . GLU A 1 180 ? 5.336 29.094 22.234 1 79.38 180 GLU A N 1
ATOM 1429 C CA . GLU A 1 180 ? 5.68 30.109 23.234 1 79.38 180 GLU A CA 1
ATOM 1430 C C . GLU A 1 180 ? 4.617 31.188 23.297 1 79.38 180 GLU A C 1
ATOM 1432 O O . GLU A 1 180 ? 4.32 31.703 24.375 1 79.38 180 GLU A O 1
ATOM 1437 N N . LEU A 1 181 ? 4.105 31.469 22.188 1 81.25 181 LEU A N 1
ATOM 1438 C CA . LEU A 1 181 ? 3.021 32.438 22.156 1 81.25 181 LEU A CA 1
ATOM 1439 C C . LEU A 1 181 ? 1.823 31.953 22.969 1 81.25 181 LEU A C 1
ATOM 1441 O O . LEU A 1 181 ? 1.275 32.688 23.781 1 81.25 181 LEU A O 1
ATOM 1445 N N . VAL A 1 182 ? 1.449 30.734 22.766 1 82.88 182 VAL A N 1
ATOM 1446 C CA . VAL A 1 182 ? 0.312 30.141 23.469 1 82.88 182 VAL A CA 1
ATOM 1447 C C . VAL A 1 182 ? 0.581 30.109 24.969 1 82.88 182 VAL A C 1
ATOM 1449 O O . VAL A 1 182 ? -0.291 30.469 25.766 1 82.88 182 VAL A O 1
ATOM 1452 N N . GLU A 1 183 ? 1.767 29.797 25.312 1 80.5 183 GLU A N 1
ATOM 1453 C CA . GLU A 1 183 ? 2.141 29.766 26.734 1 80.5 183 GLU A CA 1
ATOM 1454 C C . GLU A 1 183 ? 2.039 31.141 27.375 1 80.5 183 GLU A C 1
ATOM 1456 O O . GLU A 1 183 ? 1.586 31.281 28.5 1 80.5 183 GLU A O 1
ATOM 1461 N N . TRP A 1 184 ? 2.449 32.094 26.625 1 81.5 184 TRP A N 1
ATOM 1462 C CA . TRP A 1 184 ? 2.383 33.469 27.125 1 81.5 184 TRP A CA 1
ATOM 1463 C C . TRP A 1 184 ? 0.937 33.906 27.344 1 81.5 184 TRP A C 1
ATOM 1465 O O . TRP A 1 184 ? 0.602 34.5 28.359 1 81.5 184 TRP A O 1
ATOM 1475 N N . VAL A 1 185 ? 0.096 33.562 26.406 1 81.06 185 VAL A N 1
ATOM 1476 C CA . VAL A 1 185 ? -1.32 33.906 26.5 1 81.06 185 VAL A CA 1
ATOM 1477 C C . VAL A 1 185 ? -1.941 33.219 27.703 1 81.06 185 VAL A C 1
ATOM 1479 O O . VAL A 1 185 ? -2.691 33.844 28.469 1 81.06 185 VAL A O 1
ATOM 1482 N N . LEU A 1 186 ? -1.617 32.062 27.922 1 80.69 186 LEU A N 1
ATOM 1483 C CA . LEU A 1 186 ? -2.135 31.312 29.062 1 80.69 186 LEU A CA 1
ATOM 1484 C C . LEU A 1 186 ? -1.699 31.938 30.375 1 80.69 186 LEU A C 1
ATOM 1486 O O . LEU A 1 186 ? -2.494 32.062 31.312 1 80.69 186 LEU A O 1
ATOM 1490 N N . GLU A 1 187 ? -0.448 32.312 30.391 1 81.81 187 GLU A N 1
ATOM 1491 C CA . GLU A 1 187 ? 0.082 32.969 31.578 1 81.81 187 GLU A CA 1
ATOM 1492 C C . GLU A 1 187 ? -0.683 34.25 31.891 1 81.81 187 GLU A C 1
ATOM 1494 O O . GLU A 1 187 ? -1.04 34.5 33.031 1 81.81 187 GLU A O 1
ATOM 1499 N N . GLU A 1 188 ? -0.929 35 30.859 1 81.25 188 GLU A N 1
ATOM 1500 C CA . GLU A 1 188 ? -1.613 36.281 31.016 1 81.25 188 GLU A CA 1
ATOM 1501 C C . GLU A 1 188 ? -3.055 36.094 31.469 1 81.25 188 GLU A C 1
ATOM 1503 O O . GLU A 1 188 ? -3.545 36.812 32.344 1 81.25 188 GLU A O 1
ATOM 1508 N N . VAL A 1 189 ? -3.736 35.094 30.938 1 81.88 189 VAL A N 1
ATOM 1509 C CA . VAL A 1 189 ? -5.129 34.844 31.266 1 81.88 189 VAL A CA 1
ATOM 1510 C C . VAL A 1 189 ? -5.23 34.344 32.719 1 81.88 189 VAL A C 1
ATOM 1512 O O . VAL A 1 189 ? -6.141 34.75 33.438 1 81.88 189 VAL A O 1
ATOM 1515 N N . THR A 1 190 ? -4.328 33.562 33.062 1 78.38 190 THR A N 1
ATOM 1516 C CA . THR A 1 190 ? -4.34 33 34.438 1 78.38 190 THR A CA 1
ATOM 1517 C C . THR A 1 190 ? -4.094 34.125 35.438 1 78.38 190 THR A C 1
ATOM 1519 O O . THR A 1 190 ? -4.738 34.156 36.5 1 78.38 190 THR A O 1
ATOM 1522 N N . GLN A 1 191 ? -3.176 35 35.125 1 78.69 191 GLN A N 1
ATOM 1523 C CA . GLN A 1 191 ? -2.857 36.094 36 1 78.69 191 GLN A CA 1
ATOM 1524 C C . GLN A 1 191 ? -4.047 37.062 36.156 1 78.69 191 GLN A C 1
ATOM 1526 O O . GLN A 1 191 ? -4.34 37.531 37.25 1 78.69 191 GLN A O 1
ATOM 1531 N N . ARG A 1 192 ? -4.77 37.281 35.125 1 78.25 192 ARG A N 1
ATOM 1532 C CA . ARG A 1 192 ? -5.91 38.188 35.125 1 78.25 192 ARG A CA 1
ATOM 1533 C C . ARG A 1 192 ? -7.094 37.562 35.875 1 78.25 192 ARG A C 1
ATOM 1535 O O . ARG A 1 192 ? -7.852 38.281 36.531 1 78.25 192 ARG A O 1
ATOM 1542 N N . SER A 1 193 ? -7.367 36.344 35.656 1 71.75 193 SER A N 1
ATOM 1543 C CA . SER A 1 193 ? -8.469 35.656 36.312 1 71.75 193 SER A CA 1
ATOM 1544 C C . SER A 1 193 ? -8.305 35.688 37.844 1 71.75 193 SER A C 1
ATOM 1546 O O . SER A 1 193 ? -9.289 35.812 38.562 1 71.75 193 SER A O 1
ATOM 1548 N N . CYS A 1 194 ? -7.188 35.594 38.219 1 66.38 194 CYS A N 1
ATOM 1549 C CA . CYS A 1 194 ? -6.914 35.625 39.656 1 66.38 194 CYS A CA 1
ATOM 1550 C C . CYS A 1 194 ? -7.176 37.031 40.188 1 66.38 194 CYS A C 1
ATOM 1552 O O . CYS A 1 194 ? -7.598 37.156 41.344 1 66.38 194 CYS A O 1
ATOM 1554 N N . GLU A 1 195 ? -7.055 37.969 39.312 1 62.44 195 GLU A N 1
ATOM 1555 C CA . GLU A 1 195 ? -7.195 39.344 39.75 1 62.44 195 GLU A CA 1
ATOM 1556 C C . GLU A 1 195 ? -8.664 39.781 39.781 1 62.44 195 GLU A C 1
ATOM 1558 O O . GLU A 1 195 ? -9.102 40.5 40.688 1 62.44 195 GLU A O 1
ATOM 1563 N N . VAL A 1 196 ? -9.367 39.5 38.75 1 57.81 196 VAL A N 1
ATOM 1564 C CA . VAL A 1 196 ? -10.703 40.062 38.594 1 57.81 196 VAL A CA 1
ATOM 1565 C C . VAL A 1 196 ? -11.75 39.125 39.156 1 57.81 196 VAL A C 1
ATOM 1567 O O . VAL A 1 196 ? -12.859 39.531 39.5 1 57.81 196 VAL A O 1
ATOM 1570 N N . GLY A 1 197 ? -11.406 38.062 39.781 1 51.31 197 GLY A N 1
ATOM 1571 C CA . GLY A 1 197 ? -12.414 37.156 40.312 1 51.31 197 GLY A CA 1
ATOM 1572 C C . GLY A 1 197 ? -13.508 36.812 39.312 1 51.31 197 GLY A C 1
ATOM 1573 O O . GLY A 1 197 ? -14.656 36.594 39.688 1 51.31 197 GLY A O 1
ATOM 1574 N N . ALA A 1 198 ? -13.312 37.094 38.062 1 54.38 198 ALA A N 1
ATOM 1575 C CA . ALA A 1 198 ? -14.367 37.031 37.062 1 54.38 198 ALA A CA 1
ATOM 1576 C C . ALA A 1 198 ? -14.836 35.594 36.812 1 54.38 198 ALA A C 1
ATOM 1578 O O . ALA A 1 198 ? -14.031 34.688 36.844 1 54.38 198 ALA A O 1
ATOM 1579 N N . HIS A 1 199 ? -16.172 35.469 37.031 1 58.66 199 HIS A N 1
ATOM 1580 C CA . HIS A 1 199 ? -16.969 34.281 36.781 1 58.66 199 HIS A CA 1
ATOM 1581 C C . HIS A 1 199 ? -17.109 34 35.281 1 58.66 199 HIS A C 1
ATOM 1583 O O . HIS A 1 199 ? -17.5 34.906 34.5 1 58.66 199 HIS A O 1
ATOM 1589 N N . GLY A 1 200 ? -16.297 33.062 34.625 1 72.19 200 GLY A N 1
ATOM 1590 C CA . GLY A 1 200 ? -16.422 32.562 33.281 1 72.19 200 GLY A CA 1
ATOM 1591 C C . GLY A 1 200 ? -15.125 32.625 32.469 1 72.19 200 GLY A C 1
ATOM 1592 O O . GLY A 1 200 ? -14.164 33.25 32.906 1 72.19 200 GLY A O 1
ATOM 1593 N N . GLY A 1 201 ? -14.859 3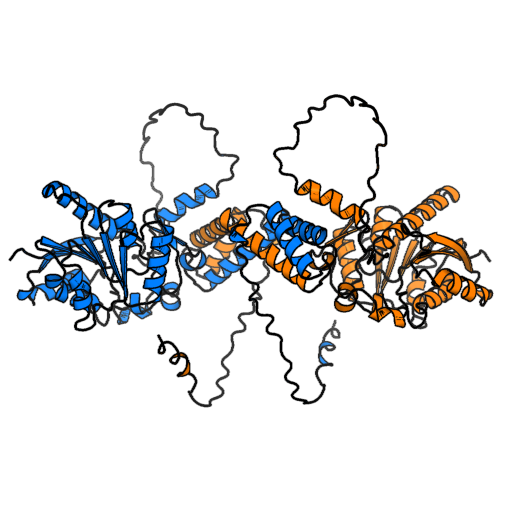2 31.516 1 83.94 201 GLY A N 1
ATOM 1594 C CA . GLY A 1 201 ? -13.656 31.969 30.703 1 83.94 201 GLY A CA 1
ATOM 1595 C C . GLY A 1 201 ? -13.602 33.062 29.672 1 83.94 201 GLY A C 1
ATOM 1596 O O . GLY A 1 201 ? -14.625 33.688 29.344 1 83.94 201 GLY A O 1
ATOM 1597 N N . PRO A 1 202 ? -12.43 33.594 29.344 1 90.5 202 PRO A N 1
ATOM 1598 C CA . PRO A 1 202 ? -12.258 34.656 28.344 1 90.5 202 PRO A CA 1
ATOM 1599 C C . PRO A 1 202 ? -12.789 34.281 26.969 1 90.5 202 PRO A C 1
ATOM 1601 O O . PRO A 1 202 ? -12.836 33.094 26.625 1 90.5 202 PRO A O 1
ATOM 1604 N N . LEU A 1 203 ? -13.312 35.281 26.312 1 93.31 203 LEU A N 1
ATOM 1605 C CA . LEU A 1 203 ? -13.594 35.156 24.891 1 93.31 203 LEU A CA 1
ATOM 1606 C C . LEU A 1 203 ? -12.383 35.594 24.062 1 93.31 203 LEU A C 1
ATOM 1608 O O . LEU A 1 203 ? -11.891 36.719 24.203 1 93.31 203 LEU A O 1
ATOM 1612 N N . ILE A 1 204 ? -11.914 34.656 23.219 1 94.56 204 ILE A N 1
ATOM 1613 C CA . ILE A 1 204 ? -10.656 34.875 22.5 1 94.56 204 ILE A CA 1
ATOM 1614 C C . ILE A 1 204 ? -10.922 34.875 20.984 1 94.56 204 ILE A C 1
ATOM 1616 O O . ILE A 1 204 ? -11.68 34.062 20.469 1 94.56 204 ILE A O 1
ATOM 1620 N N . LEU A 1 205 ? -10.383 35.875 20.344 1 96.19 205 LEU A N 1
ATOM 1621 C CA . LEU A 1 205 ? -10.398 35.938 18.875 1 96.19 205 LEU A CA 1
ATOM 1622 C C . LEU A 1 205 ? -9.055 35.5 18.312 1 96.19 205 LEU A C 1
ATOM 1624 O O . LEU A 1 205 ? -8.016 36.062 18.625 1 96.19 205 LEU A O 1
ATOM 1628 N N . ASP A 1 206 ? -9.055 34.406 17.531 1 96.75 206 ASP A N 1
ATOM 1629 C CA . ASP A 1 206 ? -7.887 33.906 16.844 1 96.75 206 ASP A CA 1
ATOM 1630 C C . ASP A 1 206 ? -7.91 34.281 15.359 1 96.75 206 ASP A C 1
ATOM 1632 O O . ASP A 1 206 ? -8.695 33.719 14.586 1 96.75 206 ASP A O 1
ATOM 1636 N N . VAL A 1 207 ? -7.047 35.219 14.984 1 96.06 207 VAL A N 1
ATOM 1637 C CA . VAL A 1 207 ? -7.012 35.688 13.602 1 96.06 207 VAL A CA 1
ATOM 1638 C C . VAL A 1 207 ? -5.949 34.906 12.82 1 96.06 207 VAL A C 1
ATOM 1640 O O . VAL A 1 207 ? -4.77 34.938 13.18 1 96.06 207 VAL A O 1
ATOM 1643 N N . GLY A 1 208 ? -6.332 34.344 11.719 1 96.69 208 GLY A N 1
ATOM 1644 C CA . GLY A 1 208 ? -5.449 33.406 11.023 1 96.69 208 GLY A CA 1
ATOM 1645 C C . GLY A 1 208 ? -5.273 32.094 11.758 1 96.69 208 GLY A C 1
ATOM 1646 O O . GLY A 1 208 ? -4.156 31.734 12.133 1 96.69 208 GLY A O 1
ATOM 1647 N N . CYS A 1 209 ? -6.34 31.328 11.844 1 96.38 209 CYS A N 1
ATOM 1648 C CA . CYS A 1 209 ? -6.324 30.188 12.75 1 96.38 209 CYS A CA 1
ATOM 1649 C C . CYS A 1 209 ? -5.574 29.016 12.133 1 96.38 209 CYS A C 1
ATOM 1651 O O . CYS A 1 209 ? -5.133 28.109 12.844 1 96.38 209 CYS A O 1
ATOM 1653 N N . GLY A 1 210 ? -5.43 28.984 10.789 1 96.19 210 GLY A N 1
ATOM 1654 C CA . GLY A 1 210 ? -4.672 27.922 10.141 1 96.19 210 GLY A CA 1
ATOM 1655 C C . GLY A 1 210 ? -5.207 26.531 10.453 1 96.19 210 GLY A C 1
ATOM 1656 O O . GLY A 1 210 ? -6.336 26.203 10.078 1 96.19 210 GLY A O 1
ATOM 1657 N N . SER A 1 211 ? -4.395 25.766 11.234 1 96.19 211 SER A N 1
ATOM 1658 C CA . SER A 1 211 ? -4.797 24.422 11.625 1 96.19 211 SER A CA 1
ATOM 1659 C C . SER A 1 211 ? -5.625 24.438 12.906 1 96.19 211 SER A C 1
ATOM 1661 O O . SER A 1 211 ? -6.141 23.391 13.336 1 96.19 211 SER A O 1
ATOM 1663 N N . GLY A 1 212 ? -5.766 25.531 13.492 1 96.94 212 GLY A N 1
ATOM 1664 C CA . GLY A 1 212 ? -6.445 25.656 14.766 1 96.94 212 GLY A CA 1
ATOM 1665 C C . GLY A 1 212 ? -5.523 25.438 15.953 1 96.94 212 GLY A C 1
ATOM 1666 O O . GLY A 1 212 ? -5.988 25.297 17.094 1 96.94 212 GLY A O 1
ATOM 1667 N N . ALA A 1 213 ? -4.188 25.469 15.688 1 94 213 ALA A N 1
ATOM 1668 C CA . ALA A 1 213 ? -3.205 25.125 16.719 1 94 213 ALA A CA 1
ATOM 1669 C C . ALA A 1 213 ? -3.352 26.031 17.938 1 94 213 ALA A C 1
ATOM 1671 O O . ALA A 1 213 ? -3.449 25.547 19.062 1 94 213 ALA A O 1
ATOM 1672 N N . ILE A 1 214 ? -3.428 27.297 17.734 1 93.62 214 ILE A N 1
ATOM 1673 C CA . ILE A 1 214 ? -3.51 28.25 18.844 1 93.62 214 ILE A CA 1
ATOM 1674 C C . ILE A 1 214 ? -4.871 28.125 19.516 1 93.62 214 ILE A C 1
ATOM 1676 O O . ILE A 1 214 ? -4.949 27.922 20.734 1 93.62 214 ILE A O 1
ATOM 1680 N N . SER A 1 215 ? -5.945 28.156 18.719 1 96.12 215 SER A N 1
ATOM 1681 C CA . SER A 1 215 ? -7.312 28.109 19.219 1 96.12 215 SER A CA 1
ATOM 1682 C C . SER A 1 215 ? -7.551 26.859 20.078 1 96.12 215 SER A C 1
ATOM 1684 O O . SER A 1 215 ? -8.008 26.969 21.219 1 96.12 215 SER A O 1
ATOM 1686 N N . LEU A 1 216 ? -7.176 25.75 19.531 1 96.12 216 LEU A N 1
ATOM 1687 C CA . LEU A 1 216 ? -7.516 24.484 20.172 1 96.12 216 LEU A CA 1
ATOM 1688 C C . LEU A 1 216 ? -6.617 24.234 21.375 1 96.12 216 LEU A C 1
ATOM 1690 O O . LEU A 1 216 ? -7.055 23.641 22.359 1 96.12 216 LEU A O 1
ATOM 1694 N N . SER A 1 217 ? -5.395 24.703 21.297 1 92 217 SER A N 1
ATOM 1695 C CA . SER A 1 217 ? -4.516 24.609 22.453 1 92 217 SER A CA 1
ATOM 1696 C C . SER A 1 217 ? -5.047 25.453 23.609 1 92 217 SER A C 1
ATOM 1698 O O . SER A 1 217 ? -5.074 24.984 24.75 1 92 217 SER A O 1
ATOM 1700 N N . LEU A 1 218 ? -5.477 26.641 23.375 1 92 218 LEU A N 1
ATOM 1701 C CA . LEU A 1 218 ? -6.016 27.5 24.422 1 92 218 LEU A CA 1
ATOM 1702 C C . LEU A 1 218 ? -7.289 26.922 25.016 1 92 218 LEU A C 1
ATOM 1704 O O . LEU A 1 218 ? -7.449 26.891 26.234 1 92 218 LEU A O 1
ATOM 1708 N N . LEU A 1 219 ? -8.141 26.391 24.125 1 94.06 219 LEU A N 1
ATOM 1709 C CA . LEU A 1 219 ? -9.391 25.781 24.578 1 94.06 219 LEU A CA 1
ATOM 1710 C C . LEU A 1 219 ? -9.125 24.594 25.484 1 94.06 219 LEU A C 1
ATOM 1712 O O . LEU A 1 219 ? -9.828 24.375 26.469 1 94.06 219 LEU A O 1
ATOM 1716 N N . SER A 1 220 ? -8.156 23.812 25.094 1 91.25 220 SER A N 1
ATOM 1717 C CA . SER A 1 220 ? -7.84 22.594 25.859 1 91.25 220 SER A CA 1
ATOM 1718 C C . SER A 1 220 ? -7.305 22.938 27.234 1 91.25 220 SER A C 1
ATOM 1720 O O . SER A 1 220 ? -7.516 22.188 28.188 1 91.25 220 SER A O 1
ATOM 1722 N N . GLN A 1 221 ? -6.691 24.094 27.406 1 87.56 221 GLN A N 1
ATOM 1723 C CA . GLN A 1 221 ? -6.02 24.438 28.656 1 87.56 221 GLN A CA 1
ATOM 1724 C C . GLN A 1 221 ? -6.836 25.438 29.469 1 87.56 221 GLN A C 1
ATOM 1726 O O . GLN A 1 221 ? -6.562 25.641 30.656 1 87.56 221 GLN A O 1
ATOM 1731 N N . LEU A 1 222 ? -7.852 26.047 28.844 1 88.25 222 LEU A N 1
ATOM 1732 C CA . LEU A 1 222 ? -8.75 26.984 29.5 1 88.25 222 LEU A CA 1
ATOM 1733 C C . LEU A 1 222 ? -10.195 26.516 29.406 1 88.25 222 LEU A C 1
ATOM 1735 O O . LEU A 1 222 ? -10.945 26.953 28.531 1 88.25 222 LEU A O 1
ATOM 1739 N N . PRO A 1 223 ? -10.688 25.672 30.281 1 87.5 223 PRO A N 1
ATOM 1740 C CA . PRO A 1 223 ? -11.977 24.984 30.172 1 87.5 223 PRO A CA 1
ATOM 1741 C C . PRO A 1 223 ? -13.156 25.938 30.062 1 87.5 223 PRO A C 1
ATOM 1743 O O . PRO A 1 223 ? -14.172 25.609 29.453 1 87.5 223 PRO A O 1
ATOM 1746 N N . GLN A 1 224 ? -13.125 27.141 30.5 1 89.31 224 GLN A N 1
ATOM 1747 C CA . GLN A 1 224 ? -14.289 28.016 30.469 1 89.31 224 GLN A CA 1
ATOM 1748 C C . GLN A 1 224 ? -14.156 29.062 29.359 1 89.31 224 GLN A C 1
ATOM 1750 O O . GLN A 1 224 ? -15.016 29.938 29.234 1 89.31 224 GLN A O 1
ATOM 1755 N N . SER A 1 225 ? -13.164 28.891 28.562 1 91.38 225 SER A N 1
ATOM 1756 C CA . SER A 1 225 ? -12.93 29.875 27.516 1 91.38 225 SER A CA 1
ATOM 1757 C C . SER A 1 225 ? -13.719 29.531 26.25 1 91.38 225 SER A C 1
ATOM 1759 O O . SER A 1 225 ? -14.234 28.406 26.125 1 91.38 225 SER A O 1
ATOM 1761 N N . ARG A 1 226 ? -13.945 30.5 25.453 1 94.69 226 ARG A N 1
ATOM 1762 C CA . ARG A 1 226 ? -14.516 30.375 24.109 1 94.69 226 ARG A CA 1
ATOM 1763 C C . ARG A 1 226 ? -13.625 31.062 23.078 1 94.69 226 ARG A C 1
ATOM 1765 O O . ARG A 1 226 ? -12.93 32.031 23.391 1 94.69 226 ARG A O 1
ATOM 1772 N N . VAL A 1 227 ? -13.672 30.484 21.859 1 96 227 VAL A N 1
ATOM 1773 C CA . VAL A 1 227 ? -12.797 31.031 20.828 1 96 227 VAL A CA 1
ATOM 1774 C C . VAL A 1 227 ? -13.602 31.312 19.562 1 96 227 VAL A C 1
ATOM 1776 O O . VAL A 1 227 ? -14.477 30.531 19.188 1 96 227 VAL A O 1
ATOM 1779 N N . ILE A 1 228 ? -13.414 32.469 19.047 1 96.69 228 ILE A N 1
ATOM 1780 C CA . ILE A 1 228 ? -13.773 32.75 17.672 1 96.69 228 ILE A CA 1
ATOM 1781 C C . ILE A 1 228 ? -12.531 32.688 16.781 1 96.69 228 ILE A C 1
ATOM 1783 O O . ILE A 1 228 ? -11.586 33.469 16.969 1 96.69 228 ILE A O 1
ATOM 1787 N N . ALA A 1 229 ? -12.547 31.719 15.867 1 97.56 229 ALA A N 1
ATOM 1788 C CA . ALA A 1 229 ? -11.414 31.547 14.961 1 97.56 229 ALA A CA 1
ATOM 1789 C C . ALA A 1 229 ? -11.766 32 13.547 1 97.56 229 ALA A C 1
ATOM 1791 O O . ALA A 1 229 ? -12.773 31.578 12.977 1 97.56 229 ALA A O 1
ATOM 1792 N N . VAL A 1 230 ? -10.891 32.906 13 1 96.88 230 VAL A N 1
ATOM 1793 C CA . VAL A 1 230 ? -11.18 33.406 11.656 1 96.88 230 VAL A CA 1
ATOM 1794 C C . VAL A 1 230 ? -9.969 33.188 10.75 1 96.88 230 VAL A C 1
ATOM 1796 O O . VAL A 1 230 ? -8.828 33.188 11.219 1 96.88 230 VAL A O 1
ATOM 1799 N N . ASP A 1 231 ? -10.219 32.938 9.508 1 97.19 231 ASP A N 1
ATOM 1800 C CA . ASP A 1 231 ? -9.203 32.781 8.477 1 97.19 231 ASP A CA 1
ATOM 1801 C C . ASP A 1 231 ? -9.766 33.094 7.098 1 97.19 231 ASP A C 1
ATOM 1803 O O . ASP A 1 231 ? -10.961 32.906 6.848 1 97.19 231 ASP A O 1
ATOM 1807 N N . LYS A 1 232 ? -8.93 33.688 6.309 1 96.19 232 LYS A N 1
ATOM 1808 C CA . LYS A 1 232 ? -9.422 34.031 4.977 1 96.19 232 LYS A CA 1
ATOM 1809 C C . LYS A 1 232 ? -9.344 32.844 4.027 1 96.19 232 LYS A C 1
ATOM 1811 O O . LYS A 1 232 ? -10.008 32.812 2.986 1 96.19 232 LYS A O 1
ATOM 1816 N N . GLU A 1 233 ? -8.5 31.844 4.332 1 96.5 233 GLU A N 1
ATOM 1817 C CA . GLU A 1 233 ? -8.305 30.688 3.463 1 96.5 233 GLU A CA 1
ATOM 1818 C C . GLU A 1 233 ? -9.266 29.547 3.818 1 96.5 233 GLU A C 1
ATOM 1820 O O . GLU A 1 233 ? -9.352 29.141 4.98 1 96.5 233 GLU A O 1
ATOM 1825 N N . GLU A 1 234 ? -9.883 29.016 2.812 1 96.81 234 GLU A N 1
ATOM 1826 C CA . GLU A 1 234 ? -10.852 27.938 3 1 96.81 234 GLU A CA 1
ATOM 1827 C C . GLU A 1 234 ? -10.188 26.688 3.559 1 96.81 234 GLU A C 1
ATOM 1829 O O . GLU A 1 234 ? -10.758 26 4.402 1 96.81 234 GLU A O 1
ATOM 1834 N N . ALA A 1 235 ? -9.047 26.359 3.084 1 97 235 ALA A N 1
ATOM 1835 C CA . ALA A 1 235 ? -8.328 25.188 3.553 1 97 235 ALA A CA 1
ATOM 1836 C C . ALA A 1 235 ? -8.07 25.25 5.055 1 97 235 ALA A C 1
ATOM 1838 O O . ALA A 1 235 ? -8.172 24.234 5.754 1 97 235 ALA A O 1
ATOM 1839 N N . ALA A 1 236 ? -7.789 26.422 5.516 1 97.62 236 ALA A N 1
ATOM 1840 C CA . ALA A 1 236 ? -7.559 26.625 6.945 1 97.62 236 ALA A CA 1
ATOM 1841 C C . ALA A 1 236 ? -8.844 26.438 7.742 1 97.62 236 ALA A C 1
ATOM 1843 O O . ALA A 1 236 ? -8.844 25.781 8.781 1 97.62 236 ALA A O 1
ATOM 1844 N N . ILE A 1 237 ? -9.938 26.922 7.176 1 98.19 237 ILE A N 1
ATOM 1845 C CA . ILE A 1 237 ? -11.242 26.812 7.816 1 98.19 237 ILE A CA 1
ATOM 1846 C C . ILE A 1 237 ? -11.641 25.328 7.934 1 98.19 237 ILE A C 1
ATOM 1848 O O . ILE A 1 237 ? -12.023 24.875 9.016 1 98.19 237 ILE A O 1
ATOM 1852 N N . CYS A 1 238 ? -11.438 24.672 6.891 1 98.12 238 CYS A N 1
ATOM 1853 C CA . CYS A 1 238 ? -11.805 23.25 6.855 1 98.12 238 CYS A CA 1
ATOM 1854 C C . CYS A 1 238 ? -10.953 22.453 7.828 1 98.12 238 CYS A C 1
ATOM 1856 O O . CYS A 1 238 ? -11.477 21.625 8.578 1 98.12 238 CYS A O 1
ATOM 1858 N N . LEU A 1 239 ? -9.695 22.75 7.844 1 98.31 239 LEU A N 1
ATOM 1859 C CA . LEU A 1 239 ? -8.789 22 8.695 1 98.31 239 LEU A CA 1
ATOM 1860 C C . LEU A 1 239 ? -9.055 22.281 10.172 1 98.31 239 LEU A C 1
ATOM 1862 O O . LEU A 1 239 ? -9.047 21.375 11 1 98.31 239 LEU A O 1
ATOM 1866 N N . THR A 1 240 ? -9.266 23.516 10.523 1 98.5 240 THR A N 1
ATOM 1867 C CA . THR A 1 240 ? -9.578 23.875 11.898 1 98.5 240 THR A CA 1
ATOM 1868 C C . THR A 1 240 ? -10.859 23.188 12.359 1 98.5 240 THR A C 1
ATOM 1870 O O . THR A 1 240 ? -10.93 22.672 13.484 1 98.5 240 THR A O 1
ATOM 1873 N N . ARG A 1 241 ? -11.781 23.141 11.5 1 98.56 241 ARG A N 1
ATOM 1874 C CA . ARG A 1 241 ? -13.039 22.469 11.828 1 98.56 241 ARG A CA 1
ATOM 1875 C C . ARG A 1 241 ? -12.812 20.984 12.094 1 98.56 241 ARG A C 1
ATOM 1877 O O . ARG A 1 241 ? -13.312 20.438 13.086 1 98.56 241 ARG A O 1
ATOM 1884 N N . GLU A 1 242 ? -12.086 20.391 11.234 1 98.06 242 GLU A N 1
ATOM 1885 C CA . GLU A 1 242 ? -11.805 18.969 11.391 1 98.06 242 GLU A CA 1
ATOM 1886 C C . GLU A 1 242 ? -11.047 18.688 12.68 1 98.06 242 GLU A C 1
ATOM 1888 O O . GLU A 1 242 ? -11.383 17.766 13.422 1 98.06 242 GLU A O 1
ATOM 1893 N N . ASN A 1 243 ? -10.07 19.5 12.953 1 97.75 243 ASN A N 1
ATOM 1894 C CA . ASN A 1 243 ? -9.289 19.312 14.164 1 97.75 243 ASN A CA 1
ATOM 1895 C C . ASN A 1 243 ? -10.125 19.578 15.422 1 97.75 243 ASN A C 1
ATOM 1897 O O . ASN A 1 243 ? -9.961 18.891 16.422 1 97.75 243 ASN A O 1
ATOM 1901 N N . ALA A 1 244 ? -10.992 20.531 15.352 1 98.5 244 ALA A N 1
ATOM 1902 C CA . ALA A 1 244 ? -11.883 20.812 16.484 1 98.5 244 ALA A CA 1
ATOM 1903 C C . ALA A 1 244 ? -12.781 19.609 16.766 1 98.5 244 ALA A C 1
ATOM 1905 O O . ALA A 1 244 ? -13.008 19.25 17.922 1 98.5 244 ALA A O 1
ATOM 1906 N N . GLN A 1 245 ? -13.242 19.016 15.688 1 97.88 245 GLN A N 1
ATOM 1907 C CA . GLN A 1 245 ? -14.102 17.844 15.828 1 97.88 245 GLN A CA 1
ATOM 1908 C C . GLN A 1 245 ? -13.32 16.656 16.391 1 97.88 245 GLN A C 1
ATOM 1910 O O . GLN A 1 245 ? -13.797 15.992 17.312 1 97.88 245 GLN A O 1
ATOM 1915 N N . ARG A 1 246 ? -12.172 16.453 15.891 1 94.81 246 ARG A N 1
ATOM 1916 C CA . ARG A 1 246 ? -11.336 15.344 16.328 1 94.81 246 ARG A CA 1
ATOM 1917 C C . ARG A 1 246 ? -11.016 15.453 17.812 1 94.81 246 ARG A C 1
ATOM 1919 O O . ARG A 1 246 ? -10.883 14.438 18.5 1 94.81 246 ARG A O 1
ATOM 1926 N N . LEU A 1 247 ? -10.93 16.656 18.297 1 95 247 LEU A N 1
ATOM 1927 C CA . LEU A 1 247 ? -10.523 16.891 19.688 1 95 247 LEU A CA 1
ATOM 1928 C C . LEU A 1 247 ? -11.734 17.125 20.578 1 95 247 LEU A C 1
ATOM 1930 O O . LEU A 1 247 ? -11.594 17.406 21.766 1 95 247 LEU A O 1
ATOM 1934 N N . TRP A 1 248 ? -12.945 17.141 20.047 1 95.75 248 TRP A N 1
ATOM 1935 C CA . TRP A 1 248 ? -14.211 17.328 20.75 1 95.75 248 TRP A CA 1
ATOM 1936 C C . TRP A 1 248 ? -14.281 18.719 21.375 1 95.75 248 TRP A C 1
ATOM 1938 O O . TRP A 1 248 ? -14.656 18.875 22.547 1 95.75 248 TRP A O 1
ATOM 1948 N N . LEU A 1 249 ? -13.867 19.75 20.609 1 96.62 249 LEU A N 1
ATOM 1949 C CA . LEU A 1 249 ? -13.867 21.125 21.078 1 96.62 249 LEU A CA 1
ATOM 1950 C C . LEU A 1 249 ? -14.773 22 20.219 1 96.62 249 LEU A C 1
ATOM 1952 O O . LEU A 1 249 ? -14.75 23.219 20.344 1 96.62 249 LEU A O 1
ATOM 1956 N N . GLN A 1 250 ? -15.594 21.328 19.406 1 96.94 250 GLN A N 1
ATOM 1957 C CA . GLN A 1 250 ? -16.375 22.047 18.391 1 96.94 250 GLN A CA 1
ATOM 1958 C C . GLN A 1 250 ? -17.438 22.922 19.031 1 96.94 250 GLN A C 1
ATOM 1960 O O . GLN A 1 250 ? -17.875 23.922 18.453 1 96.94 250 GLN A O 1
ATOM 1965 N N . ASP A 1 251 ? -17.828 22.641 20.234 1 96.62 251 ASP A N 1
ATOM 1966 C CA . ASP A 1 251 ? -18.938 23.359 20.875 1 96.62 251 ASP A CA 1
ATOM 1967 C C . ASP A 1 251 ? -18.469 24.688 21.469 1 96.62 251 ASP A C 1
ATOM 1969 O O . ASP A 1 251 ? -19.297 25.547 21.797 1 96.62 251 ASP A O 1
ATOM 1973 N N . ARG A 1 252 ? -17.188 24.922 21.641 1 97 252 ARG A N 1
ATOM 1974 C CA . ARG A 1 252 ? -16.688 26.125 22.281 1 97 252 ARG A CA 1
ATOM 1975 C C . ARG A 1 252 ? -15.914 27 21.312 1 97 252 ARG A C 1
ATOM 1977 O O . ARG A 1 252 ? -15.266 27.969 21.703 1 97 252 ARG A O 1
ATOM 1984 N N . ILE A 1 253 ? -15.961 26.578 20.016 1 97.75 253 ILE A N 1
ATOM 1985 C CA . ILE A 1 253 ? -15.242 27.344 19 1 97.75 253 ILE A CA 1
ATOM 1986 C C . ILE A 1 253 ? -16.172 27.703 17.859 1 97.75 253 ILE A C 1
ATOM 1988 O O . ILE A 1 253 ? -16.969 26.875 17.406 1 97.75 253 ILE A O 1
ATOM 1992 N N . ARG A 1 254 ? -16.203 28.953 17.531 1 96.75 254 ARG A N 1
ATOM 1993 C CA . ARG A 1 254 ? -16.859 29.406 16.312 1 96.75 254 ARG A CA 1
ATOM 1994 C C . ARG A 1 254 ? -15.852 29.719 15.219 1 96.75 254 ARG A C 1
ATOM 1996 O O . ARG A 1 254 ? -14.992 30.578 15.391 1 96.75 254 ARG A O 1
ATOM 2003 N N . ILE A 1 255 ? -15.969 28.984 14.094 1 97.69 255 ILE A N 1
ATOM 2004 C CA . ILE A 1 255 ? -15.023 29.109 12.992 1 97.69 255 ILE A CA 1
ATOM 2005 C C . ILE A 1 255 ? -15.68 29.859 11.828 1 97.69 255 ILE A C 1
ATOM 2007 O O . ILE A 1 255 ? -16.688 29.391 11.281 1 97.69 255 ILE A O 1
ATOM 2011 N N . VAL A 1 256 ? -15.078 31 11.445 1 94.94 256 VAL A N 1
ATOM 2012 C CA . VAL A 1 256 ? -15.719 31.875 10.477 1 94.94 256 VAL A CA 1
ATOM 2013 C C . VAL A 1 256 ? -14.727 32.25 9.375 1 94.94 256 VAL A C 1
ATOM 2015 O O . VAL A 1 256 ? -13.633 32.75 9.664 1 94.94 256 VAL A O 1
ATOM 2018 N N . PRO A 1 257 ? -15.109 31.953 8.094 1 96.06 257 PRO A N 1
ATOM 2019 C CA . PRO A 1 257 ? -14.281 32.5 7.023 1 96.06 257 PRO A CA 1
ATOM 2020 C C . PRO A 1 257 ? -14.328 34.031 6.973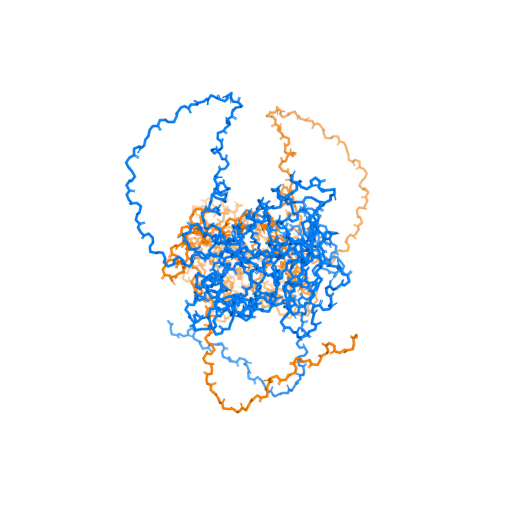 1 96.06 257 PRO A C 1
ATOM 2022 O O . PRO A 1 257 ? -15.398 34.625 6.809 1 96.06 257 PRO A O 1
ATOM 2025 N N . LEU A 1 258 ? -13.188 34.656 7.191 1 94.94 258 LEU A N 1
ATOM 2026 C CA . LEU A 1 258 ? -13.156 36.125 7.242 1 94.94 258 LEU A CA 1
ATOM 2027 C C . LEU A 1 258 ? -11.773 36.656 6.887 1 94.94 258 LEU A C 1
ATOM 2029 O O . LEU A 1 258 ? -10.766 36.156 7.387 1 94.94 258 LEU A O 1
ATOM 2033 N N . ASP A 1 259 ? -11.742 37.562 5.965 1 94.62 259 ASP A N 1
ATOM 2034 C CA . ASP A 1 259 ? -10.539 38.344 5.691 1 94.62 259 ASP A CA 1
ATOM 2035 C C . ASP A 1 259 ? -10.555 39.656 6.469 1 94.62 259 ASP A C 1
ATOM 2037 O O . ASP A 1 259 ? -11.242 40.594 6.078 1 94.62 259 ASP A O 1
ATOM 2041 N N . VAL A 1 260 ? -9.789 39.781 7.496 1 91 260 VAL A N 1
ATOM 2042 C CA . VAL A 1 260 ? -9.82 40.906 8.406 1 91 260 VAL A CA 1
ATOM 2043 C C . VAL A 1 260 ? -9.25 42.156 7.711 1 91 260 VAL A C 1
ATOM 2045 O O . VAL A 1 260 ? -9.43 43.281 8.188 1 91 260 VAL A O 1
ATOM 2048 N N . THR A 1 261 ? -8.531 41.969 6.617 1 91.19 261 THR A N 1
ATOM 2049 C CA . THR A 1 261 ? -7.906 43.094 5.934 1 91.19 261 T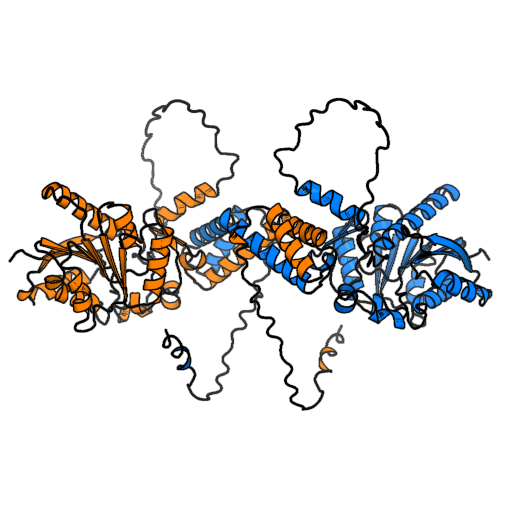HR A CA 1
ATOM 2050 C C . THR A 1 261 ? -8.898 43.781 5.004 1 91.19 261 THR A C 1
ATOM 2052 O O . THR A 1 261 ? -8.625 44.844 4.48 1 91.19 261 THR A O 1
ATOM 2055 N N . LEU A 1 262 ? -10.023 43.188 4.785 1 90.5 262 LEU A N 1
ATOM 2056 C CA . LEU A 1 262 ? -11.039 43.781 3.926 1 90.5 262 LEU A CA 1
ATOM 2057 C C . LEU A 1 262 ? -11.859 44.812 4.691 1 90.5 262 LEU A C 1
ATOM 2059 O O . LEU A 1 262 ? -12.242 44.562 5.84 1 90.5 262 LEU A O 1
ATOM 2063 N N . GLU A 1 263 ? -12.117 45.875 4 1 83.62 263 GLU A N 1
ATOM 2064 C CA . GLU A 1 263 ? -12.867 46.969 4.621 1 83.62 263 GLU A CA 1
ATOM 2065 C C . GLU A 1 263 ? -14.242 46.5 5.086 1 83.62 263 GLU A C 1
ATOM 2067 O O . GLU A 1 263 ? -14.969 45.844 4.332 1 83.62 263 GLU A O 1
ATOM 2072 N N . GLY A 1 264 ? -14.562 46.75 6.25 1 81.69 264 GLY A N 1
ATOM 2073 C CA . GLY A 1 264 ? -15.875 46.469 6.797 1 81.69 264 GLY A CA 1
ATOM 2074 C C . GLY A 1 264 ? -16.031 45.031 7.258 1 81.69 264 GLY A C 1
ATOM 2075 O O . GLY A 1 264 ? -17.078 44.656 7.789 1 81.69 264 GLY A O 1
ATOM 2076 N N . SER A 1 265 ? -15.016 44.219 7.023 1 83.19 265 SER A N 1
ATOM 2077 C CA . SER A 1 265 ? -15.125 42.812 7.344 1 83.19 265 SER A CA 1
ATOM 2078 C C . SER A 1 265 ? -15.312 42.594 8.844 1 83.19 265 SER A C 1
ATOM 2080 O O . SER A 1 265 ? -15.961 41.625 9.258 1 83.19 265 SER A O 1
ATOM 2082 N N . TRP A 1 266 ? -14.883 43.5 9.586 1 79.88 266 TRP A N 1
ATOM 2083 C CA . TRP A 1 266 ? -14.945 43.406 11.039 1 79.88 266 TRP A CA 1
ATOM 2084 C C . TRP A 1 266 ? -16.391 43.406 11.523 1 79.88 266 TRP A C 1
ATOM 2086 O O . TRP A 1 266 ? -16.703 42.938 12.617 1 79.88 266 TRP A O 1
ATOM 2096 N N . THR A 1 267 ? -17.25 43.969 10.719 1 82.81 267 THR A N 1
ATOM 2097 C CA . THR A 1 267 ? -18.656 44.031 11.102 1 82.81 267 THR A CA 1
ATOM 2098 C C . THR A 1 267 ? -19.234 42.656 11.312 1 82.81 267 THR A C 1
ATOM 2100 O O . THR A 1 267 ? -20.203 42.5 12.055 1 82.81 267 THR A O 1
ATOM 2103 N N . HIS A 1 268 ? -18.594 41.688 10.703 1 84.81 268 HIS A N 1
ATOM 2104 C CA . HIS A 1 268 ? -19.062 40.312 10.828 1 84.81 268 HIS A CA 1
ATOM 2105 C C . HIS A 1 268 ? -18.781 39.75 12.219 1 84.81 268 HIS A C 1
ATOM 2107 O O . HIS A 1 268 ? -19.359 38.75 12.625 1 84.81 268 HIS A O 1
ATOM 2113 N N . LEU A 1 269 ? -17.844 40.438 12.938 1 86.19 269 LEU A N 1
ATOM 2114 C CA . LEU A 1 269 ? -17.469 40 14.273 1 86.19 269 LEU A CA 1
ATOM 2115 C C . LEU A 1 269 ? -18.281 40.688 15.344 1 86.19 269 LEU A C 1
ATOM 2117 O O . LEU A 1 269 ? -18.297 40.281 16.5 1 86.19 269 LEU A O 1
ATOM 2121 N N . LEU A 1 270 ? -19.109 41.688 14.984 1 80.38 270 LEU A N 1
ATOM 2122 C CA . LEU A 1 270 ? -19.812 42.594 15.898 1 80.38 270 LEU A CA 1
ATOM 2123 C C . LEU A 1 270 ? -20.859 41.812 16.688 1 80.38 270 LEU A C 1
ATOM 2125 O O . LEU A 1 270 ? -21.031 42.031 17.891 1 80.38 270 LEU A O 1
ATOM 2129 N N . PRO A 1 271 ? -21.531 40.938 16.016 1 82.19 271 PRO A N 1
ATOM 2130 C CA . PRO A 1 271 ? -22.594 40.219 16.734 1 82.19 271 PRO A CA 1
ATOM 2131 C C . PRO A 1 271 ? -22.062 39.469 17.953 1 82.19 271 PRO A C 1
ATOM 2133 O O . PRO A 1 271 ? -22.828 39.188 18.891 1 82.19 271 PRO A O 1
ATOM 2136 N N . TRP A 1 272 ? -20.859 39.312 18.031 1 83.56 272 TRP A N 1
ATOM 2137 C CA . TRP A 1 272 ? -20.312 38.531 19.141 1 83.56 272 TRP A CA 1
ATOM 2138 C C . TRP A 1 272 ? -19.766 39.438 20.234 1 83.56 272 TRP A C 1
ATOM 2140 O O . TRP A 1 272 ? -19.406 38.969 21.312 1 83.56 272 TRP A O 1
ATOM 2150 N N . GLY A 1 273 ? -19.766 40.781 19.969 1 86.25 273 GLY A N 1
ATOM 2151 C CA . GLY A 1 273 ? -19.281 41.75 20.953 1 86.25 273 GLY A CA 1
ATOM 2152 C C . GLY A 1 273 ? -17.766 41.781 21.062 1 86.25 273 GLY A C 1
ATOM 2153 O O . GLY A 1 273 ? -17.078 41 20.406 1 86.25 273 GLY A O 1
ATOM 2154 N N . PRO A 1 274 ? -17.297 42.719 21.906 1 91.69 274 PRO A N 1
ATOM 2155 C CA . PRO A 1 274 ? -15.844 42.812 22.109 1 91.69 274 PRO A CA 1
ATOM 2156 C C . PRO A 1 274 ? -15.258 41.594 22.828 1 91.69 274 PRO A C 1
ATOM 2158 O O . PRO A 1 274 ? -15.945 40.969 23.625 1 91.69 274 PRO A O 1
ATOM 2161 N N . VAL A 1 275 ? -14.078 41.312 22.516 1 93.5 275 VAL A N 1
ATOM 2162 C CA . VAL A 1 275 ? -13.422 40.125 23.062 1 93.5 275 VAL A CA 1
ATOM 2163 C C . VAL A 1 275 ? -12.398 40.531 24.125 1 93.5 275 VAL A C 1
ATOM 2165 O O . VAL A 1 275 ? -12.016 41.688 24.188 1 93.5 275 VAL A O 1
ATOM 2168 N N . ASP A 1 276 ? -12.039 39.5 24.922 1 91.12 276 ASP A N 1
ATOM 2169 C CA . ASP A 1 276 ? -11.047 39.75 25.953 1 91.12 276 ASP A CA 1
ATOM 2170 C C . ASP A 1 276 ? -9.633 39.75 25.375 1 91.12 276 ASP A C 1
ATOM 2172 O O . ASP A 1 276 ? -8.789 40.562 25.812 1 91.12 276 ASP A O 1
ATOM 2176 N N . LEU A 1 277 ? -9.422 38.812 24.406 1 93.94 277 LEU A N 1
ATOM 2177 C CA . LEU A 1 277 ? -8.094 38.625 23.844 1 93.94 277 LEU A CA 1
ATOM 2178 C C . LEU A 1 277 ? -8.164 38.438 22.328 1 93.94 277 LEU A C 1
ATOM 2180 O O . LEU A 1 277 ? -9.07 37.75 21.844 1 93.94 277 LEU A O 1
ATOM 2184 N N . VAL A 1 278 ? -7.262 39.062 21.688 1 95.06 278 VAL A N 1
ATOM 2185 C CA . VAL A 1 278 ? -6.988 38.75 20.281 1 95.06 278 VAL A CA 1
ATOM 2186 C C . VAL A 1 278 ? -5.605 38.125 20.141 1 95.06 278 VAL A C 1
ATOM 2188 O O . VAL A 1 278 ? -4.633 38.625 20.719 1 95.06 278 VAL A O 1
ATOM 2191 N N . VAL A 1 279 ? -5.531 36.969 19.516 1 95.75 279 VAL A N 1
ATOM 2192 C CA . VAL A 1 279 ? -4.262 36.281 19.266 1 95.75 279 VAL A CA 1
ATOM 2193 C C . VAL A 1 279 ? -4.094 36.031 17.766 1 95.75 279 VAL A C 1
ATOM 2195 O O . VAL A 1 279 ? -5.055 35.688 17.078 1 95.75 279 VAL A O 1
ATOM 2198 N N . SER A 1 280 ? -2.859 36.25 17.312 1 96.06 280 SER A N 1
ATOM 2199 C CA . SER A 1 280 ? -2.639 36.031 15.883 1 96.06 280 SER A CA 1
ATOM 2200 C C . SER A 1 280 ? -1.177 35.719 15.602 1 96.06 280 SER A C 1
ATOM 2202 O O . SER A 1 280 ? -0.275 36.281 16.219 1 96.06 280 SER A O 1
ATOM 2204 N N . ASN A 1 281 ? -0.965 34.75 14.852 1 93.19 281 ASN A N 1
ATOM 2205 C CA . ASN A 1 281 ? 0.271 34.531 14.102 1 93.19 281 ASN A CA 1
ATOM 2206 C C . ASN A 1 281 ? 0.103 34.906 12.633 1 93.19 281 ASN A C 1
ATOM 2208 O O . ASN A 1 281 ? 0.028 34.031 11.773 1 93.19 281 ASN A O 1
ATOM 2212 N N . PRO A 1 282 ? 0.048 36.25 12.398 1 95.69 282 PRO A N 1
ATOM 2213 C CA . PRO A 1 282 ? -0.198 36.719 11.031 1 95.69 282 PRO A CA 1
ATOM 2214 C C . PRO A 1 282 ? 0.994 36.5 10.109 1 95.69 282 PRO A C 1
ATOM 2216 O O . PRO A 1 282 ? 2.092 36.156 10.57 1 95.69 282 PRO A O 1
ATOM 2219 N N . PRO A 1 283 ? 0.705 36.5 8.766 1 95.62 283 PRO A N 1
ATOM 2220 C CA . PRO A 1 283 ? 1.877 36.562 7.895 1 95.62 283 PRO A CA 1
ATOM 2221 C C . PRO A 1 283 ? 2.76 37.781 8.203 1 95.62 283 PRO A C 1
ATOM 2223 O O . PRO A 1 283 ? 2.26 38.906 8.312 1 95.62 283 PRO A O 1
ATOM 2226 N N . TYR A 1 284 ? 4.035 37.531 8.43 1 96.12 284 TYR A N 1
ATOM 2227 C CA . TYR A 1 284 ? 4.859 38.656 8.859 1 96.12 284 TYR A CA 1
ATOM 2228 C C . TYR A 1 284 ? 6.188 38.688 8.117 1 96.12 284 TYR A C 1
ATOM 2230 O O . TYR A 1 284 ? 7.031 39.562 8.359 1 96.12 284 TYR A O 1
ATOM 2238 N N . VAL A 1 285 ? 6.371 37.719 7.219 1 95.31 285 VAL A N 1
ATOM 2239 C CA . VAL A 1 285 ? 7.629 37.656 6.484 1 95.31 285 VAL A CA 1
ATOM 2240 C C . VAL A 1 285 ? 7.691 38.844 5.504 1 95.31 285 VAL A C 1
ATOM 2242 O O . VAL A 1 285 ? 6.719 39.125 4.801 1 95.31 285 VAL A O 1
ATOM 2245 N N . PHE A 1 286 ? 8.852 39.531 5.559 1 97.06 286 PHE A N 1
ATOM 2246 C CA . PHE A 1 286 ? 9.062 40.594 4.562 1 97.06 286 PHE A CA 1
ATOM 2247 C C . PHE A 1 286 ? 9.016 40 3.154 1 97.06 286 PHE A C 1
ATOM 2249 O O . PHE A 1 286 ? 9.57 38.938 2.898 1 97.06 286 PHE A O 1
ATOM 2256 N N . HIS A 1 287 ? 8.359 40.75 2.27 1 96.81 287 HIS A N 1
ATOM 2257 C CA . HIS A 1 287 ? 8.234 40.25 0.903 1 96.81 287 HIS A CA 1
ATOM 2258 C C . HIS A 1 287 ? 9.594 39.906 0.319 1 96.81 287 HIS A C 1
ATOM 2260 O O . HIS A 1 287 ? 9.75 38.875 -0.34 1 96.81 287 HIS A O 1
ATOM 2266 N N . ARG A 1 288 ? 10.586 40.625 0.582 1 95.94 288 ARG A N 1
ATOM 2267 C CA . ARG A 1 288 ? 11.922 40.438 0.026 1 95.94 288 ARG A CA 1
ATOM 2268 C C . ARG A 1 288 ? 12.57 39.156 0.573 1 95.94 288 ARG A C 1
ATOM 2270 O O . ARG A 1 288 ? 13.453 38.594 -0.067 1 95.94 288 ARG A O 1
ATOM 2277 N N . ASP A 1 289 ? 12.164 38.719 1.726 1 95.31 289 ASP A N 1
ATOM 2278 C CA . ASP A 1 289 ? 12.781 37.594 2.387 1 95.31 289 ASP A CA 1
ATOM 2279 C C . ASP A 1 289 ? 12.109 36.281 1.977 1 95.31 289 ASP A C 1
ATOM 2281 O O . ASP A 1 289 ? 12.57 35.188 2.334 1 95.31 289 ASP A O 1
ATOM 2285 N N . MET A 1 290 ? 11.039 36.375 1.19 1 94.88 290 MET A N 1
ATOM 2286 C CA . MET A 1 290 ? 10.281 35.188 0.808 1 94.88 290 MET A CA 1
ATOM 2287 C C . MET A 1 290 ? 11.148 34.219 0.015 1 94.88 290 MET A C 1
ATOM 2289 O O . MET A 1 290 ? 11.031 33 0.173 1 94.88 290 MET A O 1
ATOM 2293 N N . GLU A 1 291 ? 11.984 34.688 -0.754 1 93.38 291 GLU A N 1
ATOM 2294 C CA . GLU A 1 291 ? 12.82 33.844 -1.605 1 93.38 291 GLU A CA 1
ATOM 2295 C C . GLU A 1 291 ? 13.898 33.125 -0.791 1 93.38 291 GLU A C 1
ATOM 2297 O O . GLU A 1 291 ? 14.461 32.125 -1.239 1 93.38 291 GLU A O 1
ATOM 2302 N N . GLN A 1 292 ? 14.148 33.594 0.401 1 92.5 292 GLN A N 1
ATOM 2303 C CA . GLN A 1 292 ? 15.203 33.031 1.239 1 92.5 292 GLN A CA 1
ATOM 2304 C C . GLN A 1 292 ? 14.664 31.938 2.139 1 92.5 292 GLN A C 1
ATOM 2306 O O . GLN A 1 292 ? 15.43 31.266 2.834 1 92.5 292 GLN A O 1
ATOM 2311 N N . LEU A 1 293 ? 13.375 31.812 2.098 1 90.81 293 LEU A N 1
ATOM 2312 C CA . LEU A 1 293 ? 12.789 30.766 2.92 1 90.81 293 LEU A CA 1
ATOM 2313 C C . LEU A 1 293 ? 13.273 29.391 2.467 1 90.81 293 LEU A C 1
ATOM 2315 O O . LEU A 1 293 ? 13.672 29.219 1.313 1 90.81 293 LEU A O 1
ATOM 2319 N N . ALA A 1 294 ? 13.344 28.422 3.395 1 89.06 294 ALA A N 1
ATOM 2320 C CA . ALA A 1 294 ? 13.711 27.047 3.064 1 89.06 294 ALA A CA 1
ATOM 2321 C C . ALA A 1 294 ? 12.828 26.5 1.947 1 89.06 294 ALA A C 1
ATOM 2323 O O . ALA A 1 294 ? 11.625 26.781 1.905 1 89.06 294 ALA A O 1
ATOM 2324 N N . PRO A 1 295 ? 13.352 25.641 1.07 1 91.25 295 PRO A N 1
ATOM 2325 C CA . PRO A 1 295 ? 12.602 25.109 -0.071 1 91.25 295 PRO A CA 1
ATOM 2326 C C . PRO A 1 295 ? 11.32 24.391 0.348 1 91.25 295 PRO A C 1
ATOM 2328 O O . PRO A 1 295 ? 10.305 24.484 -0.341 1 91.25 295 PRO A O 1
ATOM 2331 N N . GLU A 1 296 ? 11.383 23.719 1.46 1 90.88 296 GLU A N 1
ATOM 2332 C CA . GLU A 1 296 ? 10.211 22.969 1.906 1 90.88 296 GLU A CA 1
ATOM 2333 C C . GLU A 1 296 ? 9.07 23.891 2.297 1 90.88 296 GLU A C 1
ATOM 2335 O O . GLU A 1 296 ? 7.895 23.531 2.166 1 90.88 296 GLU A O 1
ATOM 2340 N N . ILE A 1 297 ? 9.383 25.078 2.723 1 90.31 297 ILE A N 1
ATOM 2341 C CA . ILE A 1 297 ? 8.367 26.062 3.078 1 90.31 297 ILE A CA 1
ATOM 2342 C C . ILE A 1 297 ? 7.836 26.734 1.815 1 90.31 297 ILE A C 1
ATOM 2344 O O . ILE A 1 297 ? 6.625 26.766 1.588 1 90.31 297 ILE A O 1
ATOM 2348 N N . ARG A 1 298 ? 8.695 27.125 0.962 1 91.62 298 ARG A N 1
ATOM 2349 C CA . ARG A 1 298 ? 8.344 27.859 -0.253 1 91.62 298 ARG A CA 1
ATOM 2350 C C . ARG A 1 298 ? 7.504 26.984 -1.186 1 91.62 298 ARG A C 1
ATOM 2352 O O . ARG A 1 298 ? 6.582 27.484 -1.837 1 91.62 298 ARG A O 1
ATOM 2359 N N . SER A 1 299 ? 7.793 25.703 -1.179 1 93.38 299 SER A N 1
ATOM 2360 C CA . SER A 1 299 ? 7.191 24.828 -2.176 1 93.38 299 SER A CA 1
ATOM 2361 C C . SER A 1 299 ? 5.852 24.281 -1.697 1 93.38 299 SER A C 1
ATOM 2363 O O . SER A 1 299 ? 4.98 23.953 -2.508 1 93.38 299 SER A O 1
ATOM 2365 N N . TYR A 1 300 ? 5.676 24.172 -0.364 1 93.94 300 TYR A N 1
ATOM 2366 C CA . TYR A 1 300 ? 4.531 23.375 0.057 1 93.94 300 TYR A CA 1
ATOM 2367 C C . TYR A 1 300 ? 3.566 24.203 0.894 1 93.94 300 TYR A C 1
ATOM 2369 O O . TYR A 1 300 ? 2.363 23.922 0.921 1 93.94 300 TYR A O 1
ATOM 2377 N N . GLU A 1 301 ? 4.016 25.203 1.634 1 93.44 301 GLU A N 1
ATOM 2378 C CA . GLU A 1 301 ? 3.127 26 2.469 1 93.44 301 GLU A CA 1
ATOM 2379 C C . GLU A 1 301 ? 2.51 27.141 1.676 1 93.44 301 GLU A C 1
ATOM 2381 O O . GLU A 1 301 ? 3.113 27.641 0.724 1 93.44 301 GLU A O 1
ATOM 2386 N N . ASP A 1 302 ? 1.365 27.578 2.033 1 94.44 302 ASP A N 1
ATOM 2387 C CA . ASP A 1 302 ? 0.651 28.672 1.382 1 94.44 302 ASP A CA 1
ATOM 2388 C C . ASP A 1 302 ? 1.4 30 1.547 1 94.44 302 ASP A C 1
ATOM 2390 O O . ASP A 1 302 ? 1.563 30.484 2.664 1 94.44 302 ASP A O 1
ATOM 2394 N N . PRO A 1 303 ? 1.811 30.609 0.469 1 94.56 303 PRO A N 1
ATOM 2395 C CA . PRO A 1 303 ? 2.533 31.875 0.576 1 94.56 303 PRO A CA 1
ATOM 2396 C C . PRO A 1 303 ? 1.713 32.969 1.26 1 94.56 303 PRO A C 1
ATOM 2398 O O . PRO A 1 303 ? 2.275 33.844 1.91 1 94.56 303 PRO A O 1
ATOM 2401 N N . VAL A 1 304 ? 0.412 32.906 1.172 1 94.81 304 VAL A N 1
ATOM 2402 C CA . VAL A 1 304 ? -0.472 33.906 1.756 1 94.81 304 VAL A CA 1
ATOM 2403 C C . VAL A 1 304 ? -0.337 33.875 3.277 1 94.81 304 VAL A C 1
ATOM 2405 O O . VAL A 1 304 ? -0.528 34.906 3.932 1 94.81 304 VAL A O 1
ATOM 2408 N N . ALA A 1 305 ? 0.059 32.781 3.83 1 94.75 305 ALA A N 1
ATOM 2409 C CA . ALA A 1 305 ? 0.212 32.625 5.273 1 94.75 305 ALA A CA 1
ATOM 2410 C C . ALA A 1 305 ? 1.579 33.125 5.734 1 94.75 305 ALA A C 1
ATOM 2412 O O . ALA A 1 305 ? 1.818 33.281 6.934 1 94.75 305 ALA A O 1
ATOM 2413 N N . LEU A 1 306 ? 2.451 33.438 4.805 1 94.69 306 LEU A N 1
ATOM 2414 C CA . LEU A 1 306 ? 3.826 33.781 5.148 1 94.69 306 LEU A CA 1
ATOM 2415 C C . LEU A 1 306 ? 4.129 35.219 4.797 1 94.69 306 LEU A C 1
ATOM 2417 O O . LEU A 1 306 ? 4.715 35.969 5.602 1 94.69 306 LEU A O 1
ATOM 2421 N N . ASP A 1 307 ? 3.66 35.688 3.652 1 96.5 307 ASP A N 1
ATOM 2422 C CA . ASP A 1 307 ? 4.023 36.969 3.1 1 96.5 307 ASP A CA 1
ATOM 2423 C C . ASP A 1 307 ? 3.23 38.094 3.768 1 96.5 307 ASP A C 1
ATOM 2425 O O . ASP A 1 307 ? 2.025 38.219 3.537 1 96.5 307 ASP A O 1
ATOM 2429 N N . GLY A 1 308 ? 3.904 38.969 4.512 1 96.81 308 GLY A N 1
ATOM 2430 C CA . GLY A 1 308 ? 3.27 40.062 5.234 1 96.81 308 GLY A CA 1
ATOM 2431 C C . GLY A 1 308 ? 3.367 41.375 4.508 1 96.81 308 GLY A C 1
ATOM 2432 O O . GLY A 1 308 ? 3.145 42.438 5.102 1 96.81 308 GLY A O 1
ATOM 2433 N N . GLY A 1 309 ? 3.795 41.312 3.201 1 96.88 309 GLY A N 1
ATOM 2434 C CA . GLY A 1 309 ? 3.971 42.562 2.439 1 96.88 309 GLY A CA 1
ATOM 2435 C C . GLY A 1 309 ? 5.387 43.094 2.496 1 96.88 309 GLY A C 1
ATOM 2436 O O . GLY A 1 309 ? 6.312 42.375 2.893 1 96.88 309 GLY A O 1
ATOM 2437 N N . LYS A 1 310 ? 5.496 44.312 2.121 1 96.88 310 LYS A N 1
ATOM 2438 C CA . LYS A 1 310 ? 6.809 44.938 1.969 1 96.88 310 LYS A CA 1
ATOM 2439 C C . LYS A 1 310 ? 7.586 44.906 3.283 1 96.88 310 LYS A C 1
ATOM 2441 O O . LYS A 1 310 ? 8.742 44.469 3.318 1 96.88 310 LYS A O 1
ATOM 2446 N N . GLU A 1 311 ? 6.906 45.344 4.41 1 97.25 311 GLU A N 1
ATOM 2447 C CA . GLU A 1 311 ? 7.562 45.344 5.715 1 97.25 311 GLU A CA 1
ATOM 2448 C C . GLU A 1 311 ? 6.98 44.281 6.641 1 97.25 311 GLU A C 1
ATOM 2450 O O . GLU A 1 311 ? 7.184 44.344 7.855 1 97.25 311 GLU A O 1
ATOM 2455 N N . GLY A 1 312 ? 6.234 43.406 6.035 1 97.12 312 GLY A N 1
ATOM 2456 C CA . GLY A 1 312 ? 5.633 42.375 6.836 1 97.12 312 GLY A CA 1
ATOM 2457 C C . GLY A 1 312 ? 4.562 42.875 7.785 1 97.12 312 GLY A C 1
ATOM 2458 O O . GLY A 1 312 ? 4.262 42.219 8.789 1 97.12 312 GLY A O 1
ATOM 2459 N N . MET A 1 313 ? 3.971 44.062 7.527 1 97 313 MET A N 1
ATOM 2460 C CA . MET A 1 313 ? 3.115 44.75 8.5 1 97 313 MET A CA 1
ATOM 2461 C C . MET A 1 313 ? 1.676 44.812 8.008 1 97 313 MET A C 1
ATOM 2463 O O . MET A 1 313 ? 0.798 45.312 8.703 1 97 313 MET A O 1
ATOM 2467 N N . ASP A 1 314 ? 1.41 44.219 6.832 1 95.94 314 ASP A N 1
ATOM 2468 C CA . ASP A 1 314 ? 0.115 44.438 6.195 1 95.94 314 ASP A CA 1
ATOM 2469 C C . ASP A 1 314 ? -1.026 44 7.109 1 95.94 314 ASP A C 1
ATOM 2471 O O . ASP A 1 314 ? -1.926 44.812 7.41 1 95.94 314 ASP A O 1
ATOM 2475 N N . VAL A 1 315 ? -0.967 42.812 7.574 1 95.62 315 VAL A N 1
ATOM 2476 C CA . VAL A 1 315 ? -2.043 42.312 8.414 1 95.62 315 VAL A CA 1
ATOM 2477 C C . VAL A 1 315 ? -1.917 42.875 9.82 1 95.62 315 VAL A C 1
ATOM 2479 O O . VAL A 1 315 ? -2.922 43.188 10.469 1 95.62 315 VAL A O 1
ATOM 2482 N N . ILE A 1 316 ? -0.713 43.062 10.289 1 96.88 316 ILE A N 1
ATOM 2483 C CA . ILE A 1 316 ? -0.443 43.562 11.633 1 96.88 316 ILE A CA 1
ATOM 2484 C C . ILE A 1 316 ? -1.081 44.938 11.797 1 96.88 316 ILE A C 1
ATOM 2486 O O . ILE A 1 316 ? -1.807 45.188 12.766 1 96.88 316 ILE A O 1
ATOM 2490 N N . THR A 1 317 ? -0.895 45.844 10.828 1 96 317 THR A N 1
ATOM 2491 C CA . THR A 1 317 ? -1.422 47.219 10.93 1 96 317 THR A CA 1
ATOM 2492 C C . THR A 1 317 ? -2.947 47.219 10.875 1 96 317 THR A C 1
ATOM 2494 O O . THR A 1 317 ? -3.6 48 11.539 1 96 317 THR A O 1
ATOM 2497 N N . HIS A 1 318 ? -3.449 46.312 10.094 1 94.56 318 HIS A N 1
ATOM 2498 C CA . HIS A 1 318 ? -4.902 46.188 10.039 1 94.56 318 HIS A CA 1
ATOM 2499 C C . HIS A 1 318 ? -5.473 45.75 11.383 1 94.56 318 HIS A C 1
ATOM 2501 O O . HIS A 1 318 ? -6.473 46.281 11.852 1 94.56 318 HIS A O 1
ATOM 2507 N N . LEU A 1 319 ? -4.844 44.781 11.969 1 94.69 319 LEU A N 1
ATOM 2508 C CA . LEU A 1 319 ? -5.285 44.281 13.266 1 94.69 319 LEU A CA 1
ATOM 2509 C C . LEU A 1 319 ? -5.199 45.375 14.328 1 94.69 319 LEU A C 1
ATOM 2511 O O . LEU A 1 319 ? -6.113 45.531 15.133 1 94.69 319 LEU A O 1
ATOM 2515 N N . LEU A 1 320 ? -4.113 46.125 14.273 1 95.62 320 LEU A N 1
ATOM 2516 C CA . LEU A 1 320 ? -3.934 47.219 15.227 1 95.62 320 LEU A CA 1
ATOM 2517 C C . LEU A 1 320 ? -5.004 48.281 15.047 1 95.62 320 LEU A C 1
ATOM 2519 O O . LEU A 1 320 ? -5.531 48.812 16.031 1 95.62 320 LEU A O 1
ATOM 2523 N N . SER A 1 321 ? -5.305 48.531 13.82 1 93.56 321 SER A N 1
ATOM 2524 C CA . SER A 1 321 ? -6.324 49.531 13.523 1 93.56 321 SER A CA 1
ATOM 2525 C C . SER A 1 321 ? -7.699 49.062 14 1 93.56 321 SER A C 1
ATOM 2527 O O . SER A 1 321 ? -8.523 49.875 14.406 1 93.56 321 SER A O 1
ATOM 2529 N N . LEU A 1 322 ? -7.934 47.812 13.977 1 92.62 322 LEU A N 1
ATOM 2530 C CA . LEU A 1 322 ? -9.242 47.25 14.32 1 92.62 322 LEU A CA 1
ATOM 2531 C C . LEU A 1 322 ? -9.328 46.938 15.812 1 92.62 322 LEU A C 1
ATOM 2533 O O . LEU A 1 322 ? -10.43 46.812 16.359 1 92.62 322 LEU A O 1
ATOM 2537 N N . ALA A 1 323 ? -8.227 46.844 16.484 1 93.62 323 ALA A N 1
ATOM 2538 C CA . ALA A 1 323 ? -8.125 46.344 17.859 1 93.62 323 ALA A CA 1
ATOM 2539 C C . ALA A 1 323 ? -9.047 47.125 18.797 1 93.62 323 ALA A C 1
ATOM 2541 O O . ALA A 1 323 ? -9.758 46.531 19.609 1 93.62 323 ALA A O 1
ATOM 2542 N N . PRO A 1 324 ? -9.117 48.469 18.641 1 91.94 324 PRO A N 1
ATOM 2543 C CA . PRO A 1 324 ? -9.969 49.25 19.562 1 91.94 324 PRO A CA 1
ATOM 2544 C C . PRO A 1 324 ? -11.445 48.844 19.453 1 91.94 324 PRO A C 1
ATOM 2546 O O . PRO A 1 324 ? -12.195 49 20.406 1 91.94 324 PRO A O 1
ATOM 2549 N N . ARG A 1 325 ? -11.828 48.375 18.297 1 89.19 325 ARG A N 1
ATOM 2550 C CA . ARG A 1 325 ? -13.219 48 18.078 1 89.19 325 ARG A CA 1
ATOM 2551 C C . ARG A 1 325 ? -13.461 46.531 18.469 1 89.19 325 ARG A C 1
ATOM 2553 O O . ARG A 1 325 ? -14.594 46.156 18.781 1 89.19 325 ARG A O 1
ATOM 2560 N N . LEU A 1 326 ? -12.453 45.75 18.5 1 92.38 326 LEU A N 1
ATOM 2561 C CA . LEU A 1 326 ? -12.586 44.344 18.734 1 92.38 326 LEU A CA 1
ATOM 2562 C C . LEU A 1 326 ? -12.414 44 20.203 1 92.38 326 LEU A C 1
ATOM 2564 O O . LEU A 1 326 ? -13 43.031 20.703 1 92.38 326 LEU A O 1
ATOM 2568 N N . LEU A 1 327 ? -11.609 44.781 20.922 1 93.75 327 LEU A N 1
ATOM 2569 C CA . LEU A 1 327 ? -11.195 44.438 22.281 1 93.75 327 LEU A CA 1
ATOM 2570 C C . LEU A 1 327 ? -12.094 45.125 23.312 1 93.75 327 LEU A C 1
ATOM 2572 O O . LEU A 1 327 ? -12.5 46.25 23.125 1 93.75 327 LEU A O 1
ATOM 2576 N N . LYS A 1 328 ? -12.375 44.406 24.406 1 91.31 328 LYS A N 1
ATOM 2577 C CA . LYS A 1 328 ? -12.922 45.031 25.609 1 91.31 328 LYS A CA 1
ATOM 2578 C C . LYS A 1 328 ? -11.922 46 26.234 1 91.31 328 LYS A C 1
ATOM 2580 O O . LYS A 1 328 ? -10.75 46 25.859 1 91.31 328 LYS A O 1
ATOM 2585 N N . ASP A 1 329 ? -12.516 46.781 27.188 1 89.69 329 ASP A N 1
ATOM 2586 C CA . ASP A 1 329 ? -11.602 47.625 27.938 1 89.69 329 ASP A CA 1
ATOM 2587 C C . ASP A 1 329 ? -10.555 46.781 28.672 1 89.69 329 ASP A C 1
ATOM 2589 O O . ASP A 1 329 ? -10.883 45.781 29.281 1 89.69 329 ASP A O 1
ATOM 2593 N N . SER A 1 330 ? -9.297 47.125 28.562 1 86.81 330 SER A N 1
ATOM 2594 C CA . SER A 1 330 ? -8.148 46.438 29.141 1 86.81 330 SER A CA 1
ATOM 2595 C C . SER A 1 330 ? -7.895 45.094 28.438 1 86.81 330 SER A C 1
ATOM 2597 O O . SER A 1 330 ? -7.23 44.219 28.984 1 86.81 330 SER A O 1
ATOM 2599 N N . GLY A 1 331 ? -8.547 44.969 27.312 1 92.5 331 GLY A N 1
ATOM 2600 C CA . GLY A 1 331 ? -8.281 43.812 26.5 1 92.5 331 GLY A CA 1
ATOM 2601 C C . GLY A 1 331 ? -6.875 43.781 25.938 1 92.5 331 GLY A C 1
ATOM 2602 O O . GLY A 1 331 ? -6.176 44.781 25.938 1 92.5 331 GLY A O 1
ATOM 2603 N N . SER A 1 332 ? -6.465 42.531 25.5 1 92.62 332 SER A N 1
ATOM 2604 C CA . SER A 1 332 ? -5.086 42.344 25.047 1 92.62 332 SER A CA 1
ATOM 2605 C C . SER A 1 332 ? -5.031 41.781 23.641 1 92.62 332 SER A C 1
ATOM 2607 O O . SER A 1 332 ? -5.922 41.031 23.234 1 92.62 332 SER A O 1
ATOM 2609 N N . LEU A 1 333 ? -4.031 42.219 22.969 1 95.38 333 LEU A N 1
ATOM 2610 C CA . LEU A 1 333 ? -3.672 41.688 21.656 1 95.38 333 LEU A CA 1
ATOM 2611 C C . LEU A 1 333 ? -2.279 41.062 21.688 1 95.38 333 LEU A C 1
ATOM 2613 O O . LEU A 1 333 ? -1.312 41.719 22.078 1 95.38 333 LEU A O 1
ATOM 2617 N N . PHE A 1 334 ? -2.193 39.719 21.344 1 94.19 334 PHE A N 1
ATOM 2618 C CA . PHE A 1 334 ? -0.926 39 21.266 1 94.19 334 PHE A CA 1
ATOM 2619 C C . PHE A 1 334 ? -0.585 38.688 19.812 1 94.19 334 PHE A C 1
ATOM 2621 O O . PHE A 1 334 ? -1.417 38.125 19.094 1 94.19 334 PHE A O 1
ATOM 2628 N N . LEU A 1 335 ? 0.659 39 19.453 1 95.12 335 LEU A N 1
ATOM 2629 C CA . LEU A 1 335 ? 1.092 38.781 18.078 1 95.12 335 LEU A CA 1
ATOM 2630 C C . LEU A 1 335 ? 2.436 38.062 18.047 1 95.12 335 LEU A C 1
ATOM 2632 O O . LEU A 1 335 ? 3.316 38.344 18.859 1 95.12 335 LEU A O 1
ATOM 2636 N N . GLU A 1 336 ? 2.537 37.062 17.172 1 92.12 336 GLU A N 1
ATOM 2637 C CA . GLU A 1 336 ? 3.855 36.656 16.719 1 92.12 336 GLU A CA 1
ATOM 2638 C C . GLU A 1 336 ? 4.324 37.469 15.523 1 92.12 336 GLU A C 1
ATOM 2640 O O . GLU A 1 336 ? 3.555 37.75 14.594 1 92.12 336 GLU A O 1
ATOM 2645 N N . VAL A 1 337 ? 5.605 38 15.594 1 94.31 337 VAL A N 1
ATOM 2646 C CA . VAL A 1 337 ? 6.078 38.875 14.555 1 94.31 337 VAL A CA 1
ATOM 2647 C C . VAL A 1 337 ? 7.531 38.562 14.211 1 94.31 337 VAL A C 1
ATOM 2649 O O . VAL A 1 337 ? 8.133 37.688 14.812 1 94.31 337 VAL A O 1
ATOM 2652 N N . ASP A 1 338 ? 7.961 39.25 13.156 1 93.44 338 ASP A N 1
ATOM 2653 C CA . ASP A 1 338 ? 9.383 39.219 12.828 1 93.44 338 ASP A CA 1
ATOM 2654 C C . ASP A 1 338 ? 10.188 40.031 13.836 1 93.44 338 ASP A C 1
ATOM 2656 O O . ASP A 1 338 ? 9.695 41.031 14.375 1 93.44 338 ASP A O 1
ATOM 2660 N N . PRO A 1 339 ? 11.453 39.656 14.102 1 93.44 339 PRO A N 1
ATOM 2661 C CA . PRO A 1 339 ? 12.273 40.375 15.078 1 93.44 339 PRO A CA 1
ATOM 2662 C C . PRO A 1 339 ? 12.438 41.844 14.75 1 93.44 339 PRO A C 1
ATOM 2664 O O . PRO A 1 339 ? 12.789 42.656 15.625 1 93.44 339 PRO A O 1
ATOM 2667 N N . ARG A 1 340 ? 12.242 42.312 13.57 1 95.94 340 ARG A N 1
ATOM 2668 C CA . ARG A 1 340 ? 12.336 43.719 13.164 1 95.94 340 ARG A CA 1
ATOM 2669 C C . ARG A 1 340 ? 11.055 44.469 13.5 1 95.94 340 ARG A C 1
ATOM 2671 O O . ARG A 1 340 ? 11.047 45.719 13.531 1 95.94 340 ARG A O 1
ATOM 2678 N N . HIS A 1 341 ? 9.984 43.812 13.867 1 97 341 HIS A N 1
ATOM 2679 C CA . HIS A 1 341 ? 8.656 44.438 13.922 1 97 341 HIS A CA 1
ATOM 2680 C C . HIS A 1 341 ? 8.43 45.125 15.25 1 97 341 HIS A C 1
ATOM 2682 O O . HIS A 1 341 ? 7.664 46.094 15.32 1 97 341 HIS A O 1
ATOM 2688 N N . PRO A 1 342 ? 9.023 44.688 16.359 1 96.69 342 PRO A N 1
ATOM 2689 C CA . PRO A 1 342 ? 8.766 45.438 17.594 1 96.69 342 PRO A CA 1
ATOM 2690 C C . PRO A 1 342 ? 9.016 46.938 17.453 1 96.69 342 PRO A C 1
ATOM 2692 O O . PRO A 1 342 ? 8.188 47.75 17.875 1 96.69 342 PRO A O 1
ATOM 2695 N N . GLU A 1 343 ? 10.062 47.312 16.797 1 97.06 343 GLU A N 1
ATOM 2696 C CA . GLU A 1 343 ? 10.359 48.719 16.562 1 97.06 343 GLU A CA 1
ATOM 2697 C C . GLU A 1 343 ? 9.367 49.344 15.586 1 97.06 343 GLU A C 1
ATOM 2699 O O . GLU A 1 343 ? 8.875 50.438 15.812 1 97.06 343 GLU A O 1
ATOM 2704 N N . LEU A 1 344 ? 9.078 48.625 14.547 1 97.5 344 LEU A N 1
ATOM 2705 C CA . LEU A 1 344 ? 8.156 49.125 13.539 1 97.5 344 LEU A CA 1
ATOM 2706 C C . LEU A 1 344 ? 6.766 49.344 14.125 1 97.5 344 LEU A C 1
ATOM 2708 O O . LEU A 1 344 ? 6.117 50.344 13.867 1 97.5 344 LEU A O 1
ATOM 2712 N N . VAL A 1 345 ? 6.336 48.438 14.914 1 97.5 345 VAL A N 1
ATOM 2713 C CA . VAL A 1 345 ? 5.016 48.5 15.539 1 97.5 345 VAL A CA 1
ATOM 2714 C C . VAL A 1 345 ? 4.988 49.625 16.578 1 97.5 345 VAL A C 1
ATOM 2716 O O . VAL A 1 345 ? 4.023 50.375 16.641 1 97.5 345 VAL A O 1
ATOM 2719 N N . GLY A 1 346 ? 6.055 49.688 17.375 1 96.06 346 GLY A N 1
ATOM 2720 C CA . GLY A 1 346 ? 6.16 50.781 18.328 1 96.06 346 GLY A CA 1
ATOM 2721 C C . GLY A 1 346 ? 6.043 52.156 17.672 1 96.06 346 GLY A C 1
ATOM 2722 O O . GLY A 1 346 ? 5.266 53 18.125 1 96.06 346 GLY A O 1
ATOM 2723 N N . ASN A 1 347 ? 6.773 52.344 16.578 1 96.06 347 ASN A N 1
ATOM 2724 C CA . ASN A 1 347 ? 6.738 53.594 15.844 1 96.06 347 ASN A CA 1
ATOM 2725 C C . ASN A 1 347 ? 5.359 53.844 15.242 1 96.06 347 ASN A C 1
ATOM 2727 O O . ASN A 1 347 ? 4.875 54.969 15.258 1 96.06 347 ASN A O 1
ATOM 2731 N N . TRP A 1 348 ? 4.82 52.812 14.734 1 96 348 TRP A N 1
ATOM 2732 C CA . TRP A 1 348 ? 3.502 52.938 14.125 1 96 348 TRP A CA 1
ATOM 2733 C C . TRP A 1 348 ? 2.457 53.344 15.148 1 96 348 TRP A C 1
ATOM 2735 O O . TRP A 1 348 ? 1.638 54.219 14.875 1 96 348 TRP A O 1
ATOM 2745 N N . LEU A 1 349 ? 2.449 52.781 16.312 1 95.12 349 LEU A N 1
ATOM 2746 C CA . LEU A 1 349 ? 1.498 53.094 17.375 1 95.12 349 LEU A CA 1
ATOM 2747 C C . LEU A 1 349 ? 1.697 54.531 17.875 1 95.12 349 LEU A C 1
ATOM 2749 O O . LEU A 1 349 ? 0.729 55.219 18.203 1 95.12 349 LEU A O 1
ATOM 2753 N N . GLN A 1 350 ? 2.936 54.938 17.906 1 93.06 350 GLN A N 1
ATOM 2754 C CA . GLN A 1 350 ? 3.248 56.312 18.359 1 93.06 350 GLN A CA 1
ATOM 2755 C C . GLN A 1 350 ? 2.68 57.344 17.406 1 93.06 350 GLN A C 1
ATOM 2757 O O . GLN A 1 350 ? 2.34 58.469 17.828 1 93.06 350 GLN A O 1
ATOM 2762 N N . SER A 1 351 ? 2.607 56.938 16.234 1 93.06 351 SER A N 1
ATOM 2763 C CA . SER A 1 351 ? 2.094 57.844 15.234 1 93.06 351 SER A CA 1
ATOM 2764 C C . SER A 1 351 ? 0.57 57.906 15.25 1 93.06 351 SER A C 1
ATOM 2766 O O . SER A 1 351 ? -0.037 58.781 14.656 1 93.06 351 SER A O 1
ATOM 2768 N N . ARG A 1 352 ? -0.047 57.062 15.922 1 91.19 352 ARG A N 1
ATOM 2769 C CA . ARG A 1 352 ? -1.502 56.938 15.984 1 91.19 352 ARG A CA 1
ATOM 2770 C C . ARG A 1 352 ? -1.991 56.969 17.438 1 91.19 352 ARG A C 1
ATOM 2772 O O . ARG A 1 352 ? -2.531 55.969 17.922 1 91.19 352 ARG A O 1
ATOM 2779 N N . THR A 1 353 ? -2.025 58.031 18.047 1 84.56 353 THR A N 1
ATOM 2780 C CA . THR A 1 353 ? -2.336 58.156 19.469 1 84.56 353 THR A CA 1
ATOM 2781 C C . THR A 1 353 ? -3.842 58.062 19.688 1 84.56 353 THR A C 1
ATOM 2783 O O . THR A 1 353 ? -4.293 57.875 20.828 1 84.56 353 THR A O 1
ATOM 2786 N N . ASP A 1 354 ? -4.531 58.094 18.656 1 89.38 354 ASP A N 1
ATOM 2787 C CA . ASP A 1 354 ? -5.988 58.094 18.766 1 89.38 354 ASP A CA 1
ATOM 2788 C C . ASP A 1 354 ? -6.523 56.688 19.016 1 89.38 354 ASP A C 1
ATOM 2790 O O . ASP A 1 354 ? -7.684 56.5 19.406 1 89.38 354 ASP A O 1
ATOM 2794 N N . LEU A 1 355 ? -5.781 55.625 18.953 1 91.19 355 LEU A N 1
ATOM 2795 C CA . LEU A 1 355 ? -6.25 54.25 19.016 1 91.19 355 LEU A CA 1
ATOM 2796 C C . LEU A 1 355 ? -6.293 53.75 20.453 1 91.19 355 LEU A C 1
ATOM 2798 O O . LEU A 1 355 ? -6.875 52.688 20.719 1 91.19 355 LEU A O 1
ATOM 2802 N N . SER A 1 356 ? -5.785 54.438 21.406 1 91.88 356 SER A N 1
ATOM 2803 C CA . SER A 1 356 ? -5.754 54.031 22.797 1 91.88 356 SER A CA 1
ATOM 2804 C C . SER A 1 356 ? -5.113 52.656 22.969 1 91.88 356 SER A C 1
ATOM 2806 O O . SER A 1 356 ? -5.648 51.812 23.672 1 91.88 356 SER A O 1
ATOM 2808 N N . LEU A 1 357 ? -4.105 52.375 22.219 1 95.38 357 LEU A N 1
ATOM 2809 C CA . LEU A 1 357 ? -3.336 51.125 22.297 1 95.38 357 LEU A CA 1
ATOM 2810 C C . LEU A 1 357 ? -1.922 51.406 22.797 1 95.38 357 LEU A C 1
ATOM 2812 O O . LEU A 1 357 ? -1.337 52.438 22.484 1 95.38 357 LEU A O 1
ATOM 2816 N N . SER A 1 358 ? -1.43 50.469 23.594 1 94.25 358 SER A N 1
ATOM 2817 C CA . SER A 1 358 ? -0.056 50.594 24.078 1 94.25 358 SER A CA 1
ATOM 2818 C C . SER A 1 358 ? 0.678 49.25 23.969 1 94.25 358 SER A C 1
ATOM 2820 O O . SER A 1 358 ? 0.107 48.219 24.25 1 94.25 358 SER A O 1
ATOM 2822 N N . LEU A 1 359 ? 1.856 49.344 23.453 1 95.06 359 LEU A N 1
ATOM 2823 C CA . LEU A 1 359 ? 2.734 48.188 23.484 1 95.06 359 LEU A CA 1
ATOM 2824 C C . LEU A 1 359 ? 3.268 47.938 24.891 1 95.06 359 LEU A C 1
ATOM 2826 O O . LEU A 1 359 ? 4.16 48.656 25.344 1 95.06 359 LEU A O 1
ATOM 2830 N N . VAL A 1 360 ? 2.773 46.938 25.531 1 91.94 360 VAL A N 1
ATOM 2831 C CA . VAL A 1 360 ? 3.043 46.781 26.953 1 91.94 360 VAL A CA 1
ATOM 2832 C C . VAL A 1 360 ? 4.215 45.812 27.172 1 91.94 360 VAL A C 1
ATOM 2834 O O . VAL A 1 360 ? 4.891 45.875 28.203 1 91.94 360 VAL A O 1
ATOM 2837 N N . ALA A 1 361 ? 4.457 44.906 26.203 1 92.88 361 ALA A N 1
ATOM 2838 C CA . ALA A 1 361 ? 5.566 43.969 26.391 1 92.88 361 ALA A CA 1
ATOM 2839 C C . ALA A 1 361 ? 6.027 43.375 25.062 1 92.88 361 ALA A C 1
ATOM 2841 O O . ALA A 1 361 ? 5.234 43.25 24.125 1 92.88 361 ALA A O 1
ATOM 2842 N N . VAL A 1 362 ? 7.273 43.156 24.969 1 94.12 362 VAL A N 1
ATOM 2843 C CA . VAL A 1 362 ? 7.922 42.375 23.906 1 94.12 362 VAL A CA 1
ATOM 2844 C C . VAL A 1 362 ? 8.633 41.156 24.5 1 94.12 362 VAL A C 1
ATOM 2846 O O . VAL A 1 362 ? 9.414 41.312 25.438 1 94.12 362 VAL A O 1
ATOM 2849 N N . ARG A 1 363 ? 8.32 40 23.969 1 90.19 363 ARG A N 1
ATOM 2850 C CA . ARG A 1 363 ? 8.938 38.781 24.484 1 90.19 363 ARG A CA 1
ATOM 2851 C C . ARG A 1 363 ? 9.805 38.125 23.422 1 90.19 363 ARG A C 1
ATOM 2853 O O . ARG A 1 363 ? 9.453 38.125 22.25 1 90.19 363 ARG A O 1
ATOM 2860 N N . LYS A 1 364 ? 10.883 37.562 23.938 1 87.38 364 LYS A N 1
ATOM 2861 C CA . LYS A 1 364 ? 11.828 36.875 23.062 1 87.38 364 LYS A CA 1
ATOM 2862 C C . LYS A 1 364 ? 11.523 35.375 22.984 1 87.38 364 LYS A C 1
ATOM 2864 O O . LYS A 1 364 ? 10.961 34.812 23.906 1 87.38 364 LYS A O 1
ATOM 2869 N N . ASP A 1 365 ? 11.828 34.844 21.812 1 79.5 365 ASP A N 1
ATOM 2870 C CA . ASP A 1 365 ? 11.703 33.406 21.688 1 79.5 365 ASP A CA 1
ATOM 2871 C C . ASP A 1 365 ? 12.875 32.688 22.359 1 79.5 365 ASP A C 1
ATOM 2873 O O . ASP A 1 365 ? 13.727 33.312 22.984 1 79.5 365 ASP A O 1
ATOM 2877 N N . PHE A 1 366 ? 12.875 31.359 22.281 1 72.19 366 PHE A N 1
ATOM 2878 C CA . PHE A 1 366 ? 13.891 30.531 22.938 1 72.19 366 PHE A CA 1
ATOM 2879 C C . PHE A 1 366 ? 15.281 30.875 22.422 1 72.19 366 PHE A C 1
ATOM 2881 O O . PHE A 1 366 ? 16.266 30.703 23.141 1 72.19 366 PHE A O 1
ATOM 2888 N N . CYS A 1 367 ? 15.406 31.484 21.203 1 76.19 367 CYS A N 1
ATOM 2889 C CA . CYS A 1 367 ? 16.688 31.844 20.609 1 76.19 367 CYS A CA 1
ATOM 2890 C C . CYS A 1 367 ? 17.047 33.281 20.953 1 76.19 367 CYS A C 1
ATOM 2892 O O . CYS A 1 367 ? 18.031 33.812 20.438 1 76.19 367 CYS A O 1
ATOM 2894 N N . GLY A 1 368 ? 16.188 33.938 21.688 1 81.88 368 GLY A N 1
ATOM 2895 C CA . GLY A 1 368 ? 16.5 35.281 22.141 1 81.88 368 GLY A CA 1
ATOM 2896 C C . GLY A 1 368 ? 16.062 36.375 21.156 1 81.88 368 GLY A C 1
ATOM 2897 O O . GLY A 1 368 ? 16.531 37.5 21.25 1 81.88 368 GLY A O 1
ATOM 2898 N N . ARG A 1 369 ? 15.32 36.062 20.234 1 88 369 ARG A N 1
ATOM 2899 C CA . ARG A 1 369 ? 14.828 37.031 19.266 1 88 369 ARG A CA 1
ATOM 2900 C C . ARG A 1 369 ? 13.461 37.562 19.672 1 88 369 ARG A C 1
ATOM 2902 O O . ARG A 1 369 ? 12.578 36.781 20.062 1 88 369 ARG A O 1
ATOM 2909 N N . PRO A 1 370 ? 13.328 38.906 19.672 1 91.25 370 PRO A N 1
ATOM 2910 C CA . PRO A 1 370 ? 12.016 39.438 20 1 91.25 370 PRO A CA 1
ATOM 2911 C C . PRO A 1 370 ? 10.945 39.094 18.969 1 91.25 370 PRO A C 1
ATOM 2913 O O . PRO A 1 370 ? 10.953 39.625 17.859 1 91.25 370 PRO A O 1
ATOM 2916 N N . ARG A 1 371 ? 10 38.188 19.359 1 90.94 371 ARG A N 1
ATOM 2917 C CA . ARG A 1 371 ? 9.086 37.625 18.359 1 90.94 371 ARG A CA 1
ATOM 2918 C C . ARG A 1 371 ? 7.633 37.844 18.797 1 90.94 371 ARG A C 1
ATOM 2920 O O . ARG A 1 371 ? 6.711 37.594 18.016 1 90.94 371 ARG A O 1
ATOM 2927 N N . PHE A 1 372 ? 7.391 38.25 20.031 1 92.38 372 PHE A N 1
ATOM 2928 C CA . PHE A 1 372 ? 6.023 38.312 20.531 1 92.38 372 PHE A CA 1
ATOM 2929 C C . PHE A 1 372 ? 5.711 39.688 21.094 1 92.38 372 PHE A C 1
ATOM 2931 O O . PHE A 1 372 ? 6.531 40.281 21.797 1 92.38 372 PHE A O 1
ATOM 2938 N N . LEU A 1 373 ? 4.586 40.156 20.719 1 95 373 LEU A N 1
ATOM 2939 C CA . LEU A 1 373 ? 4.145 41.469 21.188 1 95 373 LEU A CA 1
ATOM 2940 C C . LEU A 1 373 ? 2.867 41.375 22 1 95 373 LEU A C 1
ATOM 2942 O O . LEU A 1 373 ? 1.981 40.562 21.688 1 95 373 LEU A O 1
ATOM 2946 N N . HIS A 1 374 ? 2.793 42.031 23.062 1 94.31 374 HIS A N 1
ATOM 2947 C CA . HIS A 1 374 ? 1.592 42.219 23.859 1 94.31 374 HIS A CA 1
ATOM 2948 C C . HIS A 1 374 ? 1.136 43.656 23.828 1 94.31 374 HIS A C 1
ATOM 2950 O O . HIS A 1 374 ? 1.836 44.562 24.328 1 94.31 374 HIS A O 1
ATOM 2956 N N . ILE A 1 375 ? 0.045 43.938 23.203 1 95.75 375 ILE A N 1
ATOM 2957 C CA . ILE A 1 375 ? -0.558 45.25 23.109 1 95.75 375 ILE A CA 1
ATOM 2958 C C . ILE A 1 375 ? -1.847 45.312 23.922 1 95.75 375 ILE A C 1
ATOM 2960 O O . ILE A 1 375 ? -2.639 44.344 23.891 1 95.75 375 ILE A O 1
ATOM 2964 N N . ARG A 1 376 ? -2.043 46.344 24.625 1 94.38 376 ARG A N 1
ATOM 2965 C CA . ARG A 1 376 ? -3.211 46.438 25.484 1 94.38 376 ARG A CA 1
ATOM 2966 C C . ARG A 1 376 ? -4.023 47.688 25.156 1 94.38 376 ARG A C 1
ATOM 2968 O O . ARG A 1 376 ? -3.459 48.75 24.844 1 94.38 376 ARG A O 1
ATOM 2975 N N . ARG A 1 377 ? -5.297 47.562 25.188 1 93.31 377 ARG A N 1
ATOM 2976 C CA . ARG A 1 377 ? -6.195 48.688 25.031 1 93.31 377 ARG A CA 1
ATOM 2977 C C . ARG A 1 377 ? -6.398 49.438 26.344 1 93.31 377 ARG A C 1
ATOM 2979 O O . ARG A 1 377 ? -6.707 48.812 27.359 1 93.31 377 ARG A O 1
ATOM 2986 N N . SER A 1 378 ? -6.109 50.688 26.281 1 85.12 378 SER A N 1
ATOM 2987 C CA . SER A 1 378 ? -6.297 51.5 27.484 1 85.12 378 SER A CA 1
ATOM 2988 C C . SER A 1 378 ? -7.77 51.781 27.734 1 85.12 378 SER A C 1
ATOM 2990 O O . SER A 1 378 ? -8.57 51.812 26.797 1 85.12 378 SER A O 1
ATOM 2992 N N . GLU A 1 379 ? -8.117 51.781 29.047 1 76.38 379 GLU A N 1
ATOM 2993 C CA . GLU A 1 379 ? -9.453 52.219 29.422 1 76.38 379 GLU A CA 1
ATOM 2994 C C . GLU A 1 379 ? -9.703 53.656 29.016 1 76.38 379 GLU A C 1
ATOM 2996 O O . GLU A 1 379 ? -8.773 54.469 29 1 76.38 379 GLU A O 1
ATOM 3001 N N . PRO A 1 380 ? -10.953 53.969 28.422 1 62.09 380 PRO A N 1
ATOM 3002 C CA . PRO A 1 380 ? -11.234 55.375 28.172 1 62.09 380 PRO A CA 1
ATOM 3003 C C . PRO A 1 380 ? -11.016 56.25 29.422 1 62.09 380 PRO A C 1
ATOM 3005 O O . PRO A 1 380 ? -11.156 55.75 30.547 1 62.09 380 PRO A O 1
ATOM 3008 N N . MET B 1 1 ? -26.453 29.031 -3.711 1 19.58 1 MET B N 1
ATOM 3009 C CA . MET B 1 1 ? -26.5 27.578 -3.836 1 19.58 1 MET B CA 1
ATOM 3010 C C . MET B 1 1 ? -25.859 27.125 -5.141 1 19.58 1 MET B C 1
ATOM 3012 O O . MET B 1 1 ? -25.188 26.078 -5.18 1 19.58 1 MET B O 1
ATOM 3016 N N . GLU B 1 2 ? -26.141 27.812 -6.258 1 19.95 2 GLU B N 1
ATOM 3017 C CA . GLU B 1 2 ? -25.984 27.859 -7.711 1 19.95 2 GLU B CA 1
ATOM 3018 C C . GLU B 1 2 ? -24.531 28.094 -8.102 1 19.95 2 GLU B C 1
ATOM 3020 O O . GLU B 1 2 ? -24.078 27.594 -9.133 1 19.95 2 GLU B O 1
ATOM 3025 N N . LEU B 1 3 ? -23.938 29.047 -7.445 1 19.67 3 LEU B N 1
ATOM 3026 C CA . LEU B 1 3 ? -22.875 29.891 -7.969 1 19.67 3 LEU B CA 1
ATOM 3027 C C . LEU B 1 3 ? -21.562 29.109 -8.062 1 19.67 3 LEU B C 1
ATOM 3029 O O . LEU B 1 3 ? -20.562 29.625 -8.57 1 19.67 3 LEU B O 1
ATOM 3033 N N . TRP B 1 4 ? -21.453 27.969 -7.246 1 19.77 4 TRP B N 1
ATOM 3034 C CA . TRP B 1 4 ? -20.125 27.469 -6.902 1 19.77 4 TRP B CA 1
ATOM 3035 C C . TRP B 1 4 ? -19.453 26.828 -8.117 1 19.77 4 TRP B C 1
ATOM 3037 O O . TRP B 1 4 ? -18.438 26.156 -7.98 1 19.77 4 TRP B O 1
ATOM 3047 N N . GLY B 1 5 ? -20.109 26.875 -9.367 1 20.55 5 GLY B N 1
ATOM 3048 C CA . GLY B 1 5 ? -19.922 26.078 -10.57 1 20.55 5 GLY B CA 1
ATOM 3049 C C . GLY B 1 5 ? -18.641 26.438 -11.312 1 20.55 5 GLY B C 1
ATOM 3050 O O . GLY B 1 5 ? -17.938 25.547 -11.805 1 20.55 5 GLY B O 1
ATOM 3051 N N . GLN B 1 6 ? -18.453 27.672 -11.688 1 19.64 6 GLN B N 1
ATOM 3052 C CA . GLN B 1 6 ? -17.891 28.156 -12.953 1 19.64 6 GLN B CA 1
ATOM 3053 C C . GLN B 1 6 ? -16.375 28.188 -12.914 1 19.64 6 GLN B C 1
ATOM 3055 O O . GLN B 1 6 ? -15.719 28.297 -13.953 1 19.64 6 GLN B O 1
ATOM 3060 N N . MET B 1 7 ? -15.828 28.406 -11.703 1 19 7 MET B N 1
ATOM 3061 C CA . MET B 1 7 ? -14.586 29.172 -11.82 1 19 7 MET B CA 1
ATOM 3062 C C . MET B 1 7 ? -13.477 28.297 -12.422 1 19 7 MET B C 1
ATOM 3064 O O . MET B 1 7 ? -12.359 28.766 -12.617 1 19 7 MET B O 1
ATOM 3068 N N . LEU B 1 8 ? -13.703 26.938 -12.57 1 19.22 8 LEU B N 1
ATOM 3069 C CA . LEU B 1 8 ? -12.5 26.156 -12.852 1 19.22 8 LEU B CA 1
ATOM 3070 C C . LEU B 1 8 ? -11.984 26.422 -14.258 1 19.22 8 LEU B C 1
ATOM 3072 O O . LEU B 1 8 ? -11.039 25.781 -14.711 1 19.22 8 LEU B O 1
ATOM 3076 N N . ARG B 1 9 ? -12.758 27.234 -14.992 1 19.2 9 ARG B N 1
ATOM 3077 C CA . ARG B 1 9 ? -12.594 27.125 -16.438 1 19.2 9 ARG B CA 1
ATOM 3078 C C . ARG B 1 9 ? -11.273 27.734 -16.875 1 19.2 9 ARG B C 1
ATOM 3080 O O . ARG B 1 9 ? -10.789 27.453 -17.984 1 19.2 9 ARG B O 1
ATOM 3087 N N . ILE B 1 10 ? -11 28.844 -16.219 1 21.27 10 ILE B N 1
ATOM 3088 C CA . ILE B 1 10 ? -10.477 29.875 -17.094 1 21.27 10 ILE B CA 1
ATOM 3089 C C . ILE B 1 10 ? -9.117 29.438 -17.641 1 21.27 10 ILE B C 1
ATOM 3091 O O . ILE B 1 10 ? -8.836 29.625 -18.828 1 21.27 10 ILE B O 1
ATOM 3095 N N . LEU B 1 11 ? -8.156 29.125 -16.734 1 21.28 11 LEU B N 1
ATOM 3096 C CA . LEU B 1 11 ? -6.855 29.641 -17.141 1 21.28 11 LEU B CA 1
ATOM 3097 C C . LEU B 1 11 ? -6.281 28.828 -18.297 1 21.28 11 LEU B C 1
ATOM 3099 O O . LEU B 1 11 ? -5.082 28.906 -18.578 1 21.28 11 LEU B O 1
ATOM 3103 N N . LEU B 1 12 ? -7.137 28.016 -19 1 21.16 12 LEU B N 1
ATOM 3104 C CA . LEU B 1 12 ? -6.488 27.078 -19.906 1 21.16 12 LEU B CA 1
ATOM 3105 C C . LEU B 1 12 ? -5.977 27.781 -21.156 1 21.16 12 LEU B C 1
ATOM 3107 O O . LEU B 1 12 ? -5.547 27.125 -22.109 1 21.16 12 LEU B O 1
ATOM 3111 N N . SER B 1 13 ? -6.258 29.109 -21.312 1 21.19 13 SER B N 1
ATOM 3112 C CA . SER B 1 13 ? -6.227 29.328 -22.75 1 21.19 13 SER B CA 1
ATOM 3113 C C . SER B 1 13 ? -4.797 29.375 -23.281 1 21.19 13 SER B C 1
ATOM 3115 O O . SER B 1 13 ? -4.574 29.438 -24.484 1 21.19 13 SER B O 1
ATOM 3117 N N . GLY B 1 14 ? -3.82 29.781 -22.469 1 20.94 14 GLY B N 1
ATOM 3118 C CA . GLY B 1 14 ? -2.879 30.531 -23.297 1 20.94 14 GLY B CA 1
ATOM 3119 C C . GLY B 1 14 ? -2.312 29.719 -24.438 1 20.94 14 GLY B C 1
ATOM 3120 O O . GLY B 1 14 ? -2.426 28.484 -24.453 1 20.94 14 GLY B O 1
ATOM 3121 N N . PRO B 1 15 ? -1.772 30.406 -25.547 1 23.05 15 PRO B N 1
ATOM 3122 C CA . PRO B 1 15 ? -1.364 30.125 -26.922 1 23.05 15 PRO B CA 1
ATOM 3123 C C . PRO B 1 15 ? -0.384 28.953 -27.016 1 23.05 15 PRO B C 1
ATOM 3125 O O . PRO B 1 15 ? 0.151 28.5 -26 1 23.05 15 PRO B O 1
ATOM 3128 N N . GLY B 1 16 ? 0.293 28.766 -28.25 1 21.53 16 GLY B N 1
ATOM 3129 C CA . GLY B 1 16 ? 0.812 27.781 -29.188 1 21.53 16 GLY B CA 1
ATOM 3130 C C . GLY B 1 16 ? 2.092 27.125 -28.719 1 21.53 16 GLY B C 1
ATOM 3131 O O . GLY B 1 16 ? 2.41 26 -29.141 1 21.53 16 GLY B O 1
ATOM 3132 N N . ARG B 1 17 ? 3.143 27.953 -28.406 1 22 17 ARG B N 1
ATOM 3133 C CA . ARG B 1 17 ? 4.492 27.5 -28.719 1 22 17 ARG B CA 1
ATOM 3134 C C . ARG B 1 17 ? 4.867 26.266 -27.922 1 22 17 ARG B C 1
ATOM 3136 O O . ARG B 1 17 ? 4.449 26.109 -26.766 1 22 17 ARG B O 1
ATOM 3143 N N . ARG B 1 18 ? 5.551 25.203 -28.547 1 22.61 18 ARG B N 1
ATOM 3144 C CA . ARG B 1 18 ? 5.922 23.797 -28.453 1 22.61 18 ARG B CA 1
ATOM 3145 C C . ARG B 1 18 ? 6.82 23.547 -27.25 1 22.61 18 ARG B C 1
ATOM 3147 O O . ARG B 1 18 ? 7.723 22.719 -27.297 1 22.61 18 ARG B O 1
ATOM 3154 N N . GLY B 1 19 ? 6.969 24.578 -26.359 1 20.84 19 GLY B N 1
ATOM 3155 C CA . GLY B 1 19 ? 8.195 24.297 -25.625 1 20.84 19 GLY B CA 1
ATOM 3156 C C . GLY B 1 19 ? 8.188 22.938 -24.953 1 20.84 19 GLY B C 1
ATOM 3157 O O . GLY B 1 19 ? 7.133 22.438 -24.562 1 20.84 19 GLY B O 1
ATOM 3158 N N . ARG B 1 20 ? 9.242 22.078 -25.266 1 21.41 20 ARG B N 1
ATOM 3159 C CA . ARG B 1 20 ? 9.633 20.703 -24.938 1 21.41 20 ARG B CA 1
ATOM 3160 C C . ARG B 1 20 ? 9.539 20.453 -23.438 1 21.41 20 ARG B C 1
ATOM 3162 O O . ARG B 1 20 ? 10.414 20.875 -22.672 1 21.41 20 ARG B O 1
ATOM 3169 N N . SER B 1 21 ? 8.445 20.844 -22.922 1 21.84 21 SER B N 1
ATOM 3170 C CA . SER B 1 21 ? 8.445 20.75 -21.469 1 21.84 21 SER B CA 1
ATOM 3171 C C . SER B 1 21 ? 8.859 19.359 -21 1 21.84 21 SER B C 1
ATOM 3173 O O . SER B 1 21 ? 8.25 18.359 -21.391 1 21.84 21 SER B O 1
ATOM 3175 N N . ARG B 1 22 ? 10.25 19.219 -20.828 1 20.69 22 ARG B N 1
ATOM 3176 C CA . ARG B 1 22 ? 11 18.062 -20.328 1 20.69 22 ARG B CA 1
ATOM 3177 C C . ARG B 1 22 ? 10.297 17.438 -19.141 1 20.69 22 ARG B C 1
ATOM 3179 O O . ARG B 1 22 ? 10.211 18.031 -18.062 1 20.69 22 ARG B O 1
ATOM 3186 N N . CYS B 1 23 ? 9.164 16.969 -19.453 1 21.16 23 CYS B N 1
ATOM 3187 C CA . CYS B 1 23 ? 8.422 16.172 -18.484 1 21.16 23 CYS B CA 1
ATOM 3188 C C . CYS B 1 23 ? 9.359 15.25 -17.703 1 21.16 23 CYS B C 1
ATOM 3190 O O . CYS B 1 23 ? 9.984 14.359 -18.281 1 21.16 23 CYS B O 1
ATOM 3192 N N . TRP B 1 24 ? 10.219 15.844 -16.891 1 21.47 24 TRP B N 1
ATOM 3193 C CA . TRP B 1 24 ? 11.094 15.055 -16.031 1 21.47 24 TRP B CA 1
ATOM 3194 C C . TRP B 1 24 ? 10.375 13.82 -15.508 1 21.47 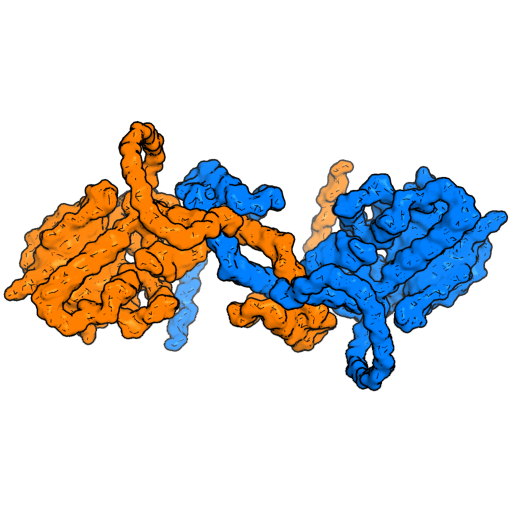24 TRP B C 1
ATOM 3196 O O . TRP B 1 24 ? 9.344 13.922 -14.836 1 21.47 24 TRP B O 1
ATOM 3206 N N . ALA B 1 25 ? 10.289 12.766 -16.344 1 24.06 25 ALA B N 1
ATOM 3207 C CA . ALA B 1 25 ? 10.086 11.367 -15.992 1 24.06 25 ALA B CA 1
ATOM 3208 C C . ALA B 1 25 ? 10.656 11.062 -14.609 1 24.06 25 ALA B C 1
ATOM 3210 O O . ALA B 1 25 ? 11.875 11.031 -14.414 1 24.06 25 ALA B O 1
ATOM 3211 N N . PHE B 1 26 ? 10.25 11.812 -13.68 1 25 26 PHE B N 1
ATOM 3212 C CA . PHE B 1 26 ? 10.641 11.305 -12.367 1 25 26 PHE B CA 1
ATOM 3213 C C . PHE B 1 26 ? 10.547 9.789 -12.328 1 25 26 PHE B C 1
ATOM 3215 O O . PHE B 1 26 ? 9.453 9.219 -12.414 1 25 26 PHE B O 1
ATOM 3222 N N . SER B 1 27 ? 11.352 9.094 -13.102 1 25.88 27 SER B N 1
ATOM 3223 C CA . SER B 1 27 ? 11.719 7.68 -13.062 1 25.88 27 SER B CA 1
ATOM 3224 C C . SER B 1 27 ? 11.547 7.109 -11.656 1 25.88 27 SER B C 1
ATOM 3226 O O . SER B 1 27 ? 12.141 7.613 -10.695 1 25.88 27 SER B O 1
ATOM 3228 N N . SER B 1 28 ? 10.414 6.789 -11.367 1 30.75 28 SER B N 1
ATOM 3229 C CA . SER B 1 28 ? 10.062 5.93 -10.242 1 30.75 28 SER B CA 1
ATOM 3230 C C . SER B 1 28 ? 11.18 4.926 -9.945 1 30.75 28 SER B C 1
ATOM 3232 O O . SER B 1 28 ? 10.922 3.857 -9.383 1 30.75 28 SER B O 1
ATOM 3234 N N . TRP B 1 29 ? 12.281 4.996 -10.812 1 28.06 29 TRP B N 1
ATOM 3235 C CA . TRP B 1 29 ? 13.43 4.145 -10.539 1 28.06 29 TRP B CA 1
ATOM 3236 C C . TRP B 1 29 ? 13.953 4.371 -9.125 1 28.06 29 TRP B C 1
ATOM 3238 O O . TRP B 1 29 ? 15.109 4.051 -8.82 1 28.06 29 TRP B O 1
ATOM 3248 N N . LEU B 1 30 ? 13.242 5.039 -8.289 1 31.91 30 LEU B N 1
ATOM 3249 C CA . LEU B 1 30 ? 14.078 4.906 -7.094 1 31.91 30 LEU B CA 1
ATOM 3250 C C . LEU B 1 30 ? 14.703 3.518 -7.023 1 31.91 30 LEU B C 1
ATOM 3252 O O . LEU B 1 30 ? 14.031 2.516 -7.277 1 31.91 30 LEU B O 1
ATOM 3256 N N . PRO B 1 31 ? 15.938 3.361 -7.316 1 32.66 31 PRO B N 1
ATOM 3257 C CA . PRO B 1 31 ? 16.594 2.072 -7.082 1 32.66 31 PRO B CA 1
ATOM 3258 C C . PRO B 1 31 ? 15.93 1.262 -5.977 1 32.66 31 PRO B C 1
ATOM 3260 O O . PRO B 1 31 ? 15.477 1.828 -4.977 1 32.66 31 PRO B O 1
ATOM 3263 N N . HIS B 1 32 ? 15.023 0.348 -6.316 1 37.62 32 HIS B N 1
ATOM 3264 C CA . HIS B 1 32 ? 14.609 -0.692 -5.383 1 37.62 32 HIS B CA 1
ATOM 3265 C C . HIS B 1 32 ? 15.695 -0.984 -4.355 1 37.62 32 HIS B C 1
ATOM 3267 O O . HIS B 1 32 ? 16.656 -1.703 -4.652 1 37.62 32 HIS B O 1
ATOM 3273 N N . LEU B 1 33 ? 16.359 -0.078 -3.832 1 39.56 33 LEU B N 1
ATOM 3274 C CA . LEU B 1 33 ? 17.234 -0.524 -2.758 1 39.56 33 LEU B CA 1
ATOM 3275 C C . LEU B 1 33 ? 16.609 -1.684 -1.988 1 39.56 33 LEU B C 1
ATOM 3277 O O . LEU B 1 33 ? 15.422 -1.637 -1.642 1 39.56 33 LEU B O 1
ATOM 3281 N N . PRO B 1 34 ? 17.125 -2.867 -2.15 1 44.62 34 PRO B N 1
ATOM 3282 C CA . PRO B 1 34 ? 16.688 -4.066 -1.429 1 44.62 34 PRO B CA 1
ATOM 3283 C C . PRO B 1 34 ? 16.391 -3.793 0.045 1 44.62 34 PRO B C 1
ATOM 3285 O O . PRO B 1 34 ? 17.297 -3.83 0.876 1 44.62 34 PRO B O 1
ATOM 3288 N N . LEU B 1 35 ? 15.727 -2.793 0.322 1 51.5 35 LEU B N 1
ATOM 3289 C CA . LEU B 1 35 ? 15.336 -2.723 1.727 1 51.5 35 LEU B CA 1
ATOM 3290 C C . LEU B 1 35 ? 14.977 -4.105 2.262 1 51.5 35 LEU B C 1
ATOM 3292 O O . LEU B 1 35 ? 14.766 -4.273 3.465 1 51.5 35 LEU B O 1
ATOM 3296 N N . ALA B 1 36 ? 14.836 -5.004 1.253 1 52.19 36 ALA B N 1
ATOM 3297 C CA . ALA B 1 36 ? 14.445 -6.371 1.591 1 52.19 36 ALA B CA 1
ATOM 3298 C C . ALA B 1 36 ? 15.328 -6.934 2.705 1 52.19 36 ALA B C 1
ATOM 3300 O O . ALA B 1 36 ? 14.867 -7.734 3.523 1 52.19 36 ALA B O 1
ATOM 3301 N N . GLY B 1 37 ? 16.547 -6.324 2.764 1 53.16 37 GLY B N 1
ATOM 3302 C CA . GLY B 1 37 ? 17.438 -6.816 3.809 1 53.16 37 GLY B CA 1
ATOM 3303 C C . GLY B 1 37 ? 17.281 -6.07 5.121 1 53.16 37 GLY B C 1
ATOM 3304 O O . GLY B 1 37 ? 17.906 -6.426 6.121 1 53.16 37 GLY B O 1
ATOM 3305 N N . LEU B 1 38 ? 16.562 -4.953 5.035 1 60.16 38 LEU B N 1
ATOM 3306 C CA . LEU B 1 38 ? 16.5 -4.188 6.273 1 60.16 38 LEU B CA 1
ATOM 3307 C C . LEU B 1 38 ? 15.461 -4.773 7.223 1 60.16 38 LEU B C 1
ATOM 3309 O O . LEU B 1 38 ? 14.281 -4.855 6.879 1 60.16 38 LEU B O 1
ATOM 3313 N N . SER B 1 39 ? 15.945 -5.477 8.18 1 63.97 39 SER B N 1
ATOM 3314 C CA . SER B 1 39 ? 15.18 -6.379 9.031 1 63.97 39 SER B CA 1
ATOM 3315 C C . SER B 1 39 ? 14.578 -5.637 10.219 1 63.97 39 SER B C 1
ATOM 3317 O O . SER B 1 39 ? 13.648 -6.133 10.859 1 63.97 39 SER B O 1
ATOM 3319 N N . ASN B 1 40 ? 15.148 -4.363 10.523 1 80.38 40 ASN B N 1
ATOM 3320 C CA . ASN B 1 40 ? 14.57 -3.783 11.734 1 80.38 40 ASN B CA 1
ATOM 3321 C C . ASN B 1 40 ? 14.445 -2.266 11.633 1 80.38 40 ASN B C 1
ATOM 3323 O O . ASN B 1 40 ? 14.953 -1.663 10.68 1 80.38 40 ASN B O 1
ATOM 3327 N N . ALA B 1 41 ? 13.734 -1.729 12.438 1 85.5 41 ALA B N 1
ATOM 3328 C CA . ALA B 1 41 ? 13.391 -0.309 12.461 1 85.5 41 ALA B CA 1
ATOM 3329 C C . ALA B 1 41 ? 14.641 0.56 12.484 1 85.5 41 ALA B C 1
ATOM 3331 O O . ALA B 1 41 ? 14.711 1.583 11.805 1 85.5 41 ALA B O 1
ATOM 3332 N N . THR B 1 42 ? 15.602 0.068 13.141 1 87.81 42 THR B N 1
ATOM 3333 C CA . THR B 1 42 ? 16.844 0.828 13.281 1 87.81 42 THR B CA 1
ATOM 3334 C C . THR B 1 42 ? 17.578 0.907 11.953 1 87.81 42 THR B C 1
ATOM 3336 O O . THR B 1 42 ? 18.109 1.962 11.594 1 87.81 42 THR B O 1
ATOM 3339 N N . GLU B 1 43 ? 17.531 -0.182 11.312 1 89.88 43 GLU B N 1
ATOM 3340 C CA . GLU B 1 43 ? 18.188 -0.224 10.016 1 89.88 43 GLU B CA 1
ATOM 3341 C C . GLU B 1 43 ? 17.484 0.663 9 1 89.88 43 GLU B C 1
ATOM 3343 O O . GLU B 1 43 ? 18.125 1.327 8.188 1 89.88 43 GLU B O 1
ATOM 3348 N N . LEU B 1 44 ? 16.25 0.634 9.102 1 90.38 44 LEU B N 1
ATOM 3349 C CA . LEU B 1 44 ? 15.461 1.474 8.203 1 90.38 44 LEU B CA 1
ATOM 3350 C C . LEU B 1 44 ? 15.75 2.951 8.445 1 90.38 44 LEU B C 1
ATOM 3352 O O . LEU B 1 44 ? 15.945 3.713 7.5 1 90.38 44 LEU B O 1
ATOM 3356 N N . VAL B 1 45 ? 15.82 3.338 9.711 1 92.19 45 VAL B N 1
ATOM 3357 C CA . VAL B 1 45 ? 16.094 4.727 10.078 1 92.19 45 VAL B CA 1
ATOM 3358 C C . VAL B 1 45 ? 17.484 5.125 9.594 1 92.19 45 VAL B C 1
ATOM 3360 O O . VAL B 1 45 ? 17.656 6.188 8.984 1 92.19 45 VAL B O 1
ATOM 3363 N N . SER B 1 46 ? 18.375 4.23 9.812 1 93 46 SER B N 1
ATOM 3364 C CA . SER B 1 46 ? 19.75 4.516 9.414 1 93 46 SER B CA 1
ATOM 3365 C C . SER B 1 46 ? 19.859 4.664 7.898 1 93 46 SER B C 1
ATOM 3367 O O . SER B 1 46 ? 20.547 5.57 7.406 1 93 46 SER B O 1
ATOM 3369 N N . HIS B 1 47 ? 19.234 3.771 7.273 1 93.56 47 HIS B N 1
ATOM 3370 C CA . HIS B 1 47 ? 19.281 3.793 5.816 1 93.56 47 HIS B CA 1
ATOM 3371 C C . HIS B 1 47 ? 18.75 5.109 5.266 1 93.56 47 HIS B C 1
ATOM 3373 O O . HIS B 1 47 ? 19.422 5.793 4.5 1 93.56 47 HIS B O 1
ATOM 3379 N N . TRP B 1 48 ? 17.641 5.496 5.672 1 93.94 48 TRP B N 1
ATOM 3380 C CA . TRP B 1 48 ? 17 6.68 5.109 1 93.94 48 TRP B CA 1
ATOM 3381 C C . TRP B 1 48 ? 17.672 7.953 5.629 1 93.94 48 TRP B C 1
ATOM 3383 O O . TRP B 1 48 ? 17.734 8.961 4.918 1 93.94 48 TRP B O 1
ATOM 3393 N N . THR B 1 49 ? 18.156 7.926 6.848 1 95.44 49 THR B N 1
ATOM 3394 C CA . THR B 1 49 ? 18.953 9.047 7.324 1 95.44 49 THR B CA 1
ATOM 3395 C C . THR B 1 49 ? 20.125 9.312 6.387 1 95.44 49 THR B C 1
ATOM 3397 O O . THR B 1 49 ? 20.375 10.461 6.008 1 95.44 49 THR B O 1
ATOM 3400 N N . ALA B 1 50 ? 20.734 8.203 6 1 95.62 50 ALA B N 1
ATOM 3401 C CA . ALA B 1 50 ? 21.875 8.328 5.098 1 95.62 50 ALA B CA 1
ATOM 3402 C C . ALA B 1 50 ? 21.438 8.875 3.738 1 95.62 50 ALA B C 1
ATOM 3404 O O . ALA B 1 50 ? 22.109 9.742 3.172 1 95.62 50 ALA B O 1
ATOM 3405 N N . VAL B 1 51 ? 20.391 8.359 3.254 1 95.06 51 VAL B N 1
ATOM 3406 C CA . VAL B 1 51 ? 19.891 8.797 1.957 1 95.06 51 VAL B CA 1
ATOM 3407 C C . VAL B 1 51 ? 19.516 10.281 2.018 1 95.06 51 VAL B C 1
ATOM 3409 O O . VAL B 1 51 ? 19.875 11.047 1.115 1 95.06 51 VAL B O 1
ATOM 3412 N N . PHE B 1 52 ? 18.906 10.758 3.059 1 95.94 52 PHE B N 1
ATOM 3413 C CA . PHE B 1 52 ? 18.484 12.148 3.223 1 95.94 52 PHE B CA 1
ATOM 3414 C C . PHE B 1 52 ? 19.703 13.062 3.316 1 95.94 52 PHE B C 1
ATOM 3416 O O . PHE B 1 52 ? 19.75 14.117 2.684 1 95.94 52 PHE B O 1
ATOM 3423 N N . LYS B 1 53 ? 20.641 12.648 4.117 1 96.06 53 LYS B N 1
ATOM 3424 C CA . LYS B 1 53 ? 21.859 13.445 4.258 1 96.06 53 LYS B CA 1
ATOM 3425 C C . LYS B 1 53 ? 22.562 13.617 2.916 1 96.06 53 LYS B C 1
ATOM 3427 O O . LYS B 1 53 ? 22.984 14.727 2.572 1 96.06 53 LYS B O 1
ATOM 3432 N N . LYS B 1 54 ? 22.594 12.492 2.24 1 96.31 54 LYS B N 1
ATOM 3433 C CA . LYS B 1 54 ? 23.25 12.516 0.935 1 96.31 54 LYS B CA 1
ATOM 3434 C C . LYS B 1 54 ? 22.547 13.477 -0.02 1 96.31 54 LYS B C 1
ATOM 3436 O O . LYS B 1 54 ? 23.188 14.125 -0.844 1 96.31 54 LYS B O 1
ATOM 3441 N N . GLN B 1 55 ? 21.328 13.586 0.087 1 95.19 55 GLN B N 1
ATOM 3442 C CA . GLN B 1 55 ? 20.547 14.422 -0.82 1 95.19 55 GLN B CA 1
ATOM 3443 C C . GLN B 1 55 ? 20.344 15.82 -0.242 1 95.19 55 GLN B C 1
ATOM 3445 O O . GLN B 1 55 ? 19.594 16.625 -0.802 1 95.19 55 GLN B O 1
ATOM 3450 N N . GLY B 1 56 ? 20.828 16.141 0.963 1 94.06 56 GLY B N 1
ATOM 3451 C CA . GLY B 1 56 ? 20.797 17.484 1.54 1 94.06 56 GLY B CA 1
ATOM 3452 C C . GLY B 1 56 ? 19.453 17.812 2.178 1 94.06 56 GLY B C 1
ATOM 3453 O O . GLY B 1 56 ? 19.062 18.984 2.225 1 94.06 56 GLY B O 1
ATOM 3454 N N . ILE B 1 57 ? 18.719 16.828 2.551 1 92.94 57 ILE B N 1
ATOM 3455 C CA . ILE B 1 57 ? 17.453 17.047 3.232 1 92.94 57 ILE B CA 1
ATOM 3456 C C . ILE B 1 57 ? 17.703 17.422 4.688 1 92.94 57 ILE B C 1
ATOM 3458 O O . ILE B 1 57 ? 18.422 16.719 5.406 1 92.94 57 ILE B O 1
ATOM 3462 N N . PRO B 1 58 ? 17.094 18.531 5.184 1 90.5 58 PRO B N 1
ATOM 3463 C CA . PRO B 1 58 ? 17.312 18.906 6.582 1 90.5 58 PRO B CA 1
ATOM 3464 C C . PRO B 1 58 ? 16.625 17.953 7.559 1 90.5 58 PRO B C 1
ATOM 3466 O O . PRO B 1 58 ? 15.664 17.266 7.188 1 90.5 58 PRO B O 1
ATOM 3469 N N . GLU B 1 59 ? 17.125 17.922 8.789 1 89.81 59 GLU B N 1
ATOM 3470 C CA . GLU B 1 59 ? 16.562 17.078 9.836 1 89.81 59 GLU B CA 1
ATOM 3471 C C . GLU B 1 59 ? 16.438 15.633 9.367 1 89.81 59 GLU B C 1
ATOM 3473 O O . GLU B 1 59 ? 15.375 15.023 9.508 1 89.81 59 GLU B O 1
ATOM 3478 N N . ALA B 1 60 ? 17.484 15.148 8.773 1 93.19 60 ALA B N 1
ATOM 3479 C CA . ALA B 1 60 ? 17.484 13.852 8.102 1 93.19 60 ALA B CA 1
ATOM 3480 C C . ALA B 1 60 ? 17.141 12.727 9.07 1 93.19 60 ALA B C 1
ATOM 3482 O O . ALA B 1 60 ? 16.25 11.922 8.805 1 93.19 60 ALA B O 1
ATOM 3483 N N . GLN B 1 61 ? 17.781 12.664 10.227 1 92.06 61 GLN B N 1
ATOM 3484 C CA . GLN B 1 61 ? 17.562 11.594 11.195 1 92.06 61 GLN B CA 1
ATOM 3485 C C . GLN B 1 61 ? 16.156 11.672 11.789 1 92.06 61 GLN B C 1
ATOM 3487 O O . GLN B 1 61 ? 15.453 10.664 11.859 1 92.06 61 GLN B O 1
ATOM 3492 N N . GLU B 1 62 ? 15.797 12.906 12.172 1 89.75 62 GLU B N 1
ATOM 3493 C CA . GLU B 1 62 ? 14.477 13.094 12.773 1 89.75 62 GLU B CA 1
ATOM 3494 C C . GLU B 1 62 ? 13.367 12.734 11.789 1 89.75 62 GLU B C 1
ATOM 3496 O O . GLU B 1 62 ? 12.391 12.086 12.164 1 89.75 62 GLU B O 1
ATOM 3501 N N . SER B 1 63 ? 13.578 13.18 10.578 1 92.81 63 SER B N 1
ATOM 3502 C CA . SER B 1 63 ? 12.594 12.852 9.555 1 92.81 63 SER B CA 1
ATOM 3503 C C . SER B 1 63 ? 12.43 11.344 9.398 1 92.81 63 SER B C 1
ATOM 3505 O O . SER B 1 63 ? 11.305 10.836 9.359 1 92.81 63 SER B O 1
ATOM 3507 N N . SER B 1 64 ? 13.539 10.672 9.305 1 93.81 64 SER B N 1
ATOM 3508 C CA . SER B 1 64 ? 13.516 9.227 9.148 1 93.81 64 SER B CA 1
ATOM 3509 C C . SER B 1 64 ? 12.852 8.547 10.336 1 93.81 64 SER B C 1
ATOM 3511 O O . SER B 1 64 ? 12.039 7.637 10.164 1 93.81 64 SER B O 1
ATOM 3513 N N . GLU B 1 65 ? 13.164 9.023 11.477 1 90.5 65 GLU B N 1
ATOM 3514 C CA . GLU B 1 65 ? 12.594 8.469 12.695 1 90.5 65 GLU B CA 1
ATOM 3515 C C . GLU B 1 65 ? 11.086 8.656 12.734 1 90.5 65 GLU B C 1
ATOM 3517 O O . GLU B 1 65 ? 10.344 7.723 13.07 1 90.5 65 GLU B O 1
ATOM 3522 N N . TYR B 1 66 ? 10.672 9.805 12.359 1 90.69 66 TYR B N 1
ATOM 3523 C CA . TYR B 1 66 ? 9.242 10.086 12.375 1 90.69 66 TYR B CA 1
ATOM 3524 C C . TYR B 1 66 ? 8.5 9.211 11.367 1 90.69 66 TYR B C 1
ATOM 3526 O O . TYR B 1 66 ? 7.441 8.664 11.68 1 90.69 66 TYR B O 1
ATOM 3534 N N . ILE B 1 67 ? 9.031 9.086 10.242 1 94.38 67 ILE B N 1
ATOM 3535 C CA . ILE B 1 67 ? 8.375 8.328 9.18 1 94.38 67 ILE B CA 1
ATOM 3536 C C . ILE B 1 67 ? 8.281 6.855 9.578 1 94.38 67 ILE B C 1
ATOM 3538 O O . ILE B 1 67 ? 7.211 6.254 9.508 1 94.38 67 ILE B O 1
ATOM 3542 N N . VAL B 1 68 ? 9.422 6.324 10.016 1 92.12 68 VAL B N 1
ATOM 3543 C CA . VAL B 1 68 ? 9.453 4.91 10.375 1 92.12 68 VAL B CA 1
ATOM 3544 C C . VAL B 1 68 ? 8.523 4.656 11.562 1 92.12 68 VAL B C 1
ATOM 3546 O O . VAL B 1 68 ? 7.742 3.701 11.547 1 92.12 68 VAL B O 1
ATOM 3549 N N . ALA B 1 69 ? 8.57 5.574 12.562 1 88.5 69 ALA B N 1
ATOM 3550 C CA . ALA B 1 69 ? 7.707 5.438 13.727 1 88.5 69 ALA B CA 1
ATOM 3551 C C . ALA B 1 69 ? 6.234 5.508 13.336 1 88.5 69 ALA B C 1
ATOM 3553 O O . ALA B 1 69 ? 5.41 4.746 13.852 1 88.5 69 ALA B O 1
ATOM 3554 N N . HIS B 1 70 ? 5.941 6.348 12.453 1 90.62 70 HIS B N 1
ATOM 3555 C CA . HIS B 1 70 ? 4.57 6.527 12 1 90.62 70 HIS B CA 1
ATOM 3556 C C . HIS B 1 70 ? 4.055 5.273 11.297 1 90.62 70 HIS B C 1
ATOM 3558 O O . HIS B 1 70 ? 2.953 4.801 11.586 1 90.62 70 HIS B O 1
ATOM 3564 N N . VAL B 1 71 ? 4.863 4.719 10.422 1 91.56 71 VAL B N 1
ATOM 3565 C CA . VAL B 1 71 ? 4.441 3.574 9.617 1 91.56 71 VAL B CA 1
ATOM 3566 C C . VAL B 1 71 ? 4.316 2.338 10.508 1 91.56 71 VAL B C 1
ATOM 3568 O O . VAL B 1 71 ? 3.418 1.516 10.312 1 91.56 71 VAL B O 1
ATOM 3571 N N . LEU B 1 72 ? 5.129 2.221 11.477 1 87.88 72 LEU B N 1
ATOM 3572 C CA . LEU B 1 72 ? 5.141 1.037 12.32 1 87.88 72 LEU B CA 1
ATOM 3573 C C . LEU B 1 72 ? 4.094 1.148 13.43 1 87.88 72 LEU B C 1
ATOM 3575 O O . LEU B 1 72 ? 3.852 0.184 14.156 1 87.88 72 LEU B O 1
ATOM 3579 N N . GLY B 1 73 ? 3.52 2.355 13.578 1 85.19 73 GLY B N 1
ATOM 3580 C CA . GLY B 1 73 ? 2.436 2.496 14.539 1 85.19 73 GLY B CA 1
ATOM 3581 C C . GLY B 1 73 ? 1.265 1.574 14.258 1 85.19 73 GLY B C 1
ATOM 3582 O O . GLY B 1 73 ? 0.936 1.315 13.094 1 85.19 73 GLY B O 1
ATOM 3583 N N . ALA B 1 74 ? 0.583 1.166 15.25 1 77.25 74 ALA B N 1
ATOM 3584 C CA . ALA B 1 74 ? -0.494 0.185 15.148 1 77.25 74 ALA B CA 1
ATOM 3585 C C . ALA B 1 74 ? -1.596 0.673 14.211 1 77.25 74 ALA B C 1
ATOM 3587 O O . ALA B 1 74 ? -2.092 -0.087 13.375 1 77.25 74 ALA B O 1
ATOM 3588 N N . LYS B 1 75 ? -1.897 1.897 14.352 1 81.31 75 LYS B N 1
ATOM 3589 C CA . LYS B 1 75 ? -2.977 2.457 13.547 1 81.31 75 LYS B CA 1
ATOM 3590 C C . LYS B 1 75 ? -2.605 2.469 12.062 1 81.31 75 LYS B C 1
ATOM 3592 O O . LYS B 1 75 ? -3.426 2.125 11.211 1 81.31 75 LYS B O 1
ATOM 3597 N N . THR B 1 76 ? -1.41 2.855 11.844 1 85.12 76 THR B N 1
ATOM 3598 C CA . THR B 1 76 ? -0.961 2.943 10.461 1 85.12 76 THR B CA 1
ATOM 3599 C C . THR B 1 76 ? -0.826 1.554 9.844 1 85.12 76 THR B C 1
ATOM 3601 O O . THR B 1 76 ? -1.24 1.33 8.711 1 85.12 76 THR B O 1
ATOM 3604 N N . VAL B 1 77 ? -0.294 0.6 10.57 1 85.12 77 VAL B N 1
ATOM 3605 C CA . VAL B 1 77 ? -0.154 -0.769 10.078 1 85.12 77 VAL B CA 1
ATOM 3606 C C . VAL B 1 77 ? -1.529 -1.344 9.75 1 85.12 77 VAL B C 1
ATOM 3608 O O . VAL B 1 77 ? -1.71 -1.98 8.711 1 85.12 77 VAL B O 1
ATOM 3611 N N . LYS B 1 78 ? -2.459 -1.047 10.68 1 85.06 78 LYS B N 1
ATOM 3612 C CA . LYS B 1 78 ? -3.822 -1.507 10.438 1 85.06 78 LYS B CA 1
ATOM 3613 C C . LYS B 1 78 ? -4.387 -0.9 9.156 1 85.06 78 LYS B C 1
ATOM 3615 O O . LYS B 1 78 ? -5.012 -1.599 8.352 1 85.06 78 LYS B O 1
ATOM 3620 N N . PHE B 1 79 ? -4.102 0.362 9.023 1 88 79 PHE B N 1
ATOM 3621 C CA . PHE B 1 79 ? -4.602 1.061 7.848 1 88 79 PHE B CA 1
ATOM 3622 C C . PHE B 1 79 ? -4 0.478 6.574 1 88 79 PHE B C 1
ATOM 3624 O O . PHE B 1 79 ? -4.719 0.19 5.617 1 88 79 PHE B O 1
ATOM 3631 N N . ILE B 1 80 ? -2.713 0.295 6.547 1 88.75 80 ILE B N 1
ATOM 3632 C CA . ILE B 1 80 ? -2.053 -0.151 5.328 1 88.75 80 ILE B CA 1
ATOM 3633 C C . ILE B 1 80 ? -2.451 -1.594 5.023 1 88.75 80 ILE B C 1
ATOM 3635 O O . ILE B 1 80 ? -2.58 -1.976 3.857 1 88.75 80 ILE B O 1
ATOM 3639 N N . THR B 1 81 ? -2.613 -2.416 6.012 1 89.12 81 THR B N 1
ATOM 3640 C CA . THR B 1 81 ? -3.047 -3.795 5.816 1 89.12 81 THR B CA 1
ATOM 3641 C C . THR B 1 81 ? -4.449 -3.84 5.219 1 89.12 81 THR B C 1
ATOM 3643 O O . THR B 1 81 ? -4.719 -4.621 4.301 1 89.12 81 THR B O 1
ATOM 3646 N N . LEU B 1 82 ? -5.305 -3.006 5.758 1 89.88 82 LEU B N 1
ATOM 3647 C CA . LEU B 1 82 ? -6.672 -2.945 5.25 1 89.88 82 LEU B CA 1
ATOM 3648 C C . LEU B 1 82 ? -6.688 -2.525 3.783 1 89.88 82 LEU B C 1
ATOM 3650 O O . LEU B 1 82 ? -7.434 -3.088 2.979 1 89.88 82 LEU B O 1
ATOM 3654 N N . GLN B 1 83 ? -5.844 -1.586 3.527 1 90.44 83 GLN B N 1
ATOM 3655 C CA . GLN B 1 83 ? -5.754 -1.11 2.15 1 90.44 83 GLN B CA 1
ATOM 3656 C C . GLN B 1 83 ? -5.27 -2.215 1.218 1 90.44 83 GLN B C 1
ATOM 3658 O O . GLN B 1 83 ? -5.75 -2.338 0.089 1 90.44 83 GLN B O 1
ATOM 3663 N N . HIS B 1 84 ? -4.336 -2.951 1.682 1 91.94 84 HIS B N 1
ATOM 3664 C CA . HIS B 1 84 ? -3.805 -4.027 0.853 1 91.94 84 HIS B CA 1
ATOM 3665 C C . HIS B 1 84 ? -4.836 -5.137 0.659 1 91.94 84 HIS B C 1
ATOM 3667 O O . HIS B 1 84 ? -4.945 -5.703 -0.43 1 91.94 84 HIS B O 1
ATOM 3673 N N . VAL B 1 85 ? -5.605 -5.465 1.681 1 93 85 VAL B N 1
ATOM 3674 C CA . VAL B 1 85 ? -6.691 -6.43 1.556 1 93 85 VAL B CA 1
ATOM 3675 C C . VAL B 1 85 ? -7.688 -5.953 0.5 1 93 85 VAL B C 1
ATOM 3677 O O . VAL B 1 85 ? -8.125 -6.734 -0.349 1 93 85 VAL B O 1
ATOM 3680 N N . GLN B 1 86 ? -7.988 -4.684 0.586 1 93.56 86 GLN B N 1
ATOM 3681 C CA . GLN B 1 86 ? -8.93 -4.105 -0.368 1 93.56 86 GLN B CA 1
ATOM 3682 C C . GLN B 1 86 ? -8.406 -4.219 -1.797 1 93.56 86 GLN B C 1
ATOM 3684 O O . GLN B 1 86 ? -9.148 -4.574 -2.711 1 93.56 86 GLN B O 1
ATOM 3689 N N . GLU B 1 87 ? -7.176 -3.926 -1.922 1 94.25 87 GLU B N 1
ATOM 3690 C CA . GLU B 1 87 ? -6.559 -3.979 -3.244 1 94.25 87 GLU B CA 1
ATOM 3691 C C . GLU B 1 87 ? -6.609 -5.391 -3.822 1 94.25 87 GLU B C 1
ATOM 3693 O O . GLU B 1 87 ? -7.031 -5.582 -4.965 1 94.25 87 GLU B O 1
ATOM 3698 N N . LEU B 1 88 ? -6.164 -6.383 -3.074 1 94.75 88 LEU B N 1
ATOM 3699 C CA . LEU B 1 88 ? -6.164 -7.77 -3.537 1 94.75 88 LEU B CA 1
ATOM 3700 C C . LEU B 1 88 ? -7.59 -8.266 -3.766 1 94.75 88 LEU B C 1
ATOM 3702 O O . LEU B 1 88 ? -7.848 -9.008 -4.715 1 94.75 88 LEU B O 1
ATOM 3706 N N . SER B 1 89 ? -8.5 -7.832 -2.934 1 95.44 89 SER B N 1
ATOM 3707 C CA . SER B 1 89 ? -9.898 -8.227 -3.088 1 95.44 89 SER B CA 1
ATOM 3708 C C . SER B 1 89 ? -10.5 -7.656 -4.367 1 95.44 89 SER B C 1
ATOM 3710 O O . SER B 1 89 ? -11.312 -8.305 -5.023 1 95.44 89 SER B O 1
ATOM 3712 N N . HIS B 1 90 ? -10.023 -6.488 -4.676 1 96.06 90 HIS B N 1
ATOM 3713 C CA . HIS B 1 90 ? -10.508 -5.895 -5.922 1 96.06 90 HIS B CA 1
ATOM 3714 C C . HIS B 1 90 ? -10.016 -6.68 -7.133 1 96.06 90 HIS B C 1
ATOM 3716 O O . HIS B 1 90 ? -10.719 -6.785 -8.133 1 96.06 90 HIS B O 1
ATOM 3722 N N . ARG B 1 91 ? -8.875 -7.152 -7.086 1 95.75 91 ARG B N 1
ATOM 3723 C CA . ARG B 1 91 ? -8.375 -8.023 -8.148 1 95.75 91 ARG B CA 1
ATOM 3724 C C . ARG B 1 91 ? -9.234 -9.281 -8.273 1 95.75 91 ARG B C 1
ATOM 3726 O O . ARG B 1 91 ? -9.531 -9.727 -9.383 1 95.75 91 ARG B O 1
ATOM 3733 N N . ARG B 1 92 ? -9.672 -9.828 -7.117 1 96.62 92 ARG B N 1
ATOM 3734 C CA . ARG B 1 92 ? -10.523 -11.016 -7.129 1 96.62 92 ARG B CA 1
ATOM 3735 C C . ARG B 1 92 ? -11.891 -10.688 -7.719 1 96.62 92 ARG B C 1
ATOM 3737 O O . ARG B 1 92 ? -12.484 -11.516 -8.414 1 96.62 92 ARG B O 1
ATOM 3744 N N . LEU B 1 93 ? -12.32 -9.453 -7.465 1 96.06 93 LEU B N 1
ATOM 3745 C CA . LEU B 1 93 ? -13.586 -9.008 -8.031 1 96.06 93 LEU B CA 1
ATOM 3746 C C . LEU B 1 93 ? -13.523 -9 -9.555 1 96.06 93 LEU B C 1
ATOM 3748 O O . LEU B 1 93 ? -14.555 -9.133 -10.227 1 96.06 93 LEU B O 1
ATOM 3752 N N . GLN B 1 94 ? -12.336 -8.859 -10.047 1 95.75 94 GLN B N 1
ATOM 3753 C CA . GLN B 1 94 ? -12.141 -8.914 -11.492 1 95.75 94 GLN B CA 1
ATOM 3754 C C . GLN B 1 94 ? -11.93 -10.344 -11.969 1 95.75 94 GLN B C 1
ATOM 3756 O O . GLN B 1 94 ? -11.43 -10.578 -13.07 1 95.75 94 GLN B O 1
ATOM 3761 N N . ARG B 1 95 ? -12.141 -11.297 -11.109 1 95.06 95 ARG B N 1
ATOM 3762 C CA . ARG B 1 95 ? -12.141 -12.734 -11.359 1 95.06 95 ARG B CA 1
ATOM 3763 C C . ARG B 1 95 ? -10.719 -13.266 -11.508 1 95.06 95 ARG B C 1
ATOM 3765 O O . ARG B 1 95 ? -10.516 -14.375 -12.008 1 95.06 95 ARG B O 1
ATOM 3772 N N . MET B 1 96 ? -9.766 -12.453 -11.055 1 95.44 96 MET B N 1
ATOM 3773 C CA . MET B 1 96 ? -8.414 -12.992 -11.055 1 95.44 96 MET B CA 1
ATOM 3774 C C . MET B 1 96 ? -8.289 -14.148 -10.062 1 95.44 96 MET B C 1
ATOM 3776 O O . MET B 1 96 ? -8.734 -14.039 -8.922 1 95.44 96 MET B O 1
ATOM 3780 N N . PRO B 1 97 ? -7.699 -15.266 -10.5 1 93 97 PRO B N 1
ATOM 3781 C CA . PRO B 1 97 ? -7.52 -16.391 -9.578 1 93 97 PRO B CA 1
ATOM 3782 C C . PRO B 1 97 ? -6.73 -16.016 -8.328 1 93 97 PRO B C 1
ATOM 3784 O O . PRO B 1 97 ? -5.77 -15.242 -8.406 1 93 97 PRO B O 1
ATOM 3787 N N . VAL B 1 98 ? -7.148 -16.516 -7.184 1 93.56 98 VAL B N 1
ATOM 3788 C CA . VAL B 1 98 ? -6.547 -16.156 -5.902 1 93.56 98 VAL B CA 1
ATOM 3789 C C . VAL B 1 98 ? -5.062 -16.531 -5.91 1 93.56 98 VAL B C 1
ATOM 3791 O O . VAL B 1 98 ? -4.246 -15.828 -5.301 1 93.56 98 VAL B O 1
ATOM 3794 N N . GLN B 1 99 ? -4.66 -17.578 -6.656 1 92.5 99 GLN B N 1
ATOM 3795 C CA . GLN B 1 99 ? -3.271 -18.016 -6.738 1 92.5 99 GLN B CA 1
ATOM 3796 C C . GLN B 1 99 ? -2.387 -16.953 -7.367 1 92.5 99 GLN B C 1
ATOM 3798 O O . GLN B 1 99 ? -1.248 -16.75 -6.941 1 92.5 99 GLN B O 1
ATOM 3803 N N . TYR B 1 100 ? -2.938 -16.312 -8.406 1 94.62 100 TYR B N 1
ATOM 3804 C CA . TYR B 1 100 ? -2.217 -15.211 -9.039 1 94.62 100 TYR B CA 1
ATOM 3805 C C . TYR B 1 100 ? -2.15 -14 -8.117 1 94.62 100 TYR B C 1
ATOM 3807 O O . TYR B 1 100 ? -1.129 -13.312 -8.055 1 94.62 100 TYR B O 1
ATOM 3815 N N . ILE B 1 101 ? -3.246 -13.812 -7.43 1 94.81 101 ILE B N 1
ATOM 3816 C CA . ILE B 1 101 ? -3.344 -12.656 -6.543 1 94.81 101 ILE B CA 1
ATOM 3817 C C . ILE B 1 101 ? -2.314 -12.773 -5.422 1 94.81 101 ILE B C 1
ATOM 3819 O O . ILE B 1 101 ? -1.609 -11.812 -5.113 1 94.81 101 ILE B O 1
ATOM 3823 N N . LEU B 1 102 ? -2.203 -13.938 -4.859 1 91.88 102 LEU B N 1
ATOM 3824 C CA . LEU B 1 102 ? -1.278 -14.172 -3.758 1 91.88 102 LEU B CA 1
ATOM 3825 C C . LEU B 1 102 ? 0.158 -14.266 -4.262 1 91.88 102 LEU B C 1
ATOM 3827 O O . LEU B 1 102 ? 1.1 -13.969 -3.521 1 91.88 102 LEU B O 1
ATOM 3831 N N . GLY B 1 103 ? 0.303 -14.766 -5.438 1 93.12 103 GLY B N 1
ATOM 3832 C CA . GLY B 1 103 ? 1.618 -14.875 -6.047 1 93.12 103 GLY B CA 1
ATOM 3833 C C . GLY B 1 103 ? 2.332 -16.172 -5.684 1 93.12 103 GLY B C 1
ATOM 3834 O O . GLY B 1 103 ? 3.438 -16.422 -6.168 1 93.12 103 GLY B O 1
ATOM 3835 N N . GLU B 1 104 ? 1.762 -16.938 -4.82 1 90.56 104 GLU B N 1
ATOM 3836 C CA . GLU B 1 104 ? 2.293 -18.234 -4.41 1 90.56 104 GLU B CA 1
ATOM 3837 C C . GLU B 1 104 ? 1.169 -19.203 -4.082 1 90.56 104 GLU B C 1
ATOM 3839 O O . GLU B 1 104 ? 0.051 -18.797 -3.768 1 90.56 104 GLU B O 1
ATOM 3844 N N . TRP B 1 105 ? 1.531 -20.406 -4.188 1 89.19 105 TRP B N 1
ATOM 3845 C CA . TRP B 1 105 ? 0.531 -21.453 -3.941 1 89.19 105 TRP B CA 1
ATOM 3846 C C . TRP B 1 105 ? 1.188 -22.734 -3.463 1 89.19 105 TRP B C 1
ATOM 3848 O O . TRP B 1 105 ? 2.289 -23.078 -3.902 1 89.19 105 TRP B O 1
ATOM 3858 N N . ASP B 1 106 ? 0.447 -23.391 -2.58 1 82.44 106 ASP B N 1
ATOM 3859 C CA . ASP B 1 106 ? 0.952 -24.656 -2.035 1 82.44 106 ASP B CA 1
ATOM 3860 C C . ASP B 1 106 ? 0.596 -25.828 -2.943 1 82.44 106 ASP B C 1
ATOM 3862 O O . ASP B 1 106 ? -0.557 -25.969 -3.355 1 82.44 106 ASP B O 1
ATOM 3866 N N . PHE B 1 107 ? 1.527 -26.625 -3.295 1 87.25 107 PHE B N 1
ATOM 3867 C CA . PHE B 1 107 ? 1.367 -27.828 -4.098 1 87.25 107 PHE B CA 1
ATOM 3868 C C . PHE B 1 107 ? 2.203 -28.969 -3.533 1 87.25 107 PHE B C 1
ATOM 3870 O O . PHE B 1 107 ? 3.432 -28.953 -3.631 1 87.25 107 PHE B O 1
ATOM 3877 N N . GLN B 1 108 ? 1.527 -29.938 -3.023 1 82 108 GLN B N 1
ATOM 3878 C CA . GLN B 1 108 ? 2.189 -31.109 -2.463 1 82 108 GLN B CA 1
ATOM 3879 C C . GLN B 1 108 ? 3.258 -30.703 -1.45 1 82 108 GLN B C 1
ATOM 3881 O O . GLN B 1 108 ? 4.395 -31.172 -1.519 1 82 108 GLN B O 1
ATOM 3886 N N . GLY B 1 109 ? 2.928 -29.781 -0.613 1 78.94 109 GLY B N 1
ATOM 3887 C CA . GLY B 1 109 ? 3.816 -29.359 0.464 1 78.94 109 GLY B CA 1
ATOM 3888 C C . GLY B 1 109 ? 4.84 -28.328 0.034 1 78.94 109 GLY B C 1
ATOM 3889 O O . GLY B 1 109 ? 5.613 -27.844 0.856 1 78.94 109 GLY B O 1
ATOM 3890 N N . LEU B 1 110 ? 4.855 -28.016 -1.249 1 88.94 110 LEU B N 1
ATOM 3891 C CA . LEU B 1 110 ? 5.773 -27 -1.759 1 88.94 110 LEU B CA 1
ATOM 3892 C C . LEU B 1 110 ? 5.055 -25.672 -1.972 1 88.94 110 LEU B C 1
ATOM 3894 O O . LEU B 1 110 ? 3.898 -25.641 -2.404 1 88.94 110 LEU B O 1
ATOM 3898 N N . SER B 1 111 ? 5.684 -24.641 -1.563 1 89.19 111 SER B N 1
ATOM 3899 C CA . SER B 1 111 ? 5.176 -23.312 -1.906 1 89.19 111 SER B CA 1
ATOM 3900 C C . SER B 1 111 ? 5.758 -22.812 -3.227 1 89.19 111 SER B C 1
ATOM 3902 O O . SER B 1 111 ? 6.953 -22.547 -3.318 1 89.19 111 SER B O 1
ATOM 3904 N N . LEU B 1 112 ? 4.922 -22.703 -4.215 1 94.25 112 LEU B N 1
ATOM 3905 C CA . LEU B 1 112 ? 5.363 -22.328 -5.555 1 94.25 112 LEU B CA 1
ATOM 3906 C C . LEU B 1 112 ? 4.934 -20.906 -5.891 1 94.25 112 LEU B C 1
ATOM 3908 O O . LEU B 1 112 ? 3.811 -20.5 -5.574 1 94.25 112 LEU B O 1
ATOM 3912 N N . LYS B 1 113 ? 5.863 -20.219 -6.496 1 96.12 113 LYS B N 1
ATOM 3913 C CA . LYS B 1 113 ? 5.488 -18.922 -7.062 1 96.12 113 LYS B CA 1
ATOM 3914 C C . LYS B 1 113 ? 4.504 -19.094 -8.219 1 96.12 113 LYS B C 1
ATOM 3916 O O . LYS B 1 113 ? 4.633 -20.016 -9.016 1 96.12 113 LYS B O 1
ATOM 3921 N N . MET B 1 114 ? 3.512 -18.234 -8.234 1 95.81 114 MET B N 1
ATOM 3922 C CA . MET B 1 114 ? 2.512 -18.234 -9.297 1 95.81 114 MET B CA 1
ATOM 3923 C C . MET B 1 114 ? 2.5 -16.891 -10.023 1 95.81 114 MET B C 1
ATOM 3925 O O . MET B 1 114 ? 2.539 -15.828 -9.391 1 95.81 114 MET B O 1
ATOM 3929 N N . VAL B 1 115 ? 2.523 -16.953 -11.367 1 96.06 115 VAL B N 1
ATOM 3930 C CA . VAL B 1 115 ? 2.514 -15.734 -12.172 1 96.06 115 VAL B CA 1
ATOM 3931 C C . VAL B 1 115 ? 1.663 -15.953 -13.422 1 96.06 115 VAL B C 1
ATOM 3933 O O . VAL B 1 115 ? 1.799 -16.969 -14.102 1 96.06 115 VAL B O 1
ATOM 3936 N N . PRO B 1 116 ? 0.705 -14.992 -13.641 1 94.25 116 PRO B N 1
ATOM 3937 C CA . PRO B 1 116 ? 0.045 -15.078 -14.945 1 94.25 116 PRO B CA 1
ATOM 3938 C C . PRO B 1 116 ? 1.021 -14.938 -16.109 1 94.25 116 PRO B C 1
ATOM 3940 O O . PRO B 1 116 ? 2.033 -14.242 -15.992 1 94.25 116 PRO B O 1
ATOM 3943 N N . PRO B 1 117 ? 0.732 -15.656 -17.141 1 96.38 117 PRO B N 1
ATOM 3944 C CA . PRO B 1 117 ? -0.449 -16.484 -17.406 1 96.38 117 PRO B CA 1
ATOM 3945 C C . PRO B 1 117 ? -0.173 -17.984 -17.234 1 96.38 117 PRO B C 1
ATOM 3947 O O . PRO B 1 117 ? -0.882 -18.812 -17.812 1 96.38 117 PRO B O 1
ATOM 3950 N N . VAL B 1 118 ? 0.954 -18.312 -16.531 1 96.44 118 VAL B N 1
ATOM 3951 C CA . VAL B 1 118 ? 1.353 -19.719 -16.406 1 96.44 118 VAL B CA 1
ATOM 3952 C C . VAL B 1 118 ? 0.228 -20.516 -15.75 1 96.44 118 VAL B C 1
ATOM 3954 O O . VAL B 1 118 ? -0.408 -20.047 -14.805 1 96.44 118 VAL B O 1
ATOM 3957 N N . PHE B 1 119 ? 0.006 -21.688 -16.234 1 93.56 119 PHE B N 1
ATOM 3958 C CA . PHE B 1 119 ? -1.045 -22.594 -15.758 1 93.56 119 PHE B CA 1
ATOM 3959 C C . PHE B 1 119 ? -0.984 -22.75 -14.25 1 93.56 119 PHE B C 1
ATOM 3961 O O . PHE B 1 119 ? 0.098 -22.906 -13.68 1 93.56 119 PHE B O 1
ATOM 3968 N N . ILE B 1 120 ? -2.059 -22.641 -13.539 1 91.44 120 ILE B N 1
ATOM 3969 C CA . ILE B 1 120 ? -2.168 -22.828 -12.102 1 91.44 120 ILE B CA 1
ATOM 3970 C C . ILE B 1 120 ? -2.467 -24.297 -11.797 1 91.44 120 ILE B C 1
ATOM 3972 O O . ILE B 1 120 ? -3.453 -24.844 -12.289 1 91.44 120 ILE B O 1
ATOM 3976 N N . PRO B 1 121 ? -1.562 -24.875 -10.977 1 86.81 121 PRO B N 1
ATOM 3977 C CA . PRO B 1 121 ? -1.909 -26.234 -10.539 1 86.81 121 PRO B CA 1
ATOM 3978 C C . PRO B 1 121 ? -3.123 -26.266 -9.617 1 86.81 121 PRO B C 1
ATOM 3980 O O . PRO B 1 121 ? -3.119 -25.625 -8.562 1 86.81 121 PRO B O 1
ATOM 3983 N N . ARG B 1 122 ? -4.297 -26.406 -9.906 1 69.44 122 ARG B N 1
ATOM 3984 C CA . ARG B 1 122 ? -5.582 -26.297 -9.219 1 69.44 122 ARG B CA 1
ATOM 3985 C C . ARG B 1 122 ? -5.582 -27.125 -7.934 1 69.44 122 ARG B C 1
ATOM 3987 O O . ARG B 1 122 ? -5.066 -28.234 -7.902 1 69.44 122 ARG B O 1
ATOM 3994 N N . PRO B 1 123 ? -5.852 -26.25 -6.652 1 54.97 123 PRO B N 1
ATOM 3995 C CA . PRO B 1 123 ? -5.812 -26.906 -5.34 1 54.97 123 PRO B CA 1
ATOM 3996 C C . PRO B 1 123 ? -6.824 -28.031 -5.215 1 54.97 123 PRO B C 1
ATOM 3998 O O . PRO B 1 123 ? -7.797 -28.078 -5.977 1 54.97 123 PRO B O 1
ATOM 4001 N N . GLU B 1 124 ? -6.516 -28.984 -4.289 1 43.22 124 GLU B N 1
ATOM 4002 C CA . GLU B 1 124 ? -7.586 -29.734 -3.639 1 43.22 124 GLU B CA 1
ATOM 4003 C C . GLU B 1 124 ? -8.469 -28.812 -2.803 1 43.22 124 GLU B C 1
ATOM 4005 O O . GLU B 1 124 ? -7.973 -28.062 -1.947 1 43.22 124 GLU B O 1
ATOM 4010 N N . THR B 1 125 ? -9.398 -28.016 -3.275 1 37.97 125 THR B N 1
ATOM 4011 C CA . THR B 1 125 ? -10.203 -27.156 -2.412 1 37.97 125 THR B CA 1
ATOM 4012 C C . THR B 1 125 ? -10.172 -27.656 -0.97 1 37.97 125 THR B C 1
ATOM 4014 O O . THR B 1 125 ? -10.242 -26.859 -0.03 1 37.97 125 THR B O 1
ATOM 4017 N N . GLU B 1 126 ? -10.281 -28.906 -0.754 1 37.66 126 GLU B N 1
ATOM 4018 C CA . GLU B 1 126 ? -10.398 -29.422 0.607 1 37.66 126 GLU B CA 1
ATOM 4019 C C . GLU B 1 126 ? -9.172 -29.047 1.443 1 37.66 126 GLU B C 1
ATOM 4021 O O . GLU B 1 126 ? -9.297 -28.75 2.635 1 37.66 126 GLU B O 1
ATOM 4026 N N . ALA B 1 127 ? -8.039 -29.078 0.904 1 37.91 127 ALA B N 1
ATOM 4027 C CA . ALA B 1 127 ? -6.824 -29.016 1.711 1 37.91 127 ALA B CA 1
ATOM 4028 C C . ALA B 1 127 ? -6.488 -27.562 2.072 1 37.91 127 ALA B C 1
ATOM 4030 O O . ALA B 1 127 ? -5.832 -27.312 3.082 1 37.91 127 ALA B O 1
ATOM 4031 N N . LEU B 1 128 ? -6.773 -26.641 1.313 1 37.88 128 LEU B N 1
ATOM 4032 C CA . LEU B 1 128 ? -6.324 -25.281 1.522 1 37.88 128 LEU B CA 1
ATOM 4033 C C . LEU B 1 128 ? -6.965 -24.672 2.771 1 37.88 128 LEU B C 1
ATOM 4035 O O . LEU B 1 128 ? -6.32 -23.922 3.508 1 37.88 128 LEU B O 1
ATOM 4039 N N . THR B 1 129 ? -8.219 -24.906 2.967 1 37.53 129 THR B N 1
ATOM 4040 C CA . THR B 1 129 ? -8.992 -24.266 4.031 1 37.53 129 THR B CA 1
ATOM 4041 C C . THR B 1 129 ? -8.445 -24.656 5.402 1 37.53 129 THR B C 1
ATOM 4043 O O . THR B 1 129 ? -8.469 -23.859 6.336 1 37.53 129 THR B O 1
ATOM 4046 N N . HIS B 1 130 ? -7.98 -25.875 5.508 1 36.97 130 HIS B N 1
ATOM 4047 C CA . HIS B 1 130 ? -7.699 -26.344 6.863 1 36.97 130 HIS B CA 1
ATOM 4048 C C . HIS B 1 130 ? -6.496 -25.609 7.457 1 36.97 130 HIS B C 1
ATOM 4050 O O . HIS B 1 130 ? -6.512 -25.234 8.633 1 36.97 130 HIS B O 1
ATOM 4056 N N . HIS B 1 131 ? -5.496 -25.453 6.695 1 39.62 131 HIS B N 1
ATOM 4057 C CA . HIS B 1 131 ? -4.262 -24.969 7.312 1 39.62 131 HIS B CA 1
ATOM 4058 C C . HIS B 1 131 ? -4.324 -23.469 7.586 1 39.62 131 HIS B C 1
ATOM 4060 O O . HIS B 1 131 ? -3.869 -23.016 8.633 1 39.62 131 HIS B O 1
ATOM 4066 N N . TRP B 1 132 ? -4.875 -22.812 6.754 1 38.75 132 TRP B N 1
ATOM 4067 C CA . TRP B 1 132 ? -4.812 -21.375 6.898 1 38.75 132 TRP B CA 1
ATOM 4068 C C . TRP B 1 132 ? -5.73 -20.891 8.023 1 38.75 132 TRP B C 1
ATOM 4070 O O . TRP B 1 132 ? -5.398 -19.953 8.742 1 38.75 132 TRP B O 1
ATOM 4080 N N . LEU B 1 133 ? -6.836 -21.594 8.195 1 40.12 133 LEU B N 1
ATOM 4081 C CA . LEU B 1 133 ? -7.742 -21.172 9.258 1 40.12 133 LEU B CA 1
ATOM 4082 C C . LEU B 1 133 ? -7.086 -21.344 10.625 1 40.12 133 LEU B C 1
ATOM 4084 O O . LEU B 1 133 ? -7.344 -20.547 11.539 1 40.12 133 LEU B O 1
ATOM 4088 N N . GLU B 1 134 ? -6.266 -22.297 10.68 1 41.66 134 GLU B N 1
ATOM 4089 C CA . GLU B 1 134 ? -5.598 -22.469 11.969 1 41.66 134 GLU B CA 1
ATOM 4090 C C . GLU B 1 134 ? -4.719 -21.266 12.297 1 41.66 134 GLU B C 1
ATOM 4092 O O . GLU B 1 134 ? -4.57 -20.891 13.461 1 41.66 134 GLU B O 1
ATOM 4097 N N . ALA B 1 135 ? -4.27 -20.734 11.297 1 41.59 135 ALA B N 1
ATOM 4098 C CA . ALA B 1 135 ? -3.381 -19.594 11.508 1 41.59 135 ALA B CA 1
ATOM 4099 C C . ALA B 1 135 ? -4.172 -18.344 11.906 1 41.59 135 ALA B C 1
ATOM 4101 O O . ALA B 1 135 ? -3.619 -17.422 12.508 1 41.59 135 ALA B O 1
ATOM 4102 N N . LEU B 1 136 ? -5.324 -18.344 11.547 1 41.94 136 LEU B N 1
ATOM 4103 C CA . LEU B 1 136 ? -6.148 -17.188 11.859 1 41.94 136 LEU B CA 1
ATOM 4104 C C . LEU B 1 136 ? -6.711 -17.281 13.273 1 41.94 136 LEU B C 1
ATOM 4106 O O . LEU B 1 136 ? -7.398 -16.375 13.734 1 41.94 136 LEU B O 1
ATOM 4110 N N . ARG B 1 137 ? -6.559 -18.516 13.977 1 39.16 137 ARG B N 1
ATOM 4111 C CA . ARG B 1 137 ? -7.059 -18.609 15.344 1 39.16 137 ARG B CA 1
ATOM 4112 C C . ARG B 1 137 ? -6.309 -17.656 16.266 1 39.16 137 ARG B C 1
ATOM 4114 O O . ARG B 1 137 ? -5.09 -17.5 16.156 1 39.16 137 ARG B O 1
ATOM 4121 N N . PRO B 1 138 ? -6.949 -16.828 17.016 1 41.25 138 PRO B N 1
ATOM 4122 C CA . PRO B 1 138 ? -6.355 -15.938 18 1 41.25 138 PRO B CA 1
ATOM 4123 C C . PRO B 1 138 ? -5.406 -16.656 18.953 1 41.25 138 PRO B C 1
ATOM 4125 O O . PRO B 1 138 ? -5.609 -17.844 19.25 1 41.25 138 PRO B O 1
ATOM 4128 N N . TRP B 1 139 ? -4.176 -16.328 19.156 1 31.97 139 TRP B N 1
ATOM 4129 C CA . TRP B 1 139 ? -3.172 -16.828 20.094 1 31.97 139 TRP B CA 1
ATOM 4130 C C . TRP B 1 139 ? -3.791 -17.094 21.453 1 31.97 139 TRP B C 1
ATOM 4132 O O . TRP B 1 139 ? -3.361 -18.016 22.172 1 31.97 139 TRP B O 1
ATOM 4142 N N . LYS B 1 140 ? -4.723 -16.375 22 1 38.69 140 LYS B N 1
ATOM 4143 C CA . LYS B 1 140 ? -5.086 -16.656 23.391 1 38.69 140 LYS B CA 1
ATOM 4144 C C . LYS B 1 140 ? -5.621 -18.078 23.531 1 38.69 140 LYS B C 1
ATOM 4146 O O . LYS B 1 140 ? -5.719 -18.609 24.656 1 38.69 140 LYS B O 1
ATOM 4151 N N . GLN B 1 141 ? -6.414 -18.547 22.719 1 32.69 141 GLN B N 1
ATOM 4152 C CA . GLN B 1 141 ? -7.023 -19.828 23.078 1 32.69 141 GLN B CA 1
ATOM 4153 C C . GLN B 1 141 ? -6.141 -21 22.656 1 32.69 141 GLN B C 1
ATOM 4155 O O . GLN B 1 141 ? -6.645 -22.047 22.234 1 32.69 141 GLN B O 1
ATOM 4160 N N . ARG B 1 142 ? -4.898 -20.641 22.438 1 34.31 142 ARG B N 1
ATOM 4161 C CA . ARG B 1 142 ? -4.164 -21.906 22.406 1 34.31 142 ARG B CA 1
ATOM 4162 C C . ARG B 1 142 ? -4.188 -22.594 23.766 1 34.31 142 ARG B C 1
ATOM 4164 O O . ARG B 1 142 ? -3.775 -22 24.766 1 34.31 142 ARG B O 1
ATOM 4171 N N . PRO B 1 143 ? -5.039 -23.547 24.109 1 28.58 143 PRO B N 1
ATOM 4172 C CA . PRO B 1 143 ? -4.848 -24.266 25.375 1 28.58 143 PRO B CA 1
ATOM 4173 C C . PRO B 1 143 ? -3.379 -24.562 25.672 1 28.58 143 PRO B C 1
ATOM 4175 O O . PRO B 1 143 ? -2.598 -24.797 24.75 1 28.58 143 PRO B O 1
ATOM 4178 N N . TYR B 1 144 ? -2.873 -23.969 26.734 1 28.19 144 TYR B N 1
ATOM 4179 C CA . TYR B 1 144 ? -1.678 -24.547 27.344 1 28.19 144 TYR B CA 1
ATOM 4180 C C . TYR B 1 144 ? -1.828 -26.047 27.531 1 28.19 144 TYR B C 1
ATOM 4182 O O . TYR B 1 144 ? -2.488 -26.5 28.469 1 28.19 144 TYR B O 1
ATOM 4190 N N . THR B 1 145 ? -2.277 -26.828 26.547 1 26.62 145 THR B N 1
ATOM 4191 C CA . THR B 1 145 ? -2.244 -28.25 26.844 1 26.62 145 THR B CA 1
ATOM 4192 C C . THR B 1 145 ? -0.876 -28.656 27.391 1 26.62 145 THR B C 1
ATOM 4194 O O . THR B 1 145 ? 0.151 -28.375 26.766 1 26.62 145 THR B O 1
ATOM 4197 N N . SER B 1 146 ? -0.739 -28.547 28.719 1 25.2 146 SER B N 1
ATOM 4198 C CA . SER B 1 146 ? 0.231 -29.422 29.359 1 25.2 146 SER B CA 1
ATOM 4199 C C . SER B 1 146 ? 0.327 -30.766 28.656 1 25.2 146 SER B C 1
ATOM 4201 O O . SER B 1 146 ? -0.624 -31.203 28 1 25.2 146 SER B O 1
ATOM 4203 N N . PRO B 1 147 ? 1.553 -31.281 28.547 1 23.94 147 PRO B N 1
ATOM 4204 C CA . PRO B 1 147 ? 1.783 -32.625 28 1 23.94 147 PRO B CA 1
ATOM 4205 C C . PRO B 1 147 ? 0.869 -33.688 28.625 1 23.94 147 PRO B C 1
ATOM 4207 O O . PRO B 1 147 ? 1.175 -34.875 28.578 1 23.94 147 PRO B O 1
ATOM 4210 N N . SER B 1 148 ? -0.331 -33.188 29.047 1 22.89 148 SER B N 1
ATOM 4211 C CA . SER B 1 148 ? -0.855 -34.375 29.719 1 22.89 148 SER B CA 1
ATOM 4212 C C . SER B 1 148 ? -0.902 -35.594 28.781 1 22.89 148 SER B C 1
ATOM 4214 O O . SER B 1 148 ? -0.988 -35.406 27.562 1 22.89 148 SER B O 1
ATOM 4216 N N . PRO B 1 149 ? -0.663 -36.781 29.344 1 20.95 149 PRO B N 1
ATOM 4217 C CA . PRO B 1 149 ? -0.621 -38.094 28.672 1 20.95 149 PRO B CA 1
ATOM 4218 C C . PRO B 1 149 ? -1.837 -38.344 27.781 1 20.95 149 PRO B C 1
ATOM 4220 O O . PRO B 1 149 ? -2.869 -37.688 27.953 1 20.95 149 PRO B O 1
ATOM 4223 N N . ALA B 1 150 ? -1.659 -39.031 26.625 1 18.98 150 ALA B N 1
ATOM 4224 C CA . ALA B 1 150 ? -2.443 -39.562 25.516 1 18.98 150 ALA B CA 1
ATOM 4225 C C . ALA B 1 150 ? -3.74 -40.188 26.031 1 18.98 150 ALA B C 1
ATOM 4227 O O . ALA B 1 150 ? -3.771 -41.375 26.375 1 18.98 150 ALA B O 1
ATOM 4228 N N . VAL B 1 151 ? -4.48 -39.5 27.016 1 18.58 151 VAL B N 1
ATOM 4229 C CA . VAL B 1 151 ? -5.598 -40.406 27.266 1 18.58 151 VAL B CA 1
ATOM 4230 C C . VAL B 1 151 ? -6.41 -40.594 25.984 1 18.58 151 VAL B C 1
ATOM 4232 O O . VAL B 1 151 ? -6.605 -39.656 25.219 1 18.58 151 VAL B O 1
ATOM 4235 N N . ALA B 1 152 ? -6.699 -41.906 25.5 1 17.34 152 ALA B N 1
ATOM 4236 C CA . ALA B 1 152 ? -7.352 -42.719 24.469 1 17.34 152 ALA B CA 1
ATOM 4237 C C . ALA B 1 152 ? -8.82 -42.344 24.328 1 17.34 152 ALA B C 1
ATOM 4239 O O . ALA B 1 152 ? -9.695 -43 24.875 1 17.34 152 ALA B O 1
ATOM 4240 N N . SER B 1 153 ? -9.211 -41.031 24.688 1 18.66 153 SER B N 1
ATOM 4241 C CA . SER B 1 153 ? -10.664 -41.094 24.797 1 18.66 153 SER B CA 1
ATOM 4242 C C . SER B 1 153 ? -11.289 -41.625 23.5 1 18.66 153 SER B C 1
ATOM 4244 O O . SER B 1 153 ? -10.836 -41.281 22.406 1 18.66 153 SER B O 1
ATOM 4246 N N . MET B 1 154 ? -12.141 -42.625 23.609 1 17.38 154 MET B N 1
ATOM 4247 C CA . MET B 1 154 ? -13 -43.5 22.844 1 17.38 154 MET B CA 1
ATOM 4248 C C . MET B 1 154 ? -13.953 -42.719 21.953 1 17.38 154 MET B C 1
ATOM 4250 O O . MET B 1 154 ? -14.375 -41.625 22.328 1 17.38 154 MET B O 1
ATOM 4254 N N . ARG B 1 155 ? -14.25 -43.188 20.672 1 17.7 155 ARG B N 1
ATOM 4255 C CA . ARG B 1 155 ? -14.891 -43.062 19.359 1 17.7 155 ARG B CA 1
ATOM 4256 C C . ARG B 1 155 ? -16.406 -42.875 19.516 1 17.7 155 ARG B C 1
ATOM 4258 O O . ARG B 1 155 ? -17.125 -43.875 19.703 1 17.7 155 ARG B O 1
ATOM 4265 N N . SER B 1 156 ? -16.922 -41.969 20.5 1 19.36 156 SER B N 1
ATOM 4266 C CA . SER B 1 156 ? -18.328 -42.344 20.438 1 19.36 156 SER B CA 1
ATOM 4267 C C . SER B 1 156 ? -18.891 -42.188 19.031 1 19.36 156 SER B C 1
ATOM 4269 O O . SER B 1 156 ? -18.375 -41.406 18.234 1 19.36 156 SER B O 1
ATOM 4271 N N . PRO B 1 157 ? -20.094 -42.812 18.656 1 18.72 157 PRO B N 1
ATOM 4272 C CA . PRO B 1 157 ? -20.797 -43.25 17.453 1 18.72 157 PRO B CA 1
ATOM 4273 C C . PRO B 1 157 ? -21.25 -42.094 16.562 1 18.72 157 PRO B C 1
ATOM 4275 O O . PRO B 1 157 ? -21.281 -40.938 17.016 1 18.72 157 PRO B O 1
ATOM 4278 N N . CYS B 1 158 ? -21.781 -42.438 15.273 1 18.23 158 CYS B N 1
ATOM 4279 C CA . CYS B 1 158 ? -22.031 -42.125 13.867 1 18.23 158 CYS B CA 1
ATOM 4280 C C . CYS B 1 158 ? -23.219 -41.156 13.719 1 18.23 158 CYS B C 1
ATOM 4282 O O . CYS B 1 158 ? -23.812 -41.094 12.641 1 18.23 158 CYS B O 1
ATOM 4284 N N . SER B 1 159 ? -23.672 -40.344 14.758 1 20.2 159 SER B N 1
ATOM 4285 C CA . SER B 1 159 ? -25.062 -40.062 14.469 1 20.2 159 SER B CA 1
ATOM 4286 C C . SER B 1 159 ? -25.234 -39.375 13.117 1 20.2 159 SER B C 1
ATOM 4288 O O . SER B 1 159 ? -24.266 -38.875 12.547 1 20.2 159 SER B O 1
ATOM 4290 N N . ASP B 1 160 ? -26.484 -38.781 12.844 1 20.7 160 ASP B N 1
ATOM 4291 C CA . ASP B 1 160 ? -27.391 -38.562 11.719 1 20.7 160 ASP B CA 1
ATOM 4292 C C . ASP B 1 160 ? -26.938 -37.406 10.859 1 20.7 160 ASP B C 1
ATOM 4294 O O . ASP B 1 160 ? -26.781 -36.281 11.359 1 20.7 160 ASP B O 1
ATOM 4298 N N . ARG B 1 161 ? -26.203 -37.625 9.727 1 22.34 161 ARG B N 1
ATOM 4299 C CA . ARG B 1 161 ? -25.625 -36.906 8.594 1 22.34 161 ARG B CA 1
ATOM 4300 C C . ARG B 1 161 ? -26.656 -36.031 7.918 1 22.34 161 ARG B C 1
ATOM 4302 O O . ARG B 1 161 ? -27.578 -36.531 7.266 1 22.34 161 ARG B O 1
ATOM 4309 N N . THR B 1 162 ? -27.266 -35.062 8.664 1 23.52 162 THR B N 1
ATOM 4310 C CA . THR B 1 162 ? -28.234 -34.312 7.875 1 23.52 162 THR B CA 1
ATOM 4311 C C . THR B 1 162 ? -27.625 -33.875 6.539 1 23.52 162 THR B C 1
ATOM 4313 O O . THR B 1 162 ? -26.438 -33.562 6.473 1 23.52 162 THR B O 1
ATOM 4316 N N . PRO B 1 163 ? -28.266 -34.25 5.367 1 20.14 163 PRO B N 1
ATOM 4317 C CA . PRO B 1 163 ? -27.797 -34.125 3.984 1 20.14 163 PRO B CA 1
ATOM 4318 C C . PRO B 1 163 ? -27.344 -32.719 3.635 1 20.14 163 PRO B C 1
ATOM 4320 O O . PRO B 1 163 ? -28.078 -31.734 3.877 1 20.14 163 PRO B O 1
ATOM 4323 N N . ARG B 1 164 ? -26.156 -32.375 3.879 1 24.25 164 ARG B N 1
ATOM 4324 C CA . ARG B 1 164 ? -25.516 -31.109 3.484 1 24.25 164 ARG B CA 1
ATOM 4325 C C . ARG B 1 164 ? -25.938 -30.688 2.084 1 24.25 164 ARG B C 1
ATOM 4327 O O . ARG B 1 164 ? -25.969 -31.516 1.165 1 24.25 164 ARG B O 1
ATOM 4334 N N . ALA B 1 165 ? -26.688 -29.594 2.014 1 23.09 165 ALA B N 1
ATOM 4335 C CA . ALA B 1 165 ? -27.25 -29 0.804 1 23.09 165 ALA B CA 1
ATOM 4336 C C . ALA B 1 165 ? -26.234 -29.031 -0.343 1 23.09 165 ALA B C 1
ATOM 4338 O O . ALA B 1 165 ? -25.031 -28.984 -0.118 1 23.09 165 ALA B O 1
ATOM 4339 N N . GLN B 1 166 ? -26.625 -29.484 -1.53 1 22.86 166 GLN B N 1
ATOM 4340 C CA . GLN B 1 166 ? -26.031 -29.609 -2.854 1 22.86 166 GLN B CA 1
ATOM 4341 C C . GLN B 1 166 ? -25.359 -28.312 -3.293 1 22.86 166 GLN B C 1
ATOM 4343 O O . GLN B 1 166 ? -26.031 -27.312 -3.531 1 22.86 166 GLN B O 1
ATOM 4348 N N . VAL B 1 167 ? -24.422 -27.844 -2.596 1 27.39 167 VAL B N 1
ATOM 4349 C CA . VAL B 1 167 ? -23.609 -26.812 -3.219 1 27.39 167 VAL B CA 1
ATOM 4350 C C . VAL B 1 167 ? -23.484 -27.078 -4.719 1 27.39 167 VAL B C 1
ATOM 4352 O O . VAL B 1 167 ? -23.156 -28.188 -5.133 1 27.39 167 VAL B O 1
ATOM 4355 N N . SER B 1 168 ? -24.312 -26.484 -5.496 1 26.11 168 SER B N 1
ATOM 4356 C CA . SER B 1 168 ? -24.172 -26.578 -6.945 1 26.11 168 SER B CA 1
ATOM 4357 C C . SER B 1 168 ? -22.719 -26.547 -7.363 1 26.11 168 SER B C 1
ATOM 4359 O O . SER B 1 168 ? -21.953 -25.656 -6.953 1 26.11 168 SER B O 1
ATOM 4361 N N . ALA B 1 169 ? -22.125 -27.625 -7.648 1 29.33 169 ALA B N 1
ATOM 4362 C CA . ALA B 1 169 ? -20.906 -28.172 -8.234 1 29.33 169 ALA B CA 1
ATOM 4363 C C . ALA B 1 169 ? -20.516 -27.422 -9.5 1 29.33 169 ALA B C 1
ATOM 4365 O O . ALA B 1 169 ? -20.891 -27.812 -10.602 1 29.33 169 ALA B O 1
ATOM 4366 N N . SER B 1 170 ? -20.953 -26.266 -9.727 1 31.27 170 SER B N 1
ATOM 4367 C CA . SER B 1 170 ? -20.125 -25.875 -10.875 1 31.27 170 SER B CA 1
ATOM 4368 C C . SER B 1 170 ? -18.672 -26.25 -10.656 1 31.27 170 SER B C 1
ATOM 4370 O O . SER B 1 170 ? -17.922 -25.5 -10.031 1 31.27 170 SER B O 1
ATOM 4372 N N . SER B 1 171 ? -18.406 -27.375 -10.133 1 32.66 171 SER B N 1
ATOM 4373 C CA . SER B 1 171 ? -17.266 -28.234 -9.812 1 32.66 171 SER B CA 1
ATOM 4374 C C . SER B 1 171 ? -16.219 -28.188 -10.93 1 32.66 171 SER B C 1
ATOM 4376 O O . SER B 1 171 ? -16.391 -28.844 -11.961 1 32.66 171 SER B O 1
ATOM 4378 N N . ASP B 1 172 ? -15.961 -27.125 -11.508 1 37.75 172 ASP B N 1
ATOM 4379 C CA . ASP B 1 172 ? -14.844 -27.406 -12.398 1 37.75 172 ASP B CA 1
ATOM 4380 C C . ASP B 1 172 ? -13.898 -28.438 -11.773 1 37.75 172 ASP B C 1
ATOM 4382 O O . ASP B 1 172 ? -13.344 -28.219 -10.695 1 37.75 172 ASP B O 1
ATOM 4386 N N . PRO B 1 173 ? -14.164 -29.688 -11.898 1 40.53 173 PRO B N 1
ATOM 4387 C CA . PRO B 1 173 ? -13.633 -30.969 -11.422 1 40.53 173 PRO B CA 1
ATOM 4388 C C . PRO B 1 173 ? -12.109 -30.984 -11.359 1 40.53 173 PRO B C 1
ATOM 4390 O O . PRO B 1 173 ? -11.516 -31.969 -10.906 1 40.53 173 PRO B O 1
ATOM 4393 N N . ASP B 1 174 ? -11.469 -30.109 -11.984 1 46.47 174 ASP B N 1
ATOM 4394 C CA . ASP B 1 174 ? -10.07 -30.406 -12.289 1 46.47 174 ASP B CA 1
ATOM 4395 C C . ASP B 1 174 ? -9.164 -30.047 -11.109 1 46.47 174 ASP B C 1
ATOM 4397 O O . ASP B 1 174 ? -7.949 -29.938 -11.273 1 46.47 174 ASP B O 1
ATOM 4401 N N . SER B 1 175 ? -9.68 -29.641 -9.953 1 48.19 175 SER B N 1
ATOM 4402 C CA . SER B 1 175 ? -8.906 -28.938 -8.938 1 48.19 175 SER B CA 1
ATOM 4403 C C . SER B 1 175 ? -7.766 -29.812 -8.414 1 48.19 175 SER B C 1
ATOM 4405 O O . SER B 1 175 ? -6.684 -29.312 -8.102 1 48.19 175 SER B O 1
ATOM 4407 N N . SER B 1 176 ? -7.992 -31.266 -8.375 1 57.44 176 SER B N 1
ATOM 4408 C CA . SER B 1 176 ? -6.988 -32.031 -7.645 1 57.44 176 SER B CA 1
ATOM 4409 C C . SER B 1 176 ? -6.309 -33.062 -8.555 1 57.44 176 SER B C 1
ATOM 4411 O O . SER B 1 176 ? -5.488 -33.844 -8.094 1 57.44 176 SER B O 1
ATOM 4413 N N . ALA B 1 177 ? -6.402 -32.812 -9.742 1 71.5 177 ALA B N 1
ATOM 4414 C CA . ALA B 1 177 ? -6.004 -33.844 -10.68 1 71.5 177 ALA B CA 1
ATOM 4415 C C . ALA B 1 177 ? -4.484 -33.938 -10.797 1 71.5 177 ALA B C 1
ATOM 4417 O O . ALA B 1 177 ? -3.91 -35.031 -10.797 1 71.5 177 ALA B O 1
ATOM 4418 N N . LEU B 1 178 ? -3.869 -32.844 -10.664 1 76.75 178 LEU B N 1
ATOM 4419 C CA . LEU B 1 178 ? -2.426 -32.812 -10.883 1 76.75 178 LEU B CA 1
ATOM 4420 C C . LEU B 1 178 ? -1.695 -33.469 -9.711 1 76.75 178 LEU B C 1
ATOM 4422 O O . LEU B 1 178 ? -0.714 -34.188 -9.906 1 76.75 178 LEU B O 1
ATOM 4426 N N . GLN B 1 179 ? -2.199 -33.25 -8.555 1 76.44 179 GLN B N 1
ATOM 4427 C CA . GLN B 1 179 ? -1.603 -33.875 -7.371 1 76.44 179 GLN B CA 1
ATOM 4428 C C . GLN B 1 179 ? -1.719 -35.406 -7.426 1 76.44 179 GLN B C 1
ATOM 4430 O O . GLN B 1 179 ? -0.779 -36.125 -7.062 1 76.44 179 GLN B O 1
ATOM 4435 N N . GLU B 1 180 ? -2.826 -35.812 -7.914 1 79.5 180 GLU B N 1
ATOM 4436 C CA . GLU B 1 180 ? -3.062 -37.25 -8.023 1 79.5 180 GLU B CA 1
ATOM 4437 C C . GLU B 1 180 ? -2.127 -37.875 -9.047 1 79.5 180 GLU B C 1
ATOM 4439 O O . GLU B 1 180 ? -1.672 -39 -8.859 1 79.5 180 GLU B O 1
ATOM 4444 N N . LEU B 1 181 ? -1.884 -37.156 -10.047 1 81.25 181 LEU B N 1
ATOM 4445 C CA . LEU B 1 181 ? -0.937 -37.625 -11.047 1 81.25 181 LEU B CA 1
ATOM 4446 C C . LEU B 1 181 ? 0.447 -37.812 -10.43 1 81.25 181 LEU B C 1
ATOM 4448 O O . LEU B 1 181 ? 1.072 -38.875 -10.617 1 81.25 181 LEU B O 1
ATOM 4452 N N . VAL B 1 182 ? 0.899 -36.875 -9.695 1 82.88 182 VAL B N 1
ATOM 4453 C CA . VAL B 1 182 ? 2.213 -36.906 -9.055 1 82.88 182 VAL B CA 1
ATOM 4454 C C . VAL B 1 182 ? 2.268 -38.094 -8.078 1 82.88 182 VAL B C 1
ATOM 4456 O O . VAL B 1 182 ? 3.244 -38.844 -8.047 1 82.88 182 VAL B O 1
ATOM 4459 N N . GLU B 1 183 ? 1.212 -38.281 -7.371 1 80.44 183 GLU B N 1
ATOM 4460 C CA . GLU B 1 183 ? 1.146 -39.375 -6.406 1 80.44 183 GLU B CA 1
ATOM 4461 C C . GLU B 1 183 ? 1.234 -40.719 -7.105 1 80.44 183 GLU B C 1
ATOM 4463 O O . GLU B 1 183 ? 1.9 -41.656 -6.617 1 80.44 183 GLU B O 1
ATOM 4468 N N . TRP B 1 184 ? 0.578 -40.812 -8.203 1 81.69 184 TRP B N 1
ATOM 4469 C CA . TRP B 1 184 ? 0.605 -42.062 -8.961 1 81.69 184 TRP B CA 1
ATOM 4470 C C . TRP B 1 184 ? 2.01 -42.344 -9.477 1 81.69 184 TRP B C 1
ATOM 4472 O O . TRP B 1 184 ? 2.494 -43.469 -9.375 1 81.69 184 TRP B O 1
ATOM 4482 N N . VAL B 1 185 ? 2.67 -41.344 -9.977 1 81.19 185 VAL B N 1
ATOM 4483 C CA . VAL B 1 185 ? 4.031 -41.469 -10.484 1 81.19 185 VAL B CA 1
ATOM 4484 C C . VAL B 1 185 ? 4.961 -41.906 -9.352 1 81.19 185 VAL B C 1
ATOM 4486 O O . VAL B 1 185 ? 5.785 -42.812 -9.531 1 81.19 185 VAL B O 1
ATOM 4489 N N . LEU B 1 186 ? 4.809 -41.375 -8.25 1 80.69 186 LEU B N 1
ATOM 4490 C CA . LEU B 1 186 ? 5.629 -41.719 -7.098 1 80.69 186 LEU B CA 1
ATOM 4491 C C . LEU B 1 186 ? 5.414 -43.188 -6.699 1 80.69 186 LEU B C 1
ATOM 4493 O O . LEU B 1 186 ? 6.375 -43.906 -6.383 1 80.69 186 LEU B O 1
ATOM 4497 N N . GLU B 1 187 ? 4.164 -43.562 -6.719 1 81.88 187 GLU B N 1
ATOM 4498 C CA . GLU B 1 187 ? 3.832 -44.938 -6.395 1 81.88 187 GLU B CA 1
ATOM 4499 C C . GLU B 1 187 ? 4.504 -45.906 -7.359 1 81.88 187 GLU B C 1
ATOM 4501 O O . GLU B 1 187 ? 5.066 -46.938 -6.934 1 81.88 187 GLU B O 1
ATOM 4506 N N . GLU B 1 188 ? 4.453 -45.562 -8.609 1 81.31 188 GLU B N 1
ATOM 4507 C CA . GLU B 1 188 ? 5.02 -46.406 -9.633 1 81.31 188 GLU B CA 1
ATOM 4508 C C . GLU B 1 188 ? 6.539 -46.5 -9.516 1 81.31 188 GLU B C 1
ATOM 4510 O O . GLU B 1 188 ? 7.117 -47.594 -9.648 1 81.31 188 GLU B O 1
ATOM 4515 N N . VAL B 1 189 ? 7.184 -45.406 -9.242 1 81.88 189 VAL B N 1
ATOM 4516 C CA . VAL B 1 189 ? 8.641 -45.344 -9.125 1 81.88 189 VAL B CA 1
ATOM 4517 C C . VAL B 1 189 ? 9.086 -46.156 -7.906 1 81.88 189 VAL B C 1
ATOM 4519 O O . VAL B 1 189 ? 10.086 -46.875 -7.965 1 81.88 189 VAL B O 1
ATOM 4522 N N . THR B 1 190 ? 8.367 -46.031 -6.879 1 78.81 190 THR B N 1
ATOM 4523 C CA . THR B 1 190 ? 8.719 -46.719 -5.652 1 78.81 190 THR B CA 1
ATOM 4524 C C . THR B 1 190 ? 8.578 -48.25 -5.836 1 78.81 190 THR B C 1
ATOM 4526 O O . THR B 1 190 ? 9.422 -49 -5.371 1 78.81 190 THR B O 1
ATOM 4529 N N . GLN B 1 191 ? 7.527 -48.625 -6.516 1 78.94 191 GLN B N 1
ATOM 4530 C CA . GLN B 1 191 ? 7.289 -50.031 -6.766 1 78.94 191 GLN B CA 1
ATOM 4531 C C . GLN B 1 191 ? 8.383 -50.625 -7.652 1 78.94 191 GLN B C 1
ATOM 4533 O O . GLN B 1 191 ? 8.852 -51.75 -7.406 1 78.94 191 GLN B O 1
ATOM 4538 N N . ARG B 1 192 ? 8.836 -49.906 -8.617 1 78.44 192 ARG B N 1
ATOM 4539 C CA . ARG B 1 192 ? 9.852 -50.375 -9.555 1 78.44 192 ARG B CA 1
ATOM 4540 C C . ARG B 1 192 ? 11.227 -50.438 -8.891 1 78.44 192 ARG B C 1
ATOM 4542 O O . ARG B 1 192 ? 12.031 -51.312 -9.188 1 78.44 192 ARG B O 1
ATOM 4549 N N . SER B 1 193 ? 11.57 -49.438 -8.117 1 71.75 193 SER B N 1
ATOM 4550 C CA . SER B 1 193 ? 12.859 -49.406 -7.426 1 71.75 193 SER B CA 1
ATOM 4551 C C . SER B 1 193 ? 13.016 -50.625 -6.504 1 71.75 193 SER B C 1
ATOM 4553 O O . SER B 1 193 ? 14.109 -51.188 -6.375 1 71.75 193 SER B O 1
ATOM 4555 N N . CYS B 1 194 ? 12.008 -50.969 -5.945 1 66.88 194 CYS B N 1
ATOM 4556 C CA . CYS B 1 194 ? 12.039 -52.125 -5.059 1 66.88 194 CYS B CA 1
ATOM 4557 C C . CYS B 1 194 ? 12.266 -53.406 -5.852 1 66.88 194 CYS B C 1
ATOM 4559 O O . CYS B 1 194 ? 12.906 -54.344 -5.359 1 66.88 194 CYS B O 1
ATOM 4561 N N . GLU B 1 195 ? 11.867 -53.344 -7.086 1 62.84 195 GLU B N 1
ATOM 4562 C CA . GLU B 1 195 ? 11.961 -54.531 -7.914 1 62.84 195 GLU B CA 1
ATOM 4563 C C . GLU B 1 195 ? 13.336 -54.688 -8.547 1 62.84 195 GLU B C 1
ATOM 4565 O O . GLU B 1 195 ? 13.883 -55.781 -8.641 1 62.84 195 GLU B O 1
ATOM 4570 N N . VAL B 1 196 ? 13.844 -53.656 -9.086 1 57.91 196 VAL B N 1
ATOM 4571 C CA . VAL B 1 196 ? 15.047 -53.75 -9.906 1 57.91 196 VAL B CA 1
ATOM 4572 C C . VAL B 1 196 ? 16.281 -53.5 -9.047 1 57.91 196 VAL B C 1
ATOM 4574 O O . VAL B 1 196 ? 17.391 -53.906 -9.406 1 57.91 196 VAL B O 1
ATOM 4577 N N . GLY B 1 197 ? 16.203 -53.344 -7.793 1 51.53 197 GLY B N 1
ATOM 4578 C CA . GLY B 1 197 ? 17.391 -53.062 -6.988 1 51.53 197 GLY B CA 1
ATOM 4579 C C . GLY B 1 197 ? 18.266 -51.969 -7.566 1 51.53 197 GLY B C 1
ATOM 4580 O O . GLY B 1 197 ? 19.5 -52.031 -7.406 1 51.53 197 GLY B O 1
ATOM 4581 N N . ALA B 1 198 ? 17.797 -51.188 -8.5 1 54.62 198 ALA B N 1
ATOM 4582 C CA . ALA B 1 198 ? 18.609 -50.281 -9.289 1 54.62 198 ALA B CA 1
ATOM 4583 C C . ALA B 1 198 ? 19.188 -49.156 -8.422 1 54.62 198 ALA B C 1
ATOM 4585 O O . ALA B 1 198 ? 18.516 -48.688 -7.5 1 54.62 198 ALA B O 1
ATOM 4586 N N . HIS B 1 199 ? 20.547 -49.125 -8.484 1 58.25 199 HIS B N 1
ATOM 4587 C CA . HIS B 1 199 ? 21.406 -48.094 -7.875 1 58.25 199 HIS B CA 1
ATOM 4588 C C . HIS B 1 199 ? 21.266 -46.75 -8.602 1 58.25 199 HIS B C 1
ATOM 4590 O O . HIS B 1 199 ? 21.453 -46.688 -9.82 1 58.25 199 HIS B O 1
ATOM 4596 N N . GLY B 1 200 ? 20.344 -45.781 -8.141 1 72.5 200 GLY B N 1
ATOM 4597 C CA . GLY B 1 200 ? 20.234 -44.375 -8.578 1 72.5 200 GLY B CA 1
ATOM 4598 C C . GLY B 1 200 ? 18.812 -43.938 -8.852 1 72.5 200 GLY B C 1
ATOM 4599 O O . GLY B 1 200 ? 17.891 -44.781 -8.867 1 72.5 200 GLY B O 1
ATOM 4600 N N . GLY B 1 201 ? 18.438 -42.844 -8.867 1 83.94 201 GLY B N 1
ATOM 4601 C CA . GLY B 1 201 ? 17.094 -42.312 -9.07 1 83.94 201 GLY B CA 1
ATOM 4602 C C . GLY B 1 201 ? 16.703 -42.188 -10.531 1 83.94 201 GLY B C 1
ATOM 4603 O O . GLY B 1 201 ? 17.578 -42.219 -11.414 1 83.94 201 GLY B O 1
ATOM 4604 N N . PRO B 1 202 ? 15.453 -42.375 -10.883 1 90.5 202 PRO B N 1
ATOM 4605 C CA . PRO B 1 202 ? 14.969 -42.312 -12.266 1 90.5 202 PRO B CA 1
ATOM 4606 C C . PRO B 1 202 ? 15.227 -40.938 -12.914 1 90.5 202 PRO B C 1
ATOM 4608 O O . PRO B 1 202 ? 15.32 -39.938 -12.227 1 90.5 202 PRO B O 1
ATOM 4611 N N . LEU B 1 203 ? 15.5 -41.031 -14.188 1 93.38 203 LEU B N 1
ATOM 4612 C CA . LEU B 1 203 ? 15.492 -39.812 -15.008 1 93.38 203 LEU B CA 1
ATOM 4613 C C . LEU B 1 203 ? 14.102 -39.562 -15.586 1 93.38 203 LEU B C 1
ATOM 4615 O O . LEU B 1 203 ? 13.531 -40.438 -16.25 1 93.38 203 LEU B O 1
ATOM 4619 N N . ILE B 1 204 ? 13.562 -38.375 -15.273 1 94.56 204 ILE B N 1
ATOM 4620 C CA . ILE B 1 204 ? 12.172 -38.062 -15.602 1 94.56 204 ILE B CA 1
ATOM 4621 C C . ILE B 1 204 ? 12.109 -36.906 -16.578 1 94.56 204 ILE B C 1
ATOM 4623 O O . ILE B 1 204 ? 12.82 -35.906 -16.422 1 94.56 204 ILE B O 1
ATOM 4627 N N . LEU B 1 205 ? 11.352 -37.094 -17.625 1 96.25 205 LEU B N 1
ATOM 4628 C CA . LEU B 1 205 ? 11.055 -36 -18.547 1 96.25 205 LEU B CA 1
ATOM 4629 C C . LEU B 1 205 ? 9.68 -35.406 -18.266 1 96.25 205 LEU B C 1
ATOM 4631 O O . LEU B 1 205 ? 8.672 -36.125 -18.312 1 96.25 205 LEU B O 1
ATOM 4635 N N . ASP B 1 206 ? 9.625 -34.125 -17.891 1 96.75 206 ASP B N 1
ATOM 4636 C CA . ASP B 1 206 ? 8.398 -33.375 -17.672 1 96.75 206 ASP B CA 1
ATOM 4637 C C . ASP B 1 206 ? 8.07 -32.5 -18.859 1 96.75 206 ASP B C 1
ATOM 4639 O O . ASP B 1 206 ? 8.734 -31.469 -19.078 1 96.75 206 ASP B O 1
ATOM 4643 N N . VAL B 1 207 ? 7.055 -32.875 -19.625 1 96.06 207 VAL B N 1
ATOM 4644 C CA . VAL B 1 207 ? 6.684 -32.094 -20.812 1 96.06 207 VAL B CA 1
ATOM 4645 C C . VAL B 1 207 ? 5.566 -31.125 -20.453 1 96.06 207 VAL B C 1
ATOM 4647 O O . VAL B 1 207 ? 4.492 -31.516 -20 1 96.06 207 VAL B O 1
ATOM 4650 N N . GLY B 1 208 ? 5.77 -29.875 -20.766 1 96.62 208 GLY B N 1
ATOM 4651 C CA . GLY B 1 208 ? 4.863 -28.844 -20.281 1 96.62 208 GLY B CA 1
ATOM 4652 C C . GLY B 1 208 ? 4.98 -28.594 -18.797 1 96.62 208 GLY B C 1
ATOM 4653 O O . GLY B 1 208 ? 4.008 -28.766 -18.047 1 96.62 208 GLY B O 1
ATOM 4654 N N . CYS B 1 209 ? 6.113 -28.062 -18.375 1 96.44 209 CYS B N 1
ATOM 4655 C CA . CYS B 1 209 ? 6.406 -28.031 -16.953 1 96.44 209 CYS B CA 1
ATOM 4656 C C . CYS B 1 209 ? 5.672 -26.891 -16.266 1 96.44 209 CYS B C 1
ATOM 4658 O O . CYS B 1 209 ? 5.484 -26.906 -15.039 1 96.44 209 CYS B O 1
ATOM 4660 N N . GLY B 1 210 ? 5.258 -25.859 -17.016 1 96.12 210 GLY B N 1
ATOM 4661 C CA . GLY B 1 210 ? 4.496 -24.766 -16.422 1 96.12 210 GLY B CA 1
ATOM 4662 C C . GLY B 1 210 ? 5.227 -24.078 -15.289 1 96.12 210 GLY B C 1
ATOM 4663 O O . GLY B 1 210 ? 6.27 -23.453 -15.508 1 96.12 210 GLY B O 1
ATOM 4664 N N . SER B 1 211 ? 4.688 -24.281 -14.055 1 96.19 211 SER B N 1
ATOM 4665 C CA . SER B 1 211 ? 5.297 -23.688 -12.867 1 96.19 211 SER B CA 1
ATOM 4666 C C . SER B 1 211 ? 6.371 -24.609 -12.289 1 96.19 211 SER B C 1
ATOM 4668 O O . SER B 1 211 ? 7.07 -24.234 -11.344 1 96.19 211 SER B O 1
ATOM 4670 N N . GLY B 1 212 ? 6.504 -25.734 -12.805 1 97 212 GLY B N 1
ATOM 4671 C CA . GLY B 1 212 ? 7.418 -26.734 -12.281 1 97 212 GLY B CA 1
ATOM 4672 C C . GLY B 1 212 ? 6.797 -27.594 -11.195 1 97 212 GLY B C 1
ATOM 4673 O O . GLY B 1 212 ? 7.496 -28.328 -10.5 1 97 212 GLY B O 1
ATOM 4674 N N . ALA B 1 213 ? 5.438 -27.547 -11.094 1 94 213 ALA B N 1
ATOM 4675 C CA . ALA B 1 213 ? 4.734 -28.203 -10 1 94 213 ALA B CA 1
ATOM 4676 C C . ALA B 1 213 ? 5.039 -29.703 -9.984 1 94 213 ALA B C 1
ATOM 4678 O O . ALA B 1 213 ? 5.426 -30.25 -8.953 1 94 213 ALA B O 1
ATOM 4679 N N . ILE B 1 214 ? 4.926 -30.344 -11.094 1 93.56 214 ILE B N 1
ATOM 4680 C CA . ILE B 1 214 ? 5.137 -31.781 -11.18 1 93.56 214 ILE B CA 1
ATOM 4681 C C . ILE B 1 214 ? 6.617 -32.094 -10.969 1 93.56 214 ILE B C 1
ATOM 4683 O O . ILE B 1 214 ? 6.969 -32.906 -10.102 1 93.56 214 ILE B O 1
ATOM 4687 N N . SER B 1 215 ? 7.488 -31.391 -11.703 1 96.12 215 SER B N 1
ATOM 4688 C CA . SER B 1 215 ? 8.93 -31.625 -11.664 1 96.12 215 SER B CA 1
ATOM 4689 C C . SER B 1 215 ? 9.469 -31.469 -10.242 1 96.12 215 SER B C 1
ATOM 4691 O O . SER B 1 215 ? 10.141 -32.375 -9.734 1 96.12 215 SER B O 1
ATOM 4693 N N . LEU B 1 216 ? 9.109 -30.375 -9.633 1 96.19 216 LEU B N 1
ATOM 4694 C CA . LEU B 1 216 ? 9.703 -30.047 -8.344 1 96.19 216 LEU B CA 1
ATOM 4695 C C . LEU B 1 216 ? 9.117 -30.906 -7.23 1 96.19 216 LEU B C 1
ATOM 4697 O O . LEU B 1 216 ? 9.812 -31.25 -6.27 1 96.19 216 LEU B O 1
ATOM 4701 N N . SER B 1 217 ? 7.859 -31.266 -7.387 1 91.94 217 SER B N 1
ATOM 4702 C CA . SER B 1 217 ? 7.262 -32.188 -6.426 1 91.94 217 SER B CA 1
ATOM 4703 C C . SER B 1 217 ? 7.934 -33.562 -6.484 1 91.94 217 SER B C 1
ATOM 4705 O O . SER B 1 217 ? 8.25 -34.125 -5.445 1 91.94 217 SER B O 1
ATOM 4707 N N . LEU B 1 218 ? 8.18 -34.062 -7.633 1 92.06 218 LEU B N 1
ATOM 4708 C CA . LEU B 1 218 ? 8.828 -35.375 -7.793 1 92.06 218 LEU B CA 1
ATOM 4709 C C . LEU B 1 218 ? 10.25 -35.344 -7.254 1 92.06 218 LEU B C 1
ATOM 4711 O O . LEU B 1 218 ? 10.672 -36.25 -6.523 1 92.06 218 LEU B O 1
ATOM 4715 N N . LEU B 1 219 ? 10.953 -34.219 -7.57 1 94.19 219 LEU B N 1
ATOM 4716 C CA . LEU B 1 219 ? 12.328 -34.094 -7.102 1 94.19 219 LEU B CA 1
ATOM 4717 C C . LEU B 1 219 ? 12.383 -34.062 -5.578 1 94.19 219 LEU B C 1
ATOM 4719 O O . LEU B 1 219 ? 13.297 -34.625 -4.973 1 94.19 219 LEU B O 1
ATOM 4723 N N . SER B 1 220 ? 11.438 -33.344 -5 1 91.31 220 SER B N 1
ATOM 4724 C CA . SER B 1 220 ? 11.422 -33.219 -3.549 1 91.31 220 SER B CA 1
ATOM 4725 C C . SER B 1 220 ? 11.156 -34.531 -2.859 1 91.31 220 SER B C 1
ATOM 4727 O O . SER B 1 220 ? 11.641 -34.781 -1.754 1 91.31 220 SER B O 1
ATOM 4729 N N . GLN B 1 221 ? 10.477 -35.469 -3.518 1 87.56 221 GLN B N 1
ATOM 4730 C CA . GLN B 1 221 ? 10.047 -36.688 -2.873 1 87.56 221 GLN B CA 1
ATOM 4731 C C . GLN B 1 221 ? 10.906 -37.875 -3.324 1 87.56 221 GLN B C 1
ATOM 4733 O O . GLN B 1 221 ? 10.859 -38.938 -2.721 1 87.56 221 GLN B O 1
ATOM 4738 N N . LEU B 1 222 ? 11.688 -37.688 -4.395 1 88.19 222 LEU B N 1
ATOM 4739 C CA . LEU B 1 222 ? 12.594 -38.688 -4.91 1 88.19 222 LEU B CA 1
ATOM 4740 C C . LEU B 1 222 ? 14.031 -38.188 -4.91 1 88.19 222 LEU B C 1
ATOM 4742 O O . LEU B 1 222 ? 14.523 -37.688 -5.934 1 88.19 222 LEU B O 1
ATOM 4746 N N . PRO B 1 223 ? 14.789 -38.281 -3.836 1 87.56 223 PRO B N 1
ATOM 4747 C CA . PRO B 1 223 ? 16.094 -37.656 -3.641 1 87.56 223 PRO B CA 1
ATOM 4748 C C . PRO B 1 223 ? 17.109 -38.031 -4.703 1 87.56 223 PRO B C 1
ATOM 4750 O O . PRO B 1 223 ? 18.016 -37.25 -5.023 1 87.56 223 PRO B O 1
ATOM 4753 N N . GLN B 1 224 ? 17.047 -39.125 -5.352 1 89.19 224 GLN B N 1
ATOM 4754 C CA . GLN B 1 224 ? 18.078 -39.531 -6.293 1 89.19 224 GLN B CA 1
ATOM 4755 C C . GLN B 1 224 ? 17.609 -39.375 -7.734 1 89.19 224 GLN B C 1
ATOM 4757 O O . GLN B 1 224 ? 18.328 -39.719 -8.672 1 89.19 224 GLN B O 1
ATOM 4762 N N . SER B 1 225 ? 16.5 -38.75 -7.867 1 91.44 225 SER B N 1
ATOM 4763 C CA . SER B 1 225 ? 15.945 -38.562 -9.211 1 91.44 225 SER B CA 1
ATOM 4764 C C . SER B 1 225 ? 16.484 -37.312 -9.867 1 91.44 225 SER B C 1
ATOM 4766 O O . SER B 1 225 ? 17.078 -36.438 -9.203 1 91.44 225 SER B O 1
ATOM 4768 N N . ARG B 1 226 ? 16.438 -37.281 -11.156 1 94.75 226 ARG B N 1
ATOM 4769 C CA . ARG B 1 226 ? 16.719 -36.125 -11.984 1 94.75 226 ARG B CA 1
ATOM 4770 C C . ARG B 1 226 ? 15.57 -35.844 -12.945 1 94.75 226 ARG B C 1
ATOM 4772 O O . ARG B 1 226 ? 14.852 -36.75 -13.352 1 94.75 226 ARG B O 1
ATOM 4779 N N . VAL B 1 227 ? 15.43 -34.531 -13.242 1 96 227 VAL B N 1
ATOM 4780 C CA . VAL B 1 227 ? 14.305 -34.156 -14.094 1 96 227 VAL B CA 1
ATOM 4781 C C . VAL B 1 227 ? 14.789 -33.281 -15.25 1 96 227 VAL B C 1
ATOM 4783 O O . VAL B 1 227 ? 15.641 -32.438 -15.062 1 96 227 VAL B O 1
ATOM 4786 N N . ILE B 1 228 ? 14.383 -33.625 -16.406 1 96.69 228 ILE B N 1
ATOM 4787 C CA . ILE B 1 228 ? 14.414 -32.719 -17.547 1 96.69 228 ILE B CA 1
ATOM 4788 C C . ILE B 1 228 ? 13.023 -32.125 -17.766 1 96.69 228 ILE B C 1
ATOM 4790 O O . ILE B 1 228 ? 12.062 -32.844 -18.031 1 96.69 228 ILE B O 1
ATOM 4794 N N . ALA B 1 229 ? 12.945 -30.812 -17.578 1 97.56 229 ALA B N 1
ATOM 4795 C CA . ALA B 1 229 ? 11.68 -30.109 -17.734 1 97.56 229 ALA B CA 1
ATOM 4796 C C . ALA B 1 229 ? 11.672 -29.281 -19.016 1 97.56 229 ALA B C 1
ATOM 4798 O O . ALA B 1 229 ? 12.586 -28.484 -19.25 1 97.56 229 ALA B O 1
ATOM 4799 N N . VAL B 1 230 ? 10.625 -29.5 -19.859 1 96.88 230 VAL B N 1
ATOM 4800 C CA . VAL B 1 230 ? 10.57 -28.766 -21.109 1 96.88 230 VAL B CA 1
ATOM 4801 C C . VAL B 1 230 ? 9.227 -28.047 -21.234 1 96.88 230 VAL B C 1
ATOM 4803 O O . VAL B 1 230 ? 8.219 -28.5 -20.703 1 96.88 230 VAL B O 1
ATOM 4806 N N . ASP B 1 231 ? 9.242 -26.906 -21.828 1 97.19 231 ASP B N 1
ATOM 4807 C CA . ASP B 1 231 ? 8.047 -26.109 -22.125 1 97.19 231 ASP B CA 1
ATOM 4808 C C . ASP B 1 231 ? 8.281 -25.203 -23.328 1 97.19 231 ASP B C 1
ATOM 4810 O O . ASP B 1 231 ? 9.406 -24.766 -23.578 1 97.19 231 ASP B O 1
ATOM 4814 N N . LYS B 1 232 ? 7.242 -25.031 -24.062 1 96.25 232 LYS B N 1
ATOM 4815 C CA . LYS B 1 232 ? 7.398 -24.172 -25.25 1 96.25 232 LYS B CA 1
ATOM 4816 C C . LYS B 1 232 ? 7.258 -22.703 -24.891 1 96.25 232 LYS B C 1
ATOM 4818 O O . LYS B 1 232 ? 7.676 -21.828 -25.641 1 96.25 232 LYS B O 1
ATOM 4823 N N . GLU B 1 233 ? 6.605 -22.406 -23.75 1 96.56 233 GLU B N 1
ATOM 4824 C CA . GLU B 1 233 ? 6.352 -21.031 -23.344 1 96.56 233 GLU B CA 1
ATOM 4825 C C . GLU B 1 233 ? 7.48 -20.484 -22.469 1 96.56 233 GLU B C 1
ATOM 4827 O O . GLU B 1 233 ? 7.844 -21.109 -21.469 1 96.56 233 GLU B O 1
ATOM 4832 N N . GLU B 1 234 ? 7.922 -19.312 -22.781 1 96.88 234 GLU B N 1
ATOM 4833 C CA . GLU B 1 234 ? 9.016 -18.688 -22.047 1 96.88 234 GLU B CA 1
ATOM 4834 C C . GLU B 1 234 ? 8.617 -18.391 -20.609 1 96.88 234 GLU B C 1
ATOM 4836 O O . GLU B 1 234 ? 9.422 -18.547 -19.688 1 96.88 234 GLU B O 1
ATOM 4841 N N . ALA B 1 235 ? 7.449 -17.922 -20.406 1 97 235 ALA B N 1
ATOM 4842 C CA . ALA B 1 235 ? 6.973 -17.609 -19.062 1 97 235 ALA B CA 1
ATOM 4843 C C . ALA B 1 235 ? 7.031 -18.844 -18.156 1 97 235 ALA B C 1
ATOM 4845 O O . ALA B 1 235 ? 7.383 -18.734 -16.984 1 97 235 ALA B O 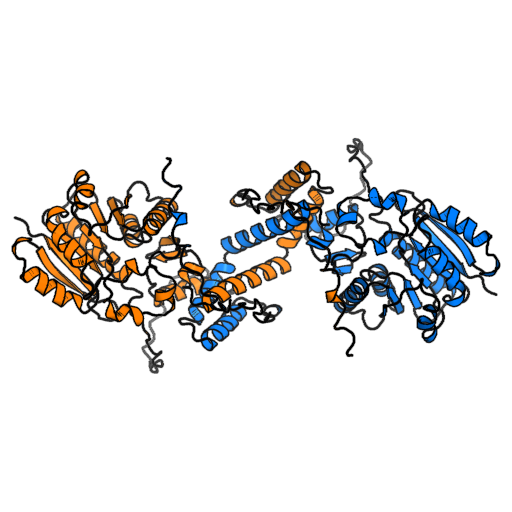1
ATOM 4846 N N . ALA B 1 236 ? 6.719 -19.953 -18.719 1 97.62 236 ALA B N 1
ATOM 4847 C CA . ALA B 1 236 ? 6.77 -21.203 -17.969 1 97.62 236 ALA B CA 1
ATOM 4848 C C . ALA B 1 236 ? 8.211 -21.578 -17.609 1 97.62 236 ALA B C 1
ATOM 4850 O O . ALA B 1 236 ? 8.492 -21.969 -16.469 1 97.62 236 ALA B O 1
ATOM 4851 N N . ILE B 1 237 ? 9.102 -21.344 -18.547 1 98.19 237 ILE B N 1
ATOM 4852 C CA . ILE B 1 237 ? 10.516 -21.625 -18.359 1 98.19 237 ILE B CA 1
ATOM 4853 C C . ILE B 1 237 ? 11.078 -20.75 -17.234 1 98.19 237 ILE B C 1
ATOM 4855 O O . ILE B 1 237 ? 11.719 -21.25 -16.312 1 98.19 237 ILE B O 1
ATOM 4859 N N . CYS B 1 238 ? 10.734 -19.547 -17.312 1 98.12 238 CYS B N 1
ATOM 4860 C CA . CYS B 1 238 ? 11.227 -18.594 -16.328 1 98.12 238 CYS B CA 1
ATOM 4861 C C . CYS B 1 238 ? 10.688 -18.922 -14.938 1 98.12 238 CYS B C 1
ATOM 4863 O O . CYS B 1 238 ? 11.438 -18.922 -13.961 1 98.12 238 CYS B O 1
ATOM 4865 N N . LEU B 1 239 ? 9.445 -19.25 -14.898 1 98.31 239 LEU B N 1
ATOM 4866 C CA . LEU B 1 239 ? 8.812 -19.516 -13.609 1 98.31 239 LEU B CA 1
ATOM 4867 C C . LEU B 1 239 ? 9.352 -20.797 -13 1 98.31 239 LEU B C 1
ATOM 4869 O O . LEU B 1 239 ? 9.617 -20.875 -11.797 1 98.31 239 LEU B O 1
ATOM 4873 N N . THR B 1 240 ? 9.5 -21.828 -13.781 1 98.5 240 THR B N 1
ATOM 4874 C CA . THR B 1 240 ? 10.055 -23.094 -13.289 1 98.5 240 THR B CA 1
ATOM 4875 C C . THR B 1 240 ? 11.461 -22.875 -12.75 1 98.5 240 THR B C 1
ATOM 4877 O O . THR B 1 240 ? 11.82 -23.422 -11.703 1 98.5 240 THR B O 1
ATOM 4880 N N . ARG B 1 241 ? 12.195 -22.109 -13.43 1 98.56 241 ARG B N 1
ATOM 4881 C CA . ARG B 1 241 ? 13.555 -21.812 -12.984 1 98.56 241 ARG B CA 1
ATOM 4882 C C . ARG B 1 241 ? 13.547 -21.109 -11.641 1 98.56 241 ARG B C 1
ATOM 4884 O O . ARG B 1 241 ? 14.289 -21.484 -10.727 1 98.56 241 ARG B O 1
ATOM 4891 N N . GLU B 1 242 ? 12.711 -20.125 -11.547 1 98.06 242 GLU B N 1
ATOM 4892 C CA . GLU B 1 242 ? 12.617 -19.375 -10.297 1 98.06 242 GLU B CA 1
ATOM 4893 C C . GLU B 1 242 ? 12.18 -20.281 -9.141 1 98.06 242 GLU B C 1
ATOM 4895 O O . GLU B 1 242 ? 12.75 -20.219 -8.055 1 98.06 242 GLU B O 1
ATOM 4900 N N . ASN B 1 243 ? 11.203 -21.094 -9.398 1 97.81 243 ASN B N 1
ATOM 4901 C CA . ASN B 1 243 ? 10.719 -21.984 -8.359 1 97.81 243 ASN B CA 1
ATOM 4902 C C . ASN B 1 243 ? 11.766 -23.031 -7.977 1 97.81 243 ASN B C 1
ATOM 4904 O O . ASN B 1 243 ? 11.891 -23.391 -6.805 1 97.81 243 ASN B O 1
ATOM 4908 N N . ALA B 1 244 ? 12.492 -23.5 -8.945 1 98.56 244 ALA B N 1
ATOM 4909 C CA . ALA B 1 244 ? 13.57 -24.453 -8.664 1 98.56 244 ALA B CA 1
ATOM 4910 C C . ALA B 1 244 ? 14.633 -23.828 -7.762 1 98.56 244 ALA B C 1
ATOM 4912 O O . ALA B 1 244 ? 15.125 -24.469 -6.836 1 98.56 244 ALA B O 1
ATOM 4913 N N . GLN B 1 245 ? 14.922 -22.594 -8.055 1 97.88 245 GLN B N 1
ATOM 4914 C CA . GLN B 1 245 ? 15.906 -21.875 -7.25 1 97.88 245 GLN B CA 1
ATOM 4915 C C . GLN B 1 245 ? 15.398 -21.641 -5.832 1 97.88 245 GLN B C 1
ATOM 4917 O O . GLN B 1 245 ? 16.109 -21.875 -4.859 1 97.88 245 GLN B O 1
ATOM 4922 N N . ARG B 1 246 ? 14.188 -21.234 -5.727 1 94.94 246 ARG B N 1
ATOM 4923 C CA . ARG B 1 246 ? 13.586 -20.953 -4.43 1 94.94 246 ARG B CA 1
ATOM 4924 C C . ARG B 1 246 ? 13.57 -22.203 -3.549 1 94.94 246 ARG B C 1
ATOM 4926 O O . ARG B 1 246 ? 13.688 -22.094 -2.326 1 94.94 246 ARG B O 1
ATOM 4933 N N . LEU B 1 247 ? 13.453 -23.344 -4.168 1 95.06 247 LEU B N 1
ATOM 4934 C CA . LEU B 1 247 ? 13.32 -24.594 -3.428 1 95.06 247 LEU B CA 1
ATOM 4935 C C . LEU B 1 247 ? 14.664 -25.312 -3.332 1 95.06 247 LEU B C 1
ATOM 4937 O O . LEU B 1 247 ? 14.742 -26.422 -2.803 1 95.06 247 LEU B O 1
ATOM 4941 N N . TRP B 1 248 ? 15.727 -24.797 -3.904 1 95.75 248 TRP B N 1
ATOM 4942 C CA . TRP B 1 248 ? 17.078 -25.344 -3.898 1 95.75 248 TRP B CA 1
ATOM 4943 C C . TRP B 1 248 ? 17.125 -26.688 -4.609 1 95.75 248 TRP B C 1
ATOM 4945 O O . TRP B 1 248 ? 17.734 -27.641 -4.102 1 95.75 248 TRP B O 1
ATOM 4955 N N . LEU B 1 249 ? 16.469 -26.781 -5.781 1 96.75 249 LEU B N 1
ATOM 4956 C CA . LEU B 1 249 ? 16.422 -28.016 -6.555 1 96.75 249 LEU B CA 1
ATOM 4957 C C . LEU B 1 249 ? 17.031 -27.812 -7.938 1 96.75 249 LEU B C 1
ATOM 4959 O O . LEU B 1 249 ? 16.906 -28.672 -8.805 1 96.75 249 LEU B O 1
ATOM 4963 N N . GLN B 1 250 ? 17.734 -26.672 -8.102 1 97 250 GLN B N 1
ATOM 4964 C CA . GLN B 1 250 ? 18.203 -26.281 -9.422 1 97 250 GLN B CA 1
ATOM 4965 C C . GLN B 1 250 ? 19.281 -27.219 -9.938 1 97 250 GLN B C 1
ATOM 4967 O O . GLN B 1 250 ? 19.469 -27.344 -11.148 1 97 250 GLN B O 1
ATOM 4972 N N . ASP B 1 251 ? 19.938 -27.938 -9.086 1 96.62 251 ASP B N 1
ATOM 4973 C CA . ASP B 1 251 ? 21.078 -28.75 -9.484 1 96.62 251 ASP B CA 1
ATOM 4974 C C . ASP B 1 251 ? 20.609 -30.094 -10.039 1 96.62 251 ASP B C 1
ATOM 4976 O O . ASP B 1 251 ? 21.375 -30.812 -10.68 1 96.62 251 ASP B O 1
ATOM 4980 N N . ARG B 1 252 ? 19.375 -30.5 -9.859 1 97.06 252 ARG B N 1
ATOM 4981 C CA . ARG B 1 252 ? 18.906 -31.812 -10.281 1 97.06 252 ARG B CA 1
ATOM 4982 C C . ARG B 1 252 ? 17.859 -31.688 -11.383 1 97.06 252 ARG B C 1
ATOM 4984 O O . ARG B 1 252 ? 17.203 -32.688 -11.742 1 97.06 252 ARG B O 1
ATOM 4991 N N . ILE B 1 253 ? 17.672 -30.422 -11.836 1 97.75 253 ILE B N 1
ATOM 4992 C CA . ILE B 1 253 ? 16.672 -30.203 -12.883 1 97.75 253 ILE B CA 1
ATOM 4993 C C . ILE B 1 253 ? 17.312 -29.453 -14.047 1 97.75 253 ILE B C 1
ATOM 4995 O O . ILE B 1 253 ? 18.062 -28.484 -13.844 1 97.75 253 ILE B O 1
ATOM 4999 N N . ARG B 1 254 ? 17.125 -29.984 -15.211 1 96.81 254 ARG B N 1
ATOM 5000 C CA . ARG B 1 254 ? 17.484 -29.266 -16.438 1 96.81 254 ARG B CA 1
ATOM 5001 C C . ARG B 1 254 ? 16.234 -28.719 -17.125 1 96.81 254 ARG B C 1
ATOM 5003 O O . ARG B 1 254 ? 15.336 -29.469 -17.5 1 96.81 254 ARG B O 1
ATOM 5010 N N . ILE B 1 255 ? 16.188 -27.391 -17.266 1 97.69 255 ILE B N 1
ATOM 5011 C CA . ILE B 1 255 ? 15.031 -26.719 -17.828 1 97.69 255 ILE B CA 1
ATOM 5012 C C . ILE B 1 255 ? 15.352 -26.219 -19.234 1 97.69 255 ILE B C 1
ATOM 5014 O O . ILE B 1 255 ? 16.266 -25.422 -19.422 1 97.69 255 ILE B O 1
ATOM 5018 N N . VAL B 1 256 ? 14.555 -26.703 -20.219 1 95.06 256 VAL B N 1
ATOM 5019 C CA . VAL B 1 256 ? 14.891 -26.453 -21.609 1 95.06 256 VAL B CA 1
ATOM 5020 C C . VAL B 1 256 ? 13.656 -25.938 -22.359 1 95.06 256 VAL B C 1
ATOM 5022 O O . VAL B 1 256 ? 12.602 -26.578 -22.328 1 95.06 256 VAL B O 1
ATOM 5025 N N . PRO B 1 257 ? 13.797 -24.734 -22.984 1 96.12 257 PRO B N 1
ATOM 5026 C CA . PRO B 1 257 ? 12.703 -24.328 -23.875 1 96.12 257 PRO B CA 1
ATOM 5027 C C . PRO B 1 257 ? 12.578 -25.25 -25.094 1 96.12 257 PRO B C 1
ATOM 5029 O O . PRO B 1 257 ? 13.531 -25.391 -25.875 1 96.12 257 PRO B O 1
ATOM 5032 N N . LEU B 1 258 ? 11.461 -25.922 -25.203 1 94.94 258 LEU B N 1
ATOM 5033 C CA . LEU B 1 258 ? 11.289 -26.875 -26.281 1 94.94 258 LEU B CA 1
ATOM 5034 C C . LEU B 1 258 ? 9.812 -27.078 -26.609 1 94.94 258 LEU B C 1
ATOM 5036 O O . LEU B 1 258 ? 8.984 -27.25 -25.703 1 94.94 258 LEU B O 1
ATOM 5040 N N . ASP B 1 259 ? 9.492 -26.938 -27.859 1 94.56 259 ASP B N 1
ATOM 5041 C CA . ASP B 1 259 ? 8.18 -27.344 -28.375 1 94.56 259 ASP B CA 1
ATOM 5042 C C . ASP B 1 259 ? 8.219 -28.766 -28.922 1 94.56 259 ASP B C 1
ATOM 5044 O O . ASP B 1 259 ? 8.719 -29 -30.031 1 94.56 259 ASP B O 1
ATOM 5048 N N . VAL B 1 260 ? 7.672 -29.703 -28.219 1 90.88 260 VAL B N 1
ATOM 5049 C CA . VAL B 1 260 ? 7.773 -31.125 -28.547 1 90.88 260 VAL B CA 1
ATOM 5050 C C . VAL B 1 260 ? 6.949 -31.422 -29.797 1 90.88 260 VAL B C 1
ATOM 5052 O O . VAL B 1 260 ? 7.105 -32.469 -30.422 1 90.88 260 VAL B O 1
ATOM 5055 N N . THR B 1 261 ? 6.047 -30.531 -30.172 1 91.12 261 THR B N 1
ATOM 5056 C CA . THR B 1 261 ? 5.176 -30.781 -31.312 1 91.12 261 THR B CA 1
ATOM 5057 C C . THR B 1 261 ? 5.875 -30.406 -32.625 1 91.12 261 THR B C 1
ATOM 5059 O O . THR B 1 261 ? 5.387 -30.703 -33.719 1 91.12 261 THR B O 1
ATOM 5062 N N . LEU B 1 262 ? 6.984 -29.75 -32.531 1 90.5 262 LEU B N 1
ATOM 5063 C CA . LEU B 1 262 ? 7.73 -29.359 -33.719 1 90.5 262 LEU B CA 1
ATOM 5064 C C . LEU B 1 262 ? 8.578 -30.531 -34.25 1 90.5 262 LEU B C 1
ATOM 5066 O O . LEU B 1 262 ? 9.211 -31.234 -33.438 1 90.5 262 LEU B O 1
ATOM 5070 N N . GLU B 1 263 ? 8.57 -30.641 -35.531 1 83.81 263 GLU B N 1
ATOM 5071 C CA . GLU B 1 263 ? 9.312 -31.734 -36.156 1 83.81 263 GLU B CA 1
ATOM 5072 C C . GLU B 1 263 ? 10.797 -31.672 -35.812 1 83.81 263 GLU B C 1
ATOM 5074 O O . GLU B 1 263 ? 11.422 -30.609 -35.906 1 83.81 263 GLU B O 1
ATOM 5079 N N . GLY B 1 264 ? 11.328 -32.688 -35.375 1 81.88 264 GLY B N 1
ATOM 5080 C CA . GLY B 1 264 ? 12.75 -32.812 -35.094 1 81.88 264 GLY B CA 1
ATOM 5081 C C . GLY B 1 264 ? 13.148 -32.219 -33.75 1 81.88 264 GLY B C 1
ATOM 5082 O O . GLY B 1 264 ? 14.312 -32.312 -33.344 1 81.88 264 GLY B O 1
ATOM 5083 N N . SER B 1 265 ? 12.188 -31.641 -33.062 1 83.44 265 SER B N 1
ATOM 5084 C CA . SER B 1 265 ? 12.508 -30.984 -31.797 1 83.44 265 SER B CA 1
ATOM 5085 C C . SER B 1 265 ? 13.031 -31.984 -30.766 1 83.44 265 SER B C 1
ATOM 5087 O O . SER B 1 265 ? 13.844 -31.625 -29.906 1 83.44 265 SER B O 1
ATOM 5089 N N . TRP B 1 266 ? 12.664 -33.188 -30.922 1 80.06 266 TRP B N 1
ATOM 5090 C CA . TRP B 1 266 ? 13.055 -34.219 -29.969 1 80.06 266 TRP B CA 1
ATOM 5091 C C . TRP B 1 266 ? 14.555 -34.469 -30.016 1 80.06 266 TRP B C 1
ATOM 5093 O O . TRP B 1 266 ? 15.133 -34.969 -29.047 1 80.06 266 TRP B O 1
ATOM 5103 N N . THR B 1 267 ? 15.156 -34.094 -31.094 1 83.06 267 THR B N 1
ATOM 5104 C CA . THR B 1 267 ? 16.594 -34.312 -31.219 1 83.06 267 THR B CA 1
ATOM 5105 C C . THR B 1 267 ? 17.359 -33.531 -30.156 1 83.06 267 THR B C 1
ATOM 5107 O O . THR B 1 267 ? 18.469 -33.906 -29.781 1 83.06 267 THR B O 1
ATOM 5110 N N . HIS B 1 268 ? 16.703 -32.5 -29.656 1 84.94 268 HIS B N 1
ATOM 5111 C CA . HIS B 1 268 ? 17.328 -31.688 -28.625 1 84.94 268 HIS B CA 1
ATOM 5112 C C . HIS B 1 268 ? 17.406 -32.438 -27.297 1 84.94 268 HIS B C 1
ATOM 5114 O O . HIS B 1 268 ? 18.172 -32.062 -26.406 1 84.94 268 HIS B O 1
ATOM 5120 N N . LEU B 1 269 ? 16.578 -33.531 -27.172 1 86.38 269 LEU B N 1
ATOM 5121 C CA . LEU B 1 269 ? 16.547 -34.281 -25.938 1 86.38 269 LEU B CA 1
ATOM 5122 C C . LEU B 1 269 ? 17.5 -35.5 -26.016 1 86.38 269 LEU B C 1
ATOM 5124 O O . LEU B 1 269 ? 17.781 -36.125 -25 1 86.38 269 LEU B O 1
ATOM 5128 N N . LEU B 1 270 ? 18.109 -35.75 -27.172 1 80.5 270 LEU B N 1
ATOM 5129 C CA . LEU B 1 270 ? 18.906 -36.969 -27.453 1 80.5 270 LEU B CA 1
ATOM 5130 C C . LEU B 1 270 ? 20.172 -36.969 -26.594 1 80.5 270 LEU B C 1
ATOM 5132 O O . LEU B 1 270 ? 20.547 -38.031 -26.078 1 80.5 270 LEU B O 1
ATOM 5136 N N . PRO B 1 271 ? 20.766 -35.812 -26.453 1 82.5 271 PRO B N 1
ATOM 5137 C CA . PRO B 1 271 ? 22.016 -35.844 -25.703 1 82.5 271 PRO B CA 1
ATOM 5138 C C . PRO B 1 271 ? 21.844 -36.344 -24.281 1 82.5 271 PRO B C 1
ATOM 5140 O O . PRO B 1 271 ? 22.797 -36.812 -23.656 1 82.5 271 PRO B O 1
ATOM 5143 N N . TRP B 1 272 ? 20.688 -36.438 -23.844 1 83.75 272 TRP B N 1
ATOM 5144 C CA . TRP B 1 272 ? 20.469 -36.844 -22.469 1 83.75 272 TRP B CA 1
ATOM 5145 C C . TRP B 1 272 ? 20.078 -38.344 -22.406 1 83.75 272 TRP B C 1
ATOM 5147 O O . TRP B 1 272 ? 20 -38.906 -21.328 1 83.75 272 TRP B O 1
ATOM 5157 N N . GLY B 1 273 ? 19.875 -38.969 -23.594 1 86.31 273 GLY B N 1
ATOM 5158 C CA . GLY B 1 273 ? 19.516 -40.375 -23.656 1 86.31 273 GLY B CA 1
ATOM 5159 C C . GLY B 1 273 ? 18.062 -40.625 -23.297 1 86.31 273 GLY B C 1
ATOM 5160 O O . GLY B 1 273 ? 17.328 -39.688 -22.922 1 86.31 273 GLY B O 1
ATOM 5161 N N . PRO B 1 274 ? 17.688 -41.906 -23.406 1 91.81 274 PRO B N 1
ATOM 5162 C CA . PRO B 1 274 ? 16.297 -42.281 -23.062 1 91.81 274 PRO B CA 1
ATOM 5163 C C . PRO B 1 274 ? 16.016 -42.125 -21.562 1 91.81 274 PRO B C 1
ATOM 5165 O O . PRO B 1 274 ? 16.906 -42.25 -20.734 1 91.81 274 PRO B O 1
ATOM 5168 N N . VAL B 1 275 ? 14.828 -41.812 -21.266 1 93.5 275 VAL B N 1
ATOM 5169 C CA . VAL B 1 275 ? 14.43 -41.562 -19.891 1 93.5 275 VAL B CA 1
ATOM 5170 C C . VAL B 1 275 ? 13.609 -42.719 -19.359 1 93.5 275 VAL B C 1
ATOM 5172 O O . VAL B 1 275 ? 13.125 -43.562 -20.125 1 93.5 275 VAL B O 1
ATOM 5175 N N . ASP B 1 276 ? 13.531 -42.719 -18 1 91.06 276 ASP B N 1
ATOM 5176 C CA . ASP B 1 276 ? 12.758 -43.781 -17.359 1 91.06 276 ASP B CA 1
ATOM 5177 C C . ASP B 1 276 ? 11.266 -43.5 -17.422 1 91.06 276 ASP B C 1
ATOM 5179 O O . ASP B 1 276 ? 10.453 -44.406 -17.594 1 91.06 276 ASP B O 1
ATOM 5183 N N . LEU B 1 277 ? 10.961 -42.188 -17.234 1 94 277 LEU B N 1
ATOM 5184 C CA . LEU B 1 277 ? 9.57 -41.75 -17.125 1 94 277 LEU B CA 1
ATOM 5185 C C . LEU B 1 277 ? 9.344 -40.438 -17.906 1 94 277 LEU B C 1
ATOM 5187 O O . LEU B 1 277 ? 10.188 -39.531 -17.875 1 94 277 LEU B O 1
ATOM 5191 N N . VAL B 1 278 ? 8.258 -40.438 -18.594 1 95.12 278 VAL B N 1
ATOM 5192 C CA . VAL B 1 278 ? 7.734 -39.188 -19.141 1 95.12 278 VAL B CA 1
ATOM 5193 C C . VAL B 1 278 ? 6.426 -38.812 -18.453 1 95.12 278 VAL B C 1
ATOM 5195 O O . VAL B 1 278 ? 5.551 -39.688 -18.266 1 95.12 278 VAL B O 1
ATOM 5198 N N . VAL B 1 279 ? 6.344 -37.594 -17.922 1 95.69 279 VAL B N 1
ATOM 5199 C CA . VAL B 1 279 ? 5.129 -37.125 -17.281 1 95.69 279 VAL B CA 1
ATOM 5200 C C . VAL B 1 279 ? 4.676 -35.812 -17.953 1 95.69 279 VAL B C 1
ATOM 5202 O O . VAL B 1 279 ? 5.5 -34.969 -18.312 1 95.69 279 VAL B O 1
ATOM 5205 N N . SER B 1 280 ? 3.359 -35.719 -18.141 1 96.06 280 SER B N 1
ATOM 5206 C CA . SER B 1 280 ? 2.869 -34.5 -18.781 1 96.06 280 SER B CA 1
ATOM 5207 C C . SER B 1 280 ? 1.422 -34.219 -18.391 1 96.06 280 SER B C 1
ATOM 5209 O O . SER B 1 280 ? 0.614 -35.156 -18.266 1 96.06 280 SER B O 1
ATOM 5211 N N . ASN B 1 281 ? 1.164 -33.062 -18.047 1 93.06 281 ASN B N 1
ATOM 5212 C CA . ASN B 1 281 ? -0.174 -32.469 -18.078 1 93.06 281 ASN B CA 1
ATOM 5213 C C . ASN B 1 281 ? -0.357 -31.562 -19.281 1 93.06 281 ASN B C 1
ATOM 5215 O O . ASN B 1 281 ? -0.365 -30.344 -19.156 1 93.06 281 ASN B O 1
ATOM 5219 N N . PRO B 1 282 ? -0.495 -32.219 -20.453 1 95.62 282 PRO B N 1
ATOM 5220 C CA . PRO B 1 282 ? -0.588 -31.438 -21.688 1 95.62 282 PRO B CA 1
ATOM 5221 C C . PRO B 1 282 ? -1.919 -30.703 -21.828 1 95.62 282 PRO B C 1
ATOM 5223 O O . PRO B 1 282 ? -2.857 -30.969 -21.078 1 95.62 282 PRO B O 1
ATOM 5226 N N . PRO B 1 283 ? -1.912 -29.641 -22.703 1 95.5 283 PRO B N 1
ATOM 5227 C CA . PRO B 1 283 ? -3.244 -29.141 -23.047 1 95.5 283 PRO B CA 1
ATOM 5228 C C . PRO B 1 283 ? -4.164 -30.219 -23.594 1 95.5 283 PRO B C 1
ATOM 5230 O O . PRO B 1 283 ? -3.77 -30.969 -24.5 1 95.5 283 PRO B O 1
ATOM 5233 N N . TYR B 1 284 ? -5.332 -30.375 -23.016 1 96.06 284 TYR B N 1
ATOM 5234 C CA . TYR B 1 284 ? -6.16 -31.5 -23.438 1 96.06 284 TYR B CA 1
ATOM 5235 C C . TYR B 1 284 ? -7.613 -31.062 -23.625 1 96.06 284 TYR B C 1
ATOM 5237 O O . TYR B 1 284 ? -8.469 -31.875 -23.969 1 96.06 284 TYR B O 1
ATOM 5245 N N . VAL B 1 285 ? -7.871 -29.766 -23.375 1 95.25 285 VAL B N 1
ATOM 5246 C CA . VAL B 1 285 ? -9.25 -29.297 -23.516 1 95.25 285 VAL B CA 1
ATOM 5247 C C . VAL B 1 285 ? -9.633 -29.281 -24.984 1 95.25 285 VAL B C 1
ATOM 5249 O O . VAL B 1 285 ? -8.867 -28.828 -25.844 1 95.25 285 VAL B O 1
ATOM 5252 N N . PHE B 1 286 ? -10.812 -29.875 -25.25 1 97 286 PHE B N 1
ATOM 5253 C CA . PHE B 1 286 ? -11.336 -29.781 -26.609 1 97 286 PHE B CA 1
ATOM 5254 C C . PHE B 1 286 ? -11.523 -28.328 -27.016 1 97 286 PHE B C 1
ATOM 5256 O O . PHE B 1 286 ? -12 -27.516 -26.234 1 97 286 PHE B O 1
ATOM 5263 N N . HIS B 1 287 ? -11.148 -28.062 -28.266 1 96.81 287 HIS B N 1
ATOM 5264 C CA . HIS B 1 287 ? -11.266 -26.688 -28.734 1 96.81 287 HIS B CA 1
ATOM 5265 C C . HIS B 1 287 ? -12.68 -26.156 -28.531 1 96.81 287 HIS B C 1
ATOM 5267 O O . HIS B 1 287 ? -12.859 -25.016 -28.094 1 96.81 287 HIS B O 1
ATOM 5273 N N . ARG B 1 288 ? -13.664 -26.906 -28.703 1 95.94 288 ARG B N 1
ATOM 5274 C CA . ARG B 1 288 ? -15.062 -26.5 -28.625 1 95.94 288 ARG B CA 1
ATOM 5275 C C . ARG B 1 288 ? -15.445 -26.172 -27.172 1 95.94 288 ARG B C 1
ATOM 5277 O O . ARG B 1 288 ? -16.391 -25.422 -26.938 1 95.94 288 ARG B O 1
ATOM 5284 N N . ASP B 1 289 ? -14.75 -26.75 -26.234 1 95.25 289 ASP B N 1
ATOM 5285 C CA . ASP B 1 289 ? -15.102 -26.594 -24.828 1 95.25 289 ASP B CA 1
ATOM 5286 C C . ASP B 1 289 ? -14.391 -25.391 -24.203 1 95.25 289 ASP B C 1
ATOM 5288 O O . ASP B 1 289 ? -14.656 -25.031 -23.062 1 95.25 289 ASP B O 1
ATOM 5292 N N . MET B 1 290 ? -13.531 -24.75 -24.984 1 94.88 290 MET B N 1
ATOM 5293 C CA . MET B 1 290 ? -12.75 -23.641 -24.469 1 94.88 290 MET B CA 1
ATOM 5294 C C . MET B 1 290 ? -13.656 -22.5 -24.016 1 94.88 290 MET B C 1
ATOM 5296 O O . MET B 1 290 ? -13.391 -21.844 -23 1 94.88 290 MET B O 1
ATOM 5300 N N . GLU B 1 291 ? -14.68 -22.266 -24.641 1 93.25 291 GLU B N 1
ATOM 5301 C CA . GLU B 1 291 ? -15.578 -21.156 -24.344 1 93.25 291 GLU B CA 1
ATOM 5302 C C . GLU B 1 291 ? -16.375 -21.438 -23.062 1 93.25 291 GLU B C 1
ATOM 5304 O O . GLU B 1 291 ? -16.922 -20.516 -22.453 1 93.25 291 GLU B O 1
ATOM 5309 N N . GLN B 1 292 ? -16.422 -22.672 -22.656 1 92.44 292 GLN B N 1
ATOM 5310 C CA . GLN B 1 292 ? -17.219 -23.062 -21.5 1 92.44 292 GLN B CA 1
ATOM 5311 C C . GLN B 1 292 ? -16.391 -23.016 -20.219 1 92.44 292 GLN B C 1
ATOM 5313 O O . GLN B 1 292 ? -16.922 -23.188 -19.125 1 92.44 292 GLN B O 1
ATOM 5318 N N . LEU B 1 293 ? -15.141 -22.781 -20.422 1 90.75 293 LEU B N 1
ATOM 5319 C CA . LEU B 1 293 ? -14.289 -22.703 -19.25 1 90.75 293 LEU B CA 1
ATOM 5320 C C . LEU B 1 293 ? -14.703 -21.531 -18.359 1 90.75 293 LEU B C 1
ATOM 5322 O O . LEU B 1 293 ? -15.32 -20.578 -18.844 1 90.75 293 LEU B O 1
ATOM 5326 N N . ALA B 1 294 ? -14.484 -21.641 -17.047 1 89 294 ALA B N 1
ATOM 5327 C CA . ALA B 1 294 ? -14.773 -20.562 -16.109 1 89 294 ALA B CA 1
ATOM 5328 C C . ALA B 1 294 ? -14.094 -19.266 -16.547 1 89 294 ALA B C 1
ATOM 5330 O O . ALA B 1 294 ? -12.961 -19.297 -17.031 1 89 294 ALA B O 1
ATOM 5331 N N . PRO B 1 295 ? -14.68 -18.109 -16.297 1 91.31 295 PRO B N 1
ATOM 5332 C CA . PRO B 1 295 ? -14.141 -16.828 -16.734 1 91.31 295 PRO B CA 1
ATOM 5333 C C . PRO B 1 295 ? -12.734 -16.562 -16.203 1 91.31 295 PRO B C 1
ATOM 5335 O O . PRO B 1 295 ? -11.898 -15.992 -16.906 1 91.31 295 PRO B O 1
ATOM 5338 N N . GLU B 1 296 ? -12.492 -17 -14.984 1 90.81 296 GLU B N 1
ATOM 5339 C CA . GLU B 1 296 ? -11.188 -16.75 -14.383 1 90.81 296 GLU B CA 1
ATOM 5340 C C . GLU B 1 296 ? -10.086 -17.531 -15.109 1 90.81 296 GLU B C 1
ATOM 5342 O O . GLU B 1 296 ? -8.938 -17.094 -15.148 1 90.81 296 GLU B O 1
ATOM 5347 N N . ILE B 1 297 ? -10.438 -18.625 -15.711 1 90.25 297 ILE B N 1
ATOM 5348 C CA . ILE B 1 297 ? -9.477 -19.422 -16.469 1 90.25 297 ILE B CA 1
ATOM 5349 C C . ILE B 1 297 ? -9.289 -18.828 -17.859 1 90.25 297 ILE B C 1
ATOM 5351 O O . ILE B 1 297 ? -8.164 -18.547 -18.281 1 90.25 297 ILE B O 1
ATOM 5355 N N . ARG B 1 298 ? -10.336 -18.5 -18.484 1 91.56 298 ARG B N 1
ATOM 5356 C CA . ARG B 1 298 ? -10.328 -17.984 -19.859 1 91.56 298 ARG B CA 1
ATOM 5357 C C . ARG B 1 298 ? -9.609 -16.641 -19.922 1 91.56 298 ARG B C 1
ATOM 5359 O O . ARG B 1 298 ? -8.898 -16.359 -20.891 1 91.56 298 ARG B O 1
ATOM 5366 N N . SER B 1 299 ? -9.758 -15.875 -18.875 1 93.38 299 SER B N 1
ATOM 5367 C CA . SER B 1 299 ? -9.289 -14.492 -18.938 1 93.38 299 SER B CA 1
ATOM 5368 C C . SER B 1 299 ? -7.828 -14.391 -18.516 1 93.38 299 SER B C 1
ATOM 5370 O O . SER B 1 299 ? -7.113 -13.477 -18.938 1 93.38 299 SER B O 1
ATOM 5372 N N . TYR B 1 300 ? -7.367 -15.32 -17.656 1 94.06 300 TYR B N 1
ATOM 5373 C CA . TYR B 1 300 ? -6.082 -15.031 -17.031 1 94.06 300 TYR B CA 1
ATOM 5374 C C . TYR B 1 300 ? -5.055 -16.109 -17.359 1 94.06 300 TYR B C 1
ATOM 5376 O O . TYR B 1 300 ? -3.854 -15.836 -17.391 1 94.06 300 TYR B O 1
ATOM 5384 N N . GLU B 1 301 ? -5.445 -17.344 -17.594 1 93.44 301 GLU B N 1
ATOM 5385 C CA . GLU B 1 301 ? -4.488 -18.406 -17.891 1 93.44 301 GLU B CA 1
ATOM 5386 C C . GLU B 1 301 ? -4.172 -18.469 -19.391 1 93.44 301 GLU B C 1
ATOM 5388 O O . GLU B 1 301 ? -5.012 -18.109 -20.219 1 93.44 301 GLU B O 1
ATOM 5393 N N . ASP B 1 302 ? -3.039 -18.906 -19.75 1 94.44 302 ASP B N 1
ATOM 5394 C CA . ASP B 1 302 ? -2.594 -19.031 -21.141 1 94.44 302 ASP B CA 1
ATOM 5395 C C . ASP B 1 302 ? -3.428 -20.062 -21.891 1 94.44 302 ASP B C 1
ATOM 5397 O O . ASP B 1 302 ? -3.41 -21.25 -21.562 1 94.44 302 ASP B O 1
ATOM 5401 N N . PRO B 1 303 ? -4.113 -19.656 -22.922 1 94.5 303 PRO B N 1
ATOM 5402 C CA . PRO B 1 303 ? -4.926 -20.594 -23.688 1 94.5 303 PRO B CA 1
ATOM 5403 C C . PRO B 1 303 ? -4.102 -21.734 -24.281 1 94.5 303 PRO B C 1
ATOM 5405 O O . PRO B 1 303 ? -4.609 -22.844 -24.453 1 94.5 303 PRO B O 1
ATOM 5408 N N . VAL B 1 304 ? -2.848 -21.5 -24.562 1 94.75 304 VAL B N 1
ATOM 5409 C CA . VAL B 1 304 ? -1.975 -22.5 -25.172 1 94.75 304 VAL B CA 1
ATOM 5410 C C . VAL B 1 304 ? -1.791 -23.672 -24.219 1 94.75 304 VAL B C 1
ATOM 5412 O O . VAL B 1 304 ? -1.582 -24.812 -24.656 1 94.75 304 VAL B O 1
ATOM 5415 N N . ALA B 1 305 ? -1.934 -23.438 -22.938 1 94.62 305 ALA B N 1
ATOM 5416 C CA . ALA B 1 305 ? -1.763 -24.469 -21.922 1 94.62 305 ALA B CA 1
ATOM 5417 C C . ALA B 1 305 ? -3.047 -25.281 -21.734 1 94.62 305 ALA B C 1
ATOM 5419 O O . ALA B 1 305 ? -3.049 -26.312 -21.078 1 94.62 305 ALA B O 1
ATOM 5420 N N . LEU B 1 306 ? -4.125 -24.844 -22.359 1 94.62 306 LEU B N 1
ATOM 5421 C CA . LEU B 1 306 ? -5.426 -25.469 -22.125 1 94.62 306 LEU B CA 1
ATOM 5422 C C . LEU B 1 306 ? -5.945 -26.141 -23.391 1 94.62 306 LEU B C 1
ATOM 5424 O O . LEU B 1 306 ? -6.422 -27.281 -23.344 1 94.62 306 LEU B O 1
ATOM 5428 N N . ASP B 1 307 ? -5.785 -25.484 -24.516 1 96.44 307 ASP B N 1
ATOM 5429 C CA . ASP B 1 307 ? -6.391 -25.906 -25.781 1 96.44 307 ASP B CA 1
ATOM 5430 C C . ASP B 1 307 ? -5.594 -27.047 -26.406 1 96.44 307 ASP B C 1
ATOM 5432 O O . ASP B 1 307 ? -4.484 -26.844 -26.906 1 96.44 307 ASP B O 1
ATOM 5436 N N . GLY B 1 308 ? -6.176 -28.234 -26.484 1 96.81 308 GLY B N 1
ATOM 5437 C CA . GLY B 1 308 ? -5.523 -29.422 -27.031 1 96.81 308 GLY B CA 1
ATOM 5438 C C . GLY B 1 308 ? -5.91 -29.703 -28.469 1 96.81 308 GLY B C 1
ATOM 5439 O O . GLY B 1 308 ? -5.672 -30.812 -28.969 1 96.81 308 GLY B O 1
ATOM 5440 N N . GLY B 1 309 ? -6.598 -28.703 -29.125 1 96.81 309 GLY B N 1
ATOM 5441 C CA . GLY B 1 309 ? -7.055 -28.906 -30.484 1 96.81 309 GLY B CA 1
ATOM 5442 C C . GLY B 1 309 ? -8.477 -29.438 -30.562 1 96.81 309 GLY B C 1
ATOM 5443 O O . GLY B 1 309 ? -9.219 -29.375 -29.578 1 96.81 309 GLY B O 1
ATOM 5444 N N . LYS B 1 310 ? -8.781 -29.922 -31.719 1 96.88 310 LYS B N 1
ATOM 5445 C CA . LYS B 1 310 ? -10.156 -30.312 -32 1 96.88 310 LYS B CA 1
ATOM 5446 C C . LYS B 1 310 ? -10.633 -31.391 -31.016 1 96.88 310 LYS B C 1
ATOM 5448 O O . LYS B 1 310 ? -11.695 -31.25 -30.406 1 96.88 310 LYS B O 1
ATOM 5453 N N . GLU B 1 311 ? -9.789 -32.469 -30.812 1 97.19 311 GLU B N 1
ATOM 5454 C CA . GLU B 1 311 ? -10.156 -33.562 -29.906 1 97.19 311 GLU B CA 1
ATOM 5455 C C . GLU B 1 311 ? -9.281 -33.531 -28.656 1 97.19 311 GLU B C 1
ATOM 5457 O O . GLU B 1 311 ? -9.227 -34.531 -27.922 1 97.19 311 GLU B O 1
ATOM 5462 N N . GLY B 1 312 ? -8.586 -32.438 -28.5 1 97.06 312 GLY B N 1
ATOM 5463 C CA . GLY B 1 312 ? -7.723 -32.344 -27.344 1 97.06 312 GLY B CA 1
ATOM 5464 C C . GLY B 1 312 ? -6.535 -33.281 -27.391 1 97.06 312 GLY B C 1
ATOM 5465 O O . GLY B 1 312 ? -5.961 -33.625 -26.344 1 97.06 312 GLY B O 1
ATOM 5466 N N . MET B 1 313 ? -6.141 -33.781 -28.609 1 97 313 MET B N 1
ATOM 5467 C CA . MET B 1 313 ? -5.172 -34.875 -28.719 1 97 313 MET B CA 1
ATOM 5468 C C . MET B 1 313 ? -3.885 -34.406 -29.375 1 97 313 MET B C 1
ATOM 5470 O O . MET B 1 313 ? -2.939 -35.156 -29.531 1 97 313 MET B O 1
ATOM 5474 N N . ASP B 1 314 ? -3.812 -33.094 -29.672 1 95.81 314 ASP B N 1
ATOM 5475 C CA . ASP B 1 314 ? -2.709 -32.594 -30.5 1 95.81 314 ASP B CA 1
ATOM 5476 C C . ASP B 1 314 ? -1.361 -32.938 -29.859 1 95.81 314 ASP B C 1
ATOM 5478 O O . ASP B 1 314 ? -0.509 -33.562 -30.469 1 95.81 314 ASP B O 1
ATOM 5482 N N . VAL B 1 315 ? -1.2 -32.531 -28.656 1 95.56 315 VAL B N 1
ATOM 5483 C CA . VAL B 1 315 ? 0.075 -32.75 -27.969 1 95.56 315 VAL B CA 1
ATOM 5484 C C . VAL B 1 315 ? 0.186 -34.219 -27.547 1 95.56 315 VAL B C 1
ATOM 5486 O O . VAL B 1 315 ? 1.267 -34.812 -27.594 1 95.56 315 VAL B O 1
ATOM 5489 N N . ILE B 1 316 ? -0.905 -34.812 -27.156 1 96.81 316 ILE B N 1
ATOM 5490 C CA . ILE B 1 316 ? -0.942 -36.188 -26.672 1 96.81 316 ILE B CA 1
ATOM 5491 C C . ILE B 1 316 ? -0.431 -37.125 -27.781 1 96.81 316 ILE B C 1
ATOM 5493 O O . ILE B 1 316 ? 0.451 -37.969 -27.531 1 96.81 316 ILE B O 1
ATOM 5497 N N . THR B 1 317 ? -0.906 -36.969 -29.016 1 96 317 THR B N 1
ATOM 5498 C CA . THR B 1 317 ? -0.516 -37.844 -30.109 1 96 317 THR B CA 1
ATOM 5499 C C . THR B 1 317 ? 0.957 -37.656 -30.469 1 96 317 THR B C 1
ATOM 5501 O O . THR B 1 317 ? 1.646 -38.625 -30.812 1 96 317 THR B O 1
ATOM 5504 N N . HIS B 1 318 ? 1.37 -36.438 -30.344 1 94.56 318 HIS B N 1
ATOM 5505 C CA . HIS B 1 318 ? 2.783 -36.188 -30.609 1 94.56 318 HIS B CA 1
ATOM 5506 C C . HIS B 1 318 ? 3.664 -36.875 -29.562 1 94.56 318 HIS B C 1
ATOM 5508 O O . HIS B 1 318 ? 4.676 -37.5 -29.922 1 94.56 318 HIS B O 1
ATOM 5514 N N . LEU B 1 319 ? 3.283 -36.781 -28.344 1 94.69 319 LEU B N 1
ATOM 5515 C CA . LEU B 1 319 ? 4.035 -37.438 -27.266 1 94.69 319 LEU B CA 1
ATOM 5516 C C . LEU B 1 319 ? 4.059 -38.938 -27.453 1 94.69 319 LEU B C 1
ATOM 5518 O O . LEU B 1 319 ? 5.102 -39.562 -27.281 1 94.69 319 LEU B O 1
ATOM 5522 N N . LEU B 1 320 ? 2.912 -39.469 -27.844 1 95.62 320 LEU B N 1
ATOM 5523 C CA . LEU B 1 320 ? 2.826 -40.938 -28.062 1 95.62 320 LEU B CA 1
ATOM 5524 C C . LEU B 1 320 ? 3.719 -41.344 -29.219 1 95.62 320 LEU B C 1
ATOM 5526 O O . LEU B 1 320 ? 4.379 -42.375 -29.156 1 95.62 320 LEU B O 1
ATOM 5530 N N . SER B 1 321 ? 3.723 -40.531 -30.203 1 93.56 321 SER B N 1
ATOM 5531 C CA . SER B 1 321 ? 4.543 -40.812 -31.359 1 93.56 321 SER B CA 1
ATOM 5532 C C . SER B 1 321 ? 6.031 -40.781 -31.031 1 93.56 321 SER B C 1
ATOM 5534 O O . SER B 1 321 ? 6.828 -41.531 -31.594 1 93.56 321 SER B O 1
ATOM 5536 N N . LEU B 1 322 ? 6.391 -39.938 -30.109 1 92.62 322 LEU B N 1
ATOM 5537 C CA . LEU B 1 322 ? 7.789 -39.719 -29.75 1 92.62 322 LEU B CA 1
ATOM 5538 C C . LEU B 1 322 ? 8.219 -40.688 -28.656 1 92.62 322 LEU B C 1
ATOM 5540 O O . LEU B 1 322 ? 9.414 -40.906 -28.453 1 92.62 322 LEU B O 1
ATOM 5544 N N . ALA B 1 323 ? 7.293 -41.25 -27.922 1 93.62 323 ALA B N 1
ATOM 5545 C CA . ALA B 1 323 ? 7.535 -42 -26.688 1 93.62 323 ALA B CA 1
ATOM 5546 C C . ALA B 1 323 ? 8.539 -43.125 -26.922 1 93.62 323 ALA B C 1
ATOM 5548 O O . ALA B 1 323 ? 9.469 -43.312 -26.125 1 93.62 323 ALA B O 1
ATOM 5549 N N . PRO B 1 324 ? 8.438 -43.844 -28.078 1 92 324 PRO B N 1
ATOM 5550 C CA . PRO B 1 324 ? 9.375 -44.938 -28.281 1 92 324 PRO B CA 1
ATOM 5551 C C . PRO B 1 324 ? 10.828 -44.469 -28.375 1 92 324 PRO B C 1
ATOM 5553 O O . PRO B 1 324 ? 11.742 -45.25 -28.062 1 92 324 PRO B O 1
ATOM 5556 N N . ARG B 1 325 ? 11.016 -43.25 -28.781 1 89.19 325 ARG B N 1
ATOM 5557 C CA . ARG B 1 325 ? 12.359 -42.719 -28.922 1 89.19 325 ARG B CA 1
ATOM 5558 C C . ARG B 1 325 ? 12.828 -42.062 -27.609 1 89.19 325 ARG B C 1
ATOM 5560 O O . ARG B 1 325 ? 14.039 -41.969 -27.375 1 89.19 325 ARG B O 1
ATOM 5567 N N . LEU B 1 326 ? 11.938 -41.719 -26.781 1 92.44 326 LEU B N 1
ATOM 5568 C CA . LEU B 1 326 ? 12.273 -40.969 -25.562 1 92.44 326 LEU B CA 1
ATOM 5569 C C . LEU B 1 326 ? 12.445 -41.906 -24.391 1 92.44 326 LEU B C 1
ATOM 5571 O O . LEU B 1 326 ? 13.227 -41.625 -23.469 1 92.44 326 LEU B O 1
ATOM 5575 N N . LEU B 1 327 ? 11.727 -43.031 -24.391 1 93.88 327 LEU B N 1
ATOM 5576 C CA . LEU B 1 327 ? 11.648 -43.906 -23.219 1 93.88 327 LEU B CA 1
ATOM 5577 C C . LEU B 1 327 ? 12.664 -45.031 -23.312 1 93.88 327 LEU B C 1
ATOM 5579 O O . LEU B 1 327 ? 12.898 -45.562 -24.391 1 93.88 327 LEU B O 1
ATOM 5583 N N . LYS B 1 328 ? 13.242 -45.406 -22.172 1 91.31 328 LYS B N 1
ATOM 5584 C CA . LYS B 1 328 ? 13.969 -46.656 -22.031 1 91.31 328 LYS B CA 1
ATOM 5585 C C . LYS B 1 328 ? 13.023 -47.844 -22.188 1 91.31 328 LYS B C 1
ATOM 5587 O O . LYS B 1 328 ? 11.805 -47.688 -22.172 1 91.31 328 LYS B O 1
ATOM 5592 N N . ASP B 1 329 ? 13.719 -49.031 -22.359 1 89.75 329 ASP B N 1
ATOM 5593 C CA . ASP B 1 329 ? 12.898 -50.219 -22.359 1 89.75 329 ASP B CA 1
ATOM 5594 C C . ASP B 1 329 ? 12.125 -50.375 -21.047 1 89.75 329 ASP B C 1
ATOM 5596 O O . ASP B 1 329 ? 12.68 -50.156 -19.969 1 89.75 329 ASP B O 1
ATOM 5600 N N . SER B 1 330 ? 10.828 -50.625 -21.094 1 86.88 330 SER B N 1
ATOM 5601 C CA . SER B 1 330 ? 9.906 -50.75 -19.969 1 86.88 330 SER B CA 1
ATOM 5602 C C . SER B 1 330 ? 9.656 -49.375 -19.328 1 86.88 330 SER B C 1
ATOM 5604 O O . SER B 1 330 ? 9.219 -49.312 -18.172 1 86.88 330 SER B O 1
ATOM 5606 N N . GLY B 1 331 ? 10.078 -48.375 -20.047 1 92.38 331 GLY B N 1
ATOM 5607 C CA . GLY B 1 331 ? 9.773 -47.031 -19.562 1 92.38 331 GLY B CA 1
ATOM 5608 C C . GLY B 1 331 ? 8.289 -46.719 -19.594 1 92.38 331 GLY B C 1
ATOM 5609 O O . GLY B 1 331 ? 7.508 -47.438 -20.219 1 92.38 331 GLY B O 1
ATOM 5610 N N . SER B 1 332 ? 7.922 -45.625 -18.812 1 92.56 332 SER B N 1
ATOM 5611 C CA . SER B 1 332 ? 6.508 -45.312 -18.656 1 92.56 332 SER B CA 1
ATOM 5612 C C . SER B 1 332 ? 6.219 -43.875 -19.047 1 92.56 332 SER B C 1
ATOM 5614 O O . SER B 1 332 ? 7.074 -43 -18.906 1 92.56 332 SER B O 1
ATOM 5616 N N . LEU B 1 333 ? 5.059 -43.719 -19.562 1 95.38 333 LEU B N 1
ATOM 5617 C CA . LEU B 1 333 ? 4.496 -42.406 -19.859 1 95.38 333 LEU B CA 1
ATOM 5618 C C . LEU B 1 333 ? 3.211 -42.188 -19.062 1 95.38 333 LEU B C 1
ATOM 5620 O O . LEU B 1 333 ? 2.281 -43 -19.141 1 95.38 333 LEU B O 1
ATOM 5624 N N . PHE B 1 334 ? 3.189 -41.094 -18.234 1 94.19 334 PHE B N 1
ATOM 5625 C CA . PHE B 1 334 ? 2.016 -40.688 -17.469 1 94.19 334 PHE B CA 1
ATOM 5626 C C . PHE B 1 334 ? 1.418 -39.406 -18 1 94.19 334 PHE B C 1
ATOM 5628 O O . PHE B 1 334 ? 2.131 -38.406 -18.188 1 94.19 334 PHE B O 1
ATOM 5635 N N . LEU B 1 335 ? 0.095 -39.438 -18.219 1 95 335 LEU B N 1
ATOM 5636 C CA . LEU B 1 335 ? -0.587 -38.281 -18.766 1 95 335 LEU B CA 1
ATOM 5637 C C . LEU B 1 335 ? -1.825 -37.938 -17.953 1 95 335 LEU B C 1
ATOM 5639 O O . LEU B 1 335 ? -2.545 -38.812 -17.5 1 95 335 LEU B O 1
ATOM 5643 N N . GLU B 1 336 ? -1.999 -36.656 -17.703 1 92.06 336 GLU B N 1
ATOM 5644 C CA . GLU B 1 336 ? -3.332 -36.156 -17.375 1 92.06 336 GLU B CA 1
ATOM 5645 C C . GLU B 1 336 ? -4.125 -35.812 -18.625 1 92.06 336 GLU B C 1
ATOM 5647 O O . GLU B 1 336 ? -3.594 -35.188 -19.547 1 92.06 336 GLU B O 1
ATOM 5652 N N . VAL B 1 337 ? -5.402 -36.312 -18.688 1 94.25 337 VAL B N 1
ATOM 5653 C CA . VAL B 1 337 ? -6.172 -36.125 -19.906 1 94.25 337 VAL B CA 1
ATOM 5654 C C . VAL B 1 337 ? -7.625 -35.812 -19.562 1 94.25 337 VAL B C 1
ATOM 5656 O O . VAL B 1 337 ? -7.992 -35.781 -18.391 1 94.25 337 VAL B O 1
ATOM 5659 N N . ASP B 1 338 ? -8.336 -35.469 -20.625 1 93.38 338 ASP B N 1
ATOM 5660 C CA . ASP B 1 338 ? -9.781 -35.344 -20.516 1 93.38 338 ASP B CA 1
ATOM 5661 C C . ASP B 1 338 ? -10.445 -36.719 -20.359 1 93.38 338 ASP B C 1
ATOM 5663 O O . ASP B 1 338 ? -9.961 -37.688 -20.906 1 93.38 338 ASP B O 1
ATOM 5667 N N . PRO B 1 339 ? -11.57 -36.781 -19.641 1 93.38 339 PRO B N 1
ATOM 5668 C CA . PRO B 1 339 ? -12.242 -38.062 -19.422 1 93.38 339 PRO B CA 1
ATOM 5669 C C . PRO B 1 339 ? -12.625 -38.781 -20.719 1 93.38 339 PRO B C 1
ATOM 5671 O O . PRO B 1 339 ? -12.875 -39.969 -20.734 1 93.38 339 PRO B O 1
ATOM 5674 N N . ARG B 1 340 ? -12.742 -38.125 -21.828 1 96 340 ARG B N 1
ATOM 5675 C CA . ARG B 1 340 ? -13.07 -38.719 -23.125 1 96 340 ARG B CA 1
ATOM 5676 C C . ARG B 1 340 ? -11.836 -39.312 -23.781 1 96 340 ARG B C 1
ATOM 5678 O O . ARG B 1 340 ? -11.945 -40.125 -24.719 1 96 340 ARG B O 1
ATOM 5685 N N . HIS B 1 341 ? -10.641 -39.094 -23.297 1 96.94 341 HIS B N 1
ATOM 5686 C CA . HIS B 1 341 ? -9.398 -39.375 -24.016 1 96.94 341 HIS B CA 1
ATOM 5687 C C . HIS B 1 341 ? -8.977 -40.844 -23.812 1 96.94 341 HIS B C 1
ATOM 5689 O O . HIS B 1 341 ? -8.328 -41.406 -24.688 1 96.94 341 HIS B O 1
ATOM 5695 N N . PRO B 1 342 ? -9.266 -41.469 -22.672 1 96.62 342 PRO B N 1
ATOM 5696 C CA . PRO B 1 342 ? -8.836 -42.844 -22.547 1 96.62 342 PRO B CA 1
ATOM 5697 C C . PRO B 1 342 ? -9.273 -43.719 -23.734 1 96.62 342 PRO B C 1
ATOM 5699 O O . PRO B 1 342 ? -8.461 -44.469 -24.281 1 96.62 342 PRO B O 1
ATOM 5702 N N . GLU B 1 343 ? -10.469 -43.531 -24.188 1 97.06 343 GLU B N 1
ATOM 5703 C CA . GLU B 1 343 ? -10.961 -44.281 -25.359 1 97.06 343 GLU B CA 1
ATOM 5704 C C . GLU B 1 343 ? -10.258 -43.812 -26.625 1 97.06 343 GLU B C 1
ATOM 5706 O O . GLU B 1 343 ? -9.859 -44.656 -27.453 1 97.06 343 GLU B O 1
ATOM 5711 N N . LEU B 1 344 ? -10.133 -42.562 -26.797 1 97.5 344 LEU B N 1
ATOM 5712 C CA . LEU B 1 344 ? -9.492 -42 -27.984 1 97.5 344 LEU B CA 1
ATOM 5713 C C . LEU B 1 344 ? -8.039 -42.469 -28.078 1 97.5 344 LEU B C 1
ATOM 5715 O O . LEU B 1 344 ? -7.574 -42.844 -29.156 1 97.5 344 LEU B O 1
ATOM 5719 N N . VAL B 1 345 ? -7.355 -42.438 -27 1 97.44 345 VAL B N 1
ATOM 5720 C CA . VAL B 1 345 ? -5.949 -42.844 -26.953 1 97.44 345 VAL B CA 1
ATOM 5721 C C . VAL B 1 345 ? -5.828 -44.344 -27.203 1 97.44 345 VAL B C 1
ATOM 5723 O O . VAL B 1 345 ? -4.953 -44.781 -27.953 1 97.44 345 VAL B O 1
ATOM 5726 N N . GLY B 1 346 ? -6.695 -45.125 -26.531 1 96.06 346 GLY B N 1
ATOM 5727 C CA . GLY B 1 346 ? -6.711 -46.562 -26.781 1 96.06 346 GLY B CA 1
ATOM 5728 C C . GLY B 1 346 ? -6.879 -46.906 -28.25 1 96.06 346 GLY B C 1
ATOM 5729 O O . GLY B 1 346 ? -6.117 -47.688 -28.797 1 96.06 346 GLY B O 1
ATOM 5730 N N . ASN B 1 347 ? -7.848 -46.219 -28.891 1 96.06 347 ASN B N 1
ATOM 5731 C CA . ASN B 1 347 ? -8.102 -46.438 -30.312 1 96.06 347 ASN B CA 1
ATOM 5732 C C . ASN B 1 347 ? -6.914 -46 -31.172 1 96.06 347 ASN B C 1
ATOM 5734 O O . ASN B 1 347 ? -6.551 -46.688 -32.125 1 96.06 347 ASN B O 1
ATOM 5738 N N . TRP B 1 348 ? -6.391 -44.906 -30.812 1 96 348 TRP B N 1
ATOM 5739 C CA . TRP B 1 348 ? -5.25 -44.375 -31.531 1 96 348 TRP B CA 1
ATOM 5740 C C . TRP B 1 348 ? -4.062 -45.344 -31.484 1 96 348 TRP B C 1
ATOM 5742 O O . TRP B 1 348 ? -3.422 -45.625 -32.5 1 96 348 TRP B O 1
ATOM 5752 N N . LEU B 1 349 ? -3.746 -45.875 -30.328 1 95.12 349 LEU B N 1
ATOM 5753 C CA . LEU B 1 349 ? -2.635 -46.812 -30.141 1 95.12 349 LEU B CA 1
ATOM 5754 C C . LEU B 1 349 ? -2.877 -48.125 -30.906 1 95.12 349 LEU B C 1
ATOM 5756 O O . LEU B 1 349 ? -1.938 -48.719 -31.438 1 95.12 349 LEU B O 1
ATOM 5760 N N . GLN B 1 350 ? -4.113 -48.531 -30.922 1 93.12 350 GLN B N 1
ATOM 5761 C CA . GLN B 1 350 ? -4.461 -49.75 -31.625 1 93.12 350 GLN B CA 1
ATOM 5762 C C . GLN B 1 350 ? -4.223 -49.625 -33.125 1 93.12 350 GLN B C 1
ATOM 5764 O O . GLN B 1 350 ? -3.93 -50.625 -33.812 1 93.12 350 GLN B O 1
ATOM 5769 N N . SER B 1 351 ? -4.359 -48.469 -33.531 1 93.06 351 SER B N 1
ATOM 5770 C CA . SER B 1 351 ? -4.172 -48.219 -34.969 1 93.06 351 SER B CA 1
ATOM 5771 C C . SER B 1 351 ? -2.691 -48.125 -35.312 1 93.06 351 SER B C 1
ATOM 5773 O O . SER B 1 351 ? -2.322 -48.125 -36.469 1 93.06 351 SER B O 1
ATOM 5775 N N . ARG B 1 352 ? -1.854 -48.031 -34.375 1 91.19 352 ARG B N 1
ATOM 5776 C CA . ARG B 1 352 ? -0.416 -47.875 -34.594 1 91.19 352 ARG B CA 1
ATOM 5777 C C . ARG B 1 352 ? 0.361 -48.969 -33.812 1 91.19 352 ARG B C 1
ATOM 5779 O O . ARG B 1 352 ? 1.096 -48.656 -32.875 1 91.19 352 ARG B O 1
ATOM 5786 N N . THR B 1 353 ? 0.406 -50.094 -34.281 1 84.69 353 THR B N 1
ATOM 5787 C CA . THR B 1 353 ? 0.989 -51.25 -33.562 1 84.69 353 THR B CA 1
ATOM 5788 C C . THR B 1 353 ? 2.51 -51.25 -33.688 1 84.69 353 THR B C 1
ATOM 5790 O O . THR B 1 353 ? 3.203 -51.938 -32.969 1 84.69 353 THR B O 1
ATOM 5793 N N . ASP B 1 354 ? 2.977 -50.375 -34.469 1 89.25 354 ASP B N 1
ATOM 5794 C CA . ASP B 1 354 ? 4.414 -50.312 -34.719 1 89.25 354 ASP B CA 1
ATOM 5795 C C . ASP B 1 354 ? 5.137 -49.562 -33.594 1 89.25 354 ASP B C 1
ATOM 5797 O O . ASP B 1 354 ? 6.359 -49.656 -33.5 1 89.25 354 ASP B O 1
ATOM 5801 N N . LEU B 1 355 ? 4.512 -48.938 -32.688 1 91.06 355 LEU B N 1
ATOM 5802 C CA . LEU B 1 355 ? 5.121 -48.062 -31.703 1 91.06 355 LEU B CA 1
ATOM 5803 C C . LEU B 1 355 ? 5.512 -48.844 -30.453 1 91.06 355 LEU B C 1
ATOM 5805 O O . LEU B 1 355 ? 6.25 -48.344 -29.594 1 91.06 355 LEU B O 1
ATOM 5809 N N . SER B 1 356 ? 5.16 -50.062 -30.297 1 91.69 356 SER B N 1
ATOM 5810 C CA . SER B 1 356 ? 5.465 -50.875 -29.125 1 91.69 356 SER B CA 1
ATOM 5811 C C . SER B 1 356 ? 5.023 -50.188 -27.828 1 91.69 356 SER B C 1
ATOM 5813 O O . SER B 1 356 ? 5.781 -50.156 -26.859 1 91.69 356 SER B O 1
ATOM 5815 N N . LEU B 1 357 ? 3.914 -49.531 -27.859 1 95.38 357 LEU B N 1
ATOM 5816 C CA . LEU B 1 357 ? 3.314 -48.906 -26.688 1 95.38 357 LEU B CA 1
ATOM 5817 C C . LEU B 1 357 ? 2.014 -49.594 -26.297 1 95.38 357 LEU B C 1
ATOM 5819 O O . LEU B 1 357 ? 1.271 -50.062 -27.172 1 95.38 357 LEU B O 1
ATOM 5823 N N . SER B 1 358 ? 1.792 -49.656 -25 1 94.19 358 SER B N 1
ATOM 5824 C CA . SER B 1 358 ? 0.544 -50.219 -24.5 1 94.19 358 SER B CA 1
ATOM 5825 C C . SER B 1 358 ? -0.052 -49.375 -23.391 1 94.19 358 SER B C 1
ATOM 5827 O O . SER B 1 358 ? 0.673 -48.875 -22.531 1 94.19 358 SER B O 1
ATOM 5829 N N . LEU B 1 359 ? -1.31 -49.156 -23.516 1 95 359 LEU B N 1
ATOM 5830 C CA . LEU B 1 359 ? -2.037 -48.531 -22.422 1 95 359 LEU B CA 1
ATOM 5831 C C . LEU B 1 359 ? -2.236 -49.5 -21.266 1 95 359 LEU B C 1
ATOM 5833 O O . LEU B 1 359 ? -3.09 -50.406 -21.344 1 95 359 LEU B O 1
ATOM 5837 N N . VAL B 1 360 ? -1.504 -49.344 -20.203 1 91.94 360 VAL B N 1
ATOM 5838 C CA . VAL B 1 360 ? -1.454 -50.375 -19.172 1 91.94 360 VAL B CA 1
ATOM 5839 C C . VAL B 1 360 ? -2.453 -50.031 -18.062 1 91.94 360 VAL B C 1
ATOM 5841 O O . VAL B 1 360 ? -2.912 -50.938 -17.359 1 91.94 360 VAL B O 1
ATOM 5844 N N . ALA B 1 361 ? -2.803 -48.75 -17.891 1 92.81 361 ALA B N 1
ATOM 5845 C CA . ALA B 1 361 ? -3.742 -48.406 -16.812 1 92.81 361 ALA B CA 1
ATOM 5846 C C . ALA B 1 361 ? -4.41 -47.062 -17.078 1 92.81 361 ALA B C 1
ATOM 5848 O O . ALA B 1 361 ? -3.82 -46.188 -17.703 1 92.81 361 ALA B O 1
ATOM 5849 N N . VAL B 1 362 ? -5.621 -46.969 -16.688 1 94.12 362 VAL B N 1
ATOM 5850 C CA . VAL B 1 362 ? -6.398 -45.719 -16.609 1 94.12 362 VAL B CA 1
ATOM 5851 C C . VAL B 1 362 ? -6.84 -45.5 -15.164 1 94.12 362 VAL B C 1
ATOM 5853 O O . VAL B 1 362 ? -7.41 -46.375 -14.523 1 94.12 362 VAL B O 1
ATOM 5856 N N . ARG B 1 363 ? -6.52 -44.312 -14.633 1 90.19 363 ARG B N 1
ATOM 5857 C CA . ARG B 1 363 ? -6.887 -44 -13.25 1 90.19 363 ARG B CA 1
ATOM 5858 C C . ARG B 1 363 ? -7.879 -42.844 -13.195 1 90.19 363 ARG B C 1
ATOM 5860 O O . ARG B 1 363 ? -7.785 -41.906 -13.984 1 90.19 363 ARG B O 1
ATOM 5867 N N . LYS B 1 364 ? -8.758 -43 -12.227 1 87.5 364 LYS B N 1
ATOM 5868 C CA . LYS B 1 364 ? -9.789 -41.969 -12.031 1 87.5 364 LYS B CA 1
ATOM 5869 C C . LYS B 1 364 ? -9.352 -40.938 -10.992 1 87.5 364 LYS B C 1
ATOM 5871 O O . LYS B 1 364 ? -8.547 -41.25 -10.109 1 87.5 364 LYS B O 1
ATOM 5876 N N . ASP B 1 365 ? -9.836 -39.75 -11.227 1 79.5 365 ASP B N 1
ATOM 5877 C CA . ASP B 1 365 ? -9.594 -38.719 -10.211 1 79.5 365 ASP B CA 1
ATOM 5878 C C . ASP B 1 365 ? -10.523 -38.906 -9.016 1 79.5 365 ASP B C 1
ATOM 5880 O O . ASP B 1 365 ? -11.281 -39.875 -8.945 1 79.5 365 ASP B O 1
ATOM 5884 N N . PHE B 1 366 ? -10.391 -38 -8.031 1 72.38 366 PHE B N 1
ATOM 5885 C CA . PHE B 1 366 ? -11.156 -38.094 -6.785 1 72.38 366 PHE B CA 1
ATOM 5886 C C . PHE B 1 366 ? -12.656 -38.031 -7.066 1 72.38 366 PHE B C 1
ATOM 5888 O O . PHE B 1 366 ? -13.445 -38.562 -6.289 1 72.38 366 PHE B O 1
ATOM 5895 N N . CYS B 1 367 ? -13.086 -37.5 -8.227 1 76.06 367 CYS B N 1
ATOM 5896 C CA . CYS B 1 367 ? -14.492 -37.375 -8.594 1 76.06 367 CYS B CA 1
ATOM 5897 C C . CYS B 1 367 ? -14.93 -38.594 -9.43 1 76.06 367 CYS B C 1
ATOM 5899 O O . CYS B 1 367 ? -16.047 -38.625 -9.938 1 76.06 367 CYS B O 1
ATOM 5901 N N . GLY B 1 368 ? -14.008 -39.5 -9.68 1 81.81 368 GLY B N 1
ATOM 5902 C CA . GLY B 1 368 ? -14.359 -40.719 -10.375 1 81.81 368 GLY B CA 1
ATOM 5903 C C . GLY B 1 368 ? -14.258 -40.594 -11.883 1 81.81 368 GLY B C 1
ATOM 5904 O O . GLY B 1 368 ? -14.812 -41.438 -12.609 1 81.81 368 GLY B O 1
ATOM 5905 N N . ARG B 1 369 ? -13.695 -39.625 -12.352 1 87.88 369 ARG B N 1
ATOM 5906 C CA . ARG B 1 369 ? -13.516 -39.438 -13.789 1 87.88 369 ARG B CA 1
ATOM 5907 C C . ARG B 1 369 ? -12.156 -39.969 -14.25 1 87.88 369 ARG B C 1
ATOM 5909 O O . ARG B 1 369 ? -11.141 -39.688 -13.609 1 87.88 369 ARG B O 1
ATOM 5916 N N . PRO B 1 370 ? -12.164 -40.781 -15.297 1 91.19 370 PRO B N 1
ATOM 5917 C CA . PRO B 1 370 ? -10.875 -41.25 -15.805 1 91.19 370 PRO B CA 1
ATOM 5918 C C . PRO B 1 370 ? -10.016 -40.125 -16.375 1 91.19 370 PRO B C 1
ATOM 5920 O O . PRO B 1 370 ? -10.312 -39.625 -17.453 1 91.19 370 PRO B O 1
ATOM 5923 N N . ARG B 1 371 ? -8.922 -39.781 -15.656 1 90.88 371 ARG B N 1
ATOM 5924 C CA . ARG B 1 371 ? -8.172 -38.562 -16.031 1 90.88 371 ARG B CA 1
ATOM 5925 C C . ARG B 1 371 ? -6.695 -38.875 -16.219 1 90.88 371 ARG B C 1
ATOM 5927 O O . ARG B 1 371 ? -5.934 -38.031 -16.703 1 90.88 371 ARG B O 1
ATOM 5934 N N . PHE B 1 372 ? -6.242 -40.062 -15.844 1 92.31 372 PHE B N 1
ATOM 5935 C CA . PHE B 1 372 ? -4.816 -40.375 -15.875 1 92.31 372 PHE B CA 1
ATOM 5936 C C . PHE B 1 372 ? -4.543 -41.625 -16.672 1 92.31 372 PHE B C 1
ATOM 5938 O O . PHE B 1 372 ? -5.25 -42.625 -16.531 1 92.31 372 PHE B O 1
ATOM 5945 N N . LEU B 1 373 ? -3.584 -41.531 -17.5 1 94.94 373 LEU B N 1
ATOM 5946 C CA . LEU B 1 373 ? -3.191 -42.688 -18.328 1 94.94 373 LEU B CA 1
ATOM 5947 C C . LEU B 1 373 ? -1.768 -43.125 -18.016 1 94.94 373 LEU B C 1
ATOM 5949 O O . LEU B 1 373 ? -0.891 -42.281 -17.781 1 94.94 373 LEU B O 1
ATOM 5953 N N . HIS B 1 374 ? -1.545 -44.344 -17.906 1 94.31 374 HIS B N 1
ATOM 5954 C CA . HIS B 1 374 ? -0.23 -44.969 -17.828 1 94.31 374 HIS B CA 1
ATOM 5955 C C . HIS B 1 374 ? 0.055 -45.812 -19.062 1 94.31 374 HIS B C 1
ATOM 5957 O O . HIS B 1 374 ? -0.612 -46.812 -19.297 1 94.31 374 HIS B O 1
ATOM 5963 N N . ILE B 1 375 ? 0.966 -45.375 -19.875 1 95.69 375 ILE B N 1
ATOM 5964 C CA . ILE B 1 375 ? 1.392 -46.094 -21.094 1 95.69 375 ILE B CA 1
ATOM 5965 C C . ILE B 1 375 ? 2.811 -46.625 -20.906 1 95.69 375 ILE B C 1
ATOM 5967 O O . ILE B 1 375 ? 3.674 -45.906 -20.359 1 95.69 375 ILE B O 1
ATOM 5971 N N . ARG B 1 376 ? 3.047 -47.781 -21.312 1 94.31 376 ARG B N 1
ATOM 5972 C CA . ARG B 1 376 ? 4.352 -48.406 -21.125 1 94.31 376 ARG B CA 1
ATOM 5973 C C . ARG B 1 376 ? 4.941 -48.875 -22.453 1 94.31 376 ARG B C 1
ATOM 5975 O O . ARG B 1 376 ? 4.219 -49.344 -23.328 1 94.31 376 ARG B O 1
ATOM 5982 N N . ARG B 1 377 ? 6.203 -48.656 -22.609 1 93.38 377 ARG B N 1
ATOM 5983 C CA . ARG B 1 377 ? 6.926 -49.156 -23.766 1 93.38 377 ARG B CA 1
ATOM 5984 C C . ARG B 1 377 ? 7.32 -50.625 -23.578 1 93.38 377 ARG B C 1
ATOM 5986 O O . ARG B 1 377 ? 7.891 -51 -22.547 1 93.38 377 ARG B O 1
ATOM 5993 N N . SER B 1 378 ? 6.879 -51.406 -24.531 1 85.06 378 SER B N 1
ATOM 5994 C CA . SER B 1 378 ? 7.223 -52.812 -24.469 1 85.06 378 SER B CA 1
ATOM 5995 C C . SER B 1 378 ? 8.68 -53.062 -24.844 1 85.06 378 SER B C 1
ATOM 5997 O O . SER B 1 378 ? 9.266 -52.281 -25.609 1 85.06 378 SER B O 1
ATOM 5999 N N . GLU B 1 379 ? 9.289 -54.031 -24.141 1 76.25 379 GLU B N 1
ATOM 6000 C CA . GLU B 1 379 ? 10.625 -54.469 -24.531 1 76.25 379 GLU B CA 1
ATOM 6001 C C . GLU B 1 379 ? 10.625 -55.062 -25.953 1 76.25 379 GLU B C 1
ATOM 6003 O O . GLU B 1 379 ? 9.633 -55.625 -26.391 1 76.25 379 GLU B O 1
ATOM 6008 N N . PRO B 1 380 ? 11.703 -54.688 -26.812 1 62.06 380 PRO B N 1
ATOM 6009 C CA . PRO B 1 380 ? 11.781 -55.344 -28.109 1 62.06 380 PRO B CA 1
ATOM 6010 C C . PRO B 1 380 ? 11.727 -56.875 -27.984 1 62.06 380 PRO B C 1
ATOM 6012 O O . PRO B 1 380 ? 12.133 -57.438 -26.969 1 62.06 380 PRO B O 1
#

Radius of gyration: 37.41 Å; Cα contacts (8 Å, |Δi|>4): 1062; chains: 2; bounding box: 61×114×85 Å

pLDDT: mean 75.89, std 27.54, range [17.34, 98.56]

Nearest PDB structures (foldseek):
  8pb8-assembly1_B  TM=7.315E-01  e=3.682E-08  Psilocybe cubensis
  4m71-assembly1_B  TM=5.985E-01  e=1.125E-07  Streptomyces hygroscopicus
  4kib-assembly1_A  TM=5.777E-01  e=9.936E-08  Streptomyces hygroscopicus
  4m6x-assembly1_B  TM=5.564E-01  e=9.936E-08  Streptomyces hygroscopicus
  4m6y-assembly1_A  TM=5.927E-01  e=1.050E-06  Streptomyces hygroscopicus

Foldseek 3Di:
DPPPPPDVPPDPDDDDDPPPPPPVCPPPPPPVPCCVPVPDLVSQLVVQLVVCVVVVHPPSSVVSNVVSCVCPDPVNVVVVVVVLVVVLVVVVVVVADNLQSVQWDDALNAIAGDHWQFDDQAAPVVPPVPPVVVVVPDVPPPPPPDPDDPPPPDDPDDDDCPPDPPPPCCVPVRRCVLNVLLVVVVVVQVVVCVVPVDDFAFEEEEESCRQVSSVVSNCVVTVRYAYEYEEQDPNSLVNNCVSCVVVVNNVRYHYYYFDLLDPPRCVVVPVVPATQEYEYAAQQAAPVCLVVDDPNNNPIYDVNRHYLYHRSCSVVVSCLQCNLRRHDAFGKYKYFYFLVCVVVVQVVCVVPVPSQKDFDDFDADPVGGGTMTIMTHHDD/DPPPPPDVPPDPDDDDDPPPPPPPPPPPPPPVPCCVPVPDLVSQLVVQLVVCVVVPHPPSSVVSNVVSCVCPDPVNVVVVVVVLVVVLVVVVVVVADNLQSVQWDDALNAIAGDHWQFDDQAAPVVPPVPPVVVVVPDVPPPPPPDPPDPPPPDDPDDDDPPPDPPPPCCVPVRRCVLNVLLVVVLVVQVVVCVVPVDDFAFEEEEESCRQVSSVVSNCVVTVRYAYEYEYQDPNSLVNNCVSCVVVVNNVRYHYYYFDLLDPPRCVVVPVVPATQEYEYAAQQDAPVCLVVDDPNNNPIYDVRRHYLYHRSCSVVVSCLQCNLRRHDAFGKYKYFYFLVVVVVVQVVCVVPVPSQKDFPDFDADPVGGGTMTIMTHHDD

Secondary structure (DSSP, 8-state):
--GGGGGGGGGGG--------------S------GGG--SHHHHHHHHHHHHHHTT-SSHHHHHHHHHHHHHSHHHHHHHHHHHHHHHHHHHHTT--HHHHHSEEEETTEEEE--TTSPP----HHHHHHHHHHHTS-GGGS------------------------------GGGGHHHHHHHHHHHHHHHHHHHH--SSPPEEEEES-TTTHHHHHHHHH-TT-EEEEEES-HHHHHHHHHHHHHTT-GGGEEEEE--TTSTTGGGGGGGG--EEEEEE----B-GGGGGGS-HHHHHHS-GGGTB--SSS-HHHHHHHHHHHHHEEEEEEEEEE--TTHHHHHHHHHHT-GGG-EEEEEEEE-TTS-EEEEEEEEPP-/--GGGGGGGGGGG--------------S------GGG--SHHHHHHHHHHHHHHTT-SSHHHHHHHHHHHHHSHHHHHHHHHHHHHHHHHHHHTT--HHHHHSEEEETTEEEE--TTSPP----HHHHHHHHHHHTS-GGGS------------------------------GGGGHHHHHHHHHHHHHHHHHHHH--SSPPEEEEES-TTTHHHHHHHHH-TT-EEEEEES-HHHHHHHHHHHHHTT-GGGEEEEE--TTSTTGGGGGGGG--EEEEEE----B-GGGGGGS-HHHHHHS-GGGTB--SSS-HHHHHHHHHHHHHEEEEEEEEEE--TTHHHHHHHHHHT-GGG-EEEEEEEE-TTS-EEEEEEEEPP-

InterPro domains:
  IPR002052 DNA methylase, N-6 adenine-specific, conserved site [PS00092] (278-284)
  IPR002295 N4/N6-methyltransferase, Type III restriction-modification enzyme EcoPI Mod subunit-like [PR00506] (275-287)
  IPR002295 N4/N6-methyltransferase, Type III restriction-modification enzyme EcoPI Mod subunit-like [PR00506] (319-338)
  IPR007848 Methyltransferase small domain [PF05175] (204-289)
  IPR029063 S-adenosyl-L-methionine-dependent methyltransferase superfamily [G3DSA:3.40.50.150] (173-379)
  IPR029063 S-adenosyl-L-methionine-dependent methyltransferase superfamily [SSF53335] (64-375)
  IPR040758 Release factor glutamine methyltransferase, N-terminal domain [PF17827] (43-103)
  IPR050320 Protein N5-glutamine methyltransferase [PTHR18895] (37-378)